Protein AF-0000000087740455 (afdb_homodimer)

InterPro domains:
  IPR000182 GNAT domain [PF13302] (10-156)
  IPR000182 GNAT domain [PS51186] (11-184)
  IPR016181 Acyl-CoA N-acyltransferase [SSF55729] (2-165)
  IPR051531 N-acetyltransferase [PTHR43792] (3-186)

Foldseek 3Di:
DAADWFDDPQKIWAAQDPVCLVVLLLQQQDQVQCCFPDQSHRDDSVVSVVVSVVQNVQRVVVLNFGKIFMDRVPDTFWMKGWGFDWDPDVVIDTHLQETEIDITTDPVCPPVCPLLRVRLRNVCCSLPPRNHFKYKYKTQPPPVSVVVSLVSSQWAWDDFDQDDDPRHHPRSVRGMTMTMDGSVSNVVVVVVVD/DAADWFDDPQKIWAAQDPVCLVVLLLQQQDQVQCCFPDQSHRDDSVVSVVVSVVQNVQRVVVLNFGKIFMDRVPDTFWMKGWGFDWDPDVVIDTHLQETEIDITTDPVCPPVCPLLRVRLRNVCCSLPPRNHFKYKYKTQPPPVSVVVSLVSSQWAWDDFDQDDDPRHHPRSVRGMTMTMDGSVSNVVVVVVVD

Structure (mmCIF, N/CA/C/O backbone):
data_AF-0000000087740455-model_v1
#
loop_
_entity.id
_entity.type
_entity.pdbx_description
1 polymer 'N-acetyltransferase domain-containing protein'
#
loop_
_atom_site.group_PDB
_atom_site.id
_atom_site.type_symbol
_atom_site.label_atom_id
_atom_site.label_alt_id
_atom_site.label_comp_id
_atom_site.label_asym_id
_atom_site.label_entity_id
_atom_site.label_seq_id
_atom_site.pdbx_PDB_ins_code
_atom_site.Cartn_x
_atom_site.Cartn_y
_atom_site.Cartn_z
_atom_site.occupancy
_atom_site.B_iso_or_equiv
_atom_site.auth_seq_id
_atom_site.auth_comp_id
_atom_site.auth_asym_id
_atom_site.auth_atom_id
_atom_site.pdbx_PDB_model_num
ATOM 1 N N . MET A 1 1 ? 17.859 5.105 5.438 1 69.75 1 MET A N 1
ATOM 2 C CA . MET A 1 1 ? 17.703 5.84 6.688 1 69.75 1 MET A CA 1
ATOM 3 C C . MET A 1 1 ? 16.406 5.445 7.391 1 69.75 1 MET A C 1
ATOM 5 O O . MET A 1 1 ? 15.406 5.168 6.734 1 69.75 1 MET A O 1
ATOM 9 N N . THR A 1 2 ? 16.516 5.367 8.773 1 83.5 2 THR A N 1
ATOM 10 C CA . THR A 1 2 ? 15.344 4.973 9.555 1 83.5 2 THR A CA 1
ATOM 11 C C . THR A 1 2 ? 14.461 6.18 9.844 1 83.5 2 THR A C 1
ATOM 13 O O . THR A 1 2 ? 14.953 7.301 10 1 83.5 2 THR A O 1
ATOM 16 N N . GLN A 1 3 ? 13.242 6.031 9.844 1 92.75 3 GLN A N 1
ATOM 17 C CA . GLN A 1 3 ? 12.297 7.098 10.148 1 92.75 3 GLN A CA 1
ATOM 18 C C . GLN A 1 3 ? 12.492 7.617 11.57 1 92.75 3 GLN A C 1
ATOM 20 O O . GLN A 1 3 ? 12.484 6.836 12.531 1 92.75 3 GLN A O 1
ATOM 25 N N . ALA A 1 4 ? 12.656 8.914 11.758 1 95 4 ALA A N 1
ATOM 26 C CA . ALA A 1 4 ? 12.961 9.539 13.047 1 95 4 ALA A CA 1
ATOM 27 C C . ALA A 1 4 ? 11.68 9.805 13.836 1 95 4 ALA A C 1
ATOM 29 O O . ALA A 1 4 ? 10.609 10.008 13.25 1 95 4 ALA A O 1
ATOM 30 N N . THR A 1 5 ? 11.82 9.758 15.141 1 97.56 5 THR A N 1
ATOM 31 C CA . THR A 1 5 ? 10.789 10.344 15.992 1 97.56 5 THR A CA 1
ATOM 32 C C . THR A 1 5 ? 10.914 11.859 16.031 1 97.56 5 THR A C 1
ATOM 34 O O . THR A 1 5 ? 12.016 12.398 16.141 1 97.56 5 THR A O 1
ATOM 37 N N . LEU A 1 6 ? 9.781 12.57 15.844 1 98.38 6 LEU A N 1
ATOM 38 C CA . LEU A 1 6 ? 9.758 14.031 15.906 1 98.38 6 LEU A CA 1
ATOM 39 C C . LEU A 1 6 ? 9.055 14.508 17.172 1 98.38 6 LEU A C 1
ATOM 41 O O . LEU A 1 6 ? 8.047 13.93 17.578 1 98.38 6 LEU A O 1
ATOM 45 N N . ARG A 1 7 ? 9.641 15.523 17.766 1 98.38 7 ARG A N 1
ATOM 46 C CA . ARG A 1 7 ? 9.031 16.109 18.969 1 98.38 7 ARG A CA 1
ATOM 47 C C . ARG A 1 7 ? 8.773 17.609 18.766 1 98.38 7 ARG A C 1
ATOM 49 O O . ARG A 1 7 ? 9.602 18.312 18.203 1 98.38 7 ARG A O 1
ATOM 56 N N . THR A 1 8 ? 7.602 17.969 19.094 1 98.12 8 THR A N 1
ATOM 57 C CA . THR A 1 8 ? 7.215 19.375 19.125 1 98.12 8 THR A CA 1
ATOM 58 C C . THR A 1 8 ? 6.887 19.812 20.547 1 98.12 8 THR A C 1
ATOM 60 O O . THR A 1 8 ? 7.293 19.156 21.516 1 98.12 8 THR A O 1
ATOM 63 N N . ASP A 1 9 ? 6.297 21.062 20.656 1 97.94 9 ASP A N 1
ATOM 64 C CA . ASP A 1 9 ? 5.973 21.562 21.984 1 97.94 9 ASP A CA 1
ATOM 65 C C . ASP A 1 9 ? 4.996 20.641 22.719 1 97.94 9 ASP A C 1
ATOM 67 O O . ASP A 1 9 ? 5.152 20.375 23.906 1 97.94 9 ASP A O 1
ATOM 71 N N . ARG A 1 10 ? 3.971 20.125 21.969 1 98.5 10 ARG A N 1
ATOM 72 C CA . ARG A 1 10 ? 2.912 19.359 22.609 1 98.5 10 ARG A CA 1
ATOM 73 C C . ARG A 1 10 ? 2.844 17.938 22.062 1 98.5 10 ARG A C 1
ATOM 75 O O . ARG A 1 10 ? 2.195 17.078 22.656 1 98.5 10 ARG A O 1
ATOM 82 N N . LEU A 1 11 ? 3.578 17.641 20.938 1 98.69 11 LEU A N 1
ATOM 83 C CA . LEU A 1 11 ? 3.363 16.375 20.25 1 98.69 11 LEU A CA 1
ATOM 84 C C . LEU A 1 11 ? 4.641 15.547 20.219 1 98.69 11 LEU A C 1
ATOM 86 O O . LEU A 1 11 ? 5.738 16.094 20.094 1 98.69 11 LEU A O 1
ATOM 90 N N . GLU A 1 12 ? 4.488 14.273 20.375 1 98.81 12 GLU A N 1
ATOM 91 C CA . GLU A 1 12 ? 5.473 13.281 19.953 1 98.81 12 GLU A CA 1
ATOM 92 C C . GLU A 1 12 ? 4.98 12.484 18.75 1 98.81 12 GLU A C 1
ATOM 94 O O . GLU A 1 12 ? 3.932 11.836 18.812 1 98.81 12 GLU A O 1
ATOM 99 N N . LEU A 1 13 ? 5.672 12.617 17.672 1 98.62 13 LEU A N 1
ATOM 100 C CA . LEU A 1 13 ? 5.367 11.891 16.453 1 98.62 13 LEU A CA 1
ATOM 101 C C . LEU A 1 13 ? 6.312 10.711 16.266 1 98.62 13 LEU A C 1
ATOM 103 O O . LEU A 1 13 ? 7.5 10.898 15.984 1 98.62 13 LEU A O 1
ATOM 107 N N . ARG A 1 14 ? 5.773 9.523 16.375 1 97.75 14 ARG A N 1
ATOM 108 C CA . ARG A 1 14 ? 6.555 8.297 16.266 1 97.75 14 ARG A CA 1
ATOM 109 C C . ARG A 1 14 ? 6.281 7.578 14.945 1 97.75 14 ARG A C 1
ATOM 111 O O . ARG A 1 14 ? 5.172 7.652 14.414 1 97.75 14 ARG A O 1
ATOM 118 N N . PRO A 1 15 ? 7.355 6.895 14.492 1 97.06 15 PRO A N 1
ATOM 119 C CA . PRO A 1 15 ? 7.07 6.074 13.312 1 97.06 15 PRO A CA 1
ATOM 120 C C . PRO A 1 15 ? 5.887 5.129 13.523 1 97.06 15 PRO A C 1
ATOM 122 O O . PRO A 1 15 ? 5.758 4.523 14.586 1 97.06 15 PRO A O 1
ATOM 125 N N . LEU A 1 16 ? 4.996 5.016 12.508 1 97.19 16 LEU A N 1
ATOM 126 C CA . LEU A 1 16 ? 3.881 4.078 12.547 1 97.19 16 LEU A CA 1
ATOM 127 C C . LEU A 1 16 ? 4.379 2.637 12.516 1 97.19 16 LEU A C 1
ATOM 129 O O . LEU A 1 16 ? 5.285 2.303 11.75 1 97.19 16 LEU A O 1
ATOM 133 N N . GLY A 1 17 ? 3.885 1.828 13.406 1 94.31 17 GLY A N 1
ATOM 134 C CA . GLY A 1 17 ? 4.227 0.415 13.453 1 94.31 17 GLY A CA 1
ATOM 135 C C . GLY A 1 17 ? 3.016 -0.494 13.336 1 94.31 17 GLY A C 1
ATOM 136 O O . GLY A 1 17 ? 1.876 -0.024 13.352 1 94.31 17 GLY A O 1
ATOM 137 N N . PRO A 1 18 ? 3.303 -1.816 13.219 1 91.94 18 PRO A N 1
ATOM 138 C CA . PRO A 1 18 ? 2.219 -2.797 13.117 1 91.94 18 PRO A CA 1
ATOM 139 C C . PRO A 1 18 ? 1.295 -2.779 14.336 1 91.94 18 PRO A C 1
ATOM 141 O O . PRO A 1 18 ? 0.125 -3.154 14.234 1 91.94 18 PRO A O 1
ATOM 144 N N . GLU A 1 19 ? 1.73 -2.309 15.43 1 93.69 19 GLU A N 1
ATOM 145 C CA . GLU A 1 19 ? 0.969 -2.332 16.672 1 93.69 19 GLU A CA 1
ATOM 146 C C . GLU A 1 19 ? -0.069 -1.215 16.719 1 93.69 19 GLU A C 1
ATOM 148 O O . GLU A 1 19 ? -0.915 -1.173 17.609 1 93.69 19 GLU A O 1
ATOM 153 N N . HIS A 1 20 ? -0.076 -0.342 15.766 1 96.75 20 HIS A N 1
ATOM 154 C CA . HIS A 1 20 ? -0.895 0.862 15.844 1 96.75 20 HIS A CA 1
ATOM 155 C C . HIS A 1 20 ? -2.203 0.69 15.078 1 96.75 20 HIS A C 1
ATOM 157 O O . HIS A 1 20 ? -2.885 1.672 14.773 1 96.75 20 HIS A O 1
ATOM 163 N N . GLY A 1 21 ? -2.566 -0.508 14.75 1 95.44 21 GLY A N 1
ATOM 164 C CA . GLY A 1 21 ? -3.76 -0.784 13.969 1 95.44 21 GLY A CA 1
ATOM 165 C C . GLY A 1 21 ? -5.023 -0.21 14.586 1 95.44 21 GLY A C 1
ATOM 166 O O . GLY A 1 21 ? -5.867 0.347 13.883 1 95.44 21 GLY A O 1
ATOM 167 N N . ASP A 1 22 ? -5.16 -0.303 15.898 1 96.06 22 ASP A N 1
ATOM 168 C CA . ASP A 1 22 ? -6.355 0.179 16.578 1 96.06 22 ASP A CA 1
ATOM 169 C C . ASP A 1 22 ? -6.488 1.695 16.453 1 96.06 22 ASP A C 1
ATOM 171 O O . ASP A 1 22 ? -7.598 2.221 16.344 1 96.06 22 ASP A O 1
ATOM 175 N N . TYR A 1 23 ? -5.395 2.389 16.516 1 97.94 23 TYR A N 1
ATOM 176 C CA . TYR A 1 23 ? -5.418 3.838 16.359 1 97.94 23 TYR A CA 1
ATOM 177 C C . TYR A 1 23 ? -5.871 4.227 14.953 1 97.94 23 TYR A C 1
ATOM 179 O O . TYR A 1 23 ? -6.664 5.156 14.789 1 97.94 23 TYR A O 1
ATOM 187 N N . ILE A 1 24 ? -5.355 3.488 13.992 1 97.81 24 ILE A N 1
ATOM 188 C CA . ILE A 1 24 ? -5.738 3.756 12.609 1 97.81 24 ILE A CA 1
ATOM 189 C C . ILE A 1 24 ? -7.238 3.527 12.438 1 97.81 24 ILE A C 1
ATOM 191 O O . ILE A 1 24 ? -7.934 4.348 11.828 1 97.81 24 ILE A O 1
ATOM 195 N N . TYR A 1 25 ? -7.73 2.514 13.062 1 97.06 25 TYR A N 1
ATOM 196 C CA . TYR A 1 25 ? -9.156 2.213 12.953 1 97.06 25 TYR A CA 1
ATOM 197 C C . TYR A 1 25 ? -9.992 3.277 13.656 1 97.06 25 TYR A C 1
ATOM 199 O O . TYR A 1 25 ? -11.078 3.625 13.195 1 97.06 25 TYR A O 1
ATOM 207 N N . GLN A 1 26 ? -9.508 3.742 14.734 1 98.12 26 GLN A N 1
ATOM 208 C CA . GLN A 1 26 ? -10.203 4.809 15.445 1 98.12 26 GLN A CA 1
ATOM 209 C C . GLN A 1 26 ? -10.461 6.004 14.531 1 98.12 26 GLN A C 1
ATOM 211 O O . GLN A 1 26 ? -11.539 6.602 14.578 1 98.12 26 GLN A O 1
ATOM 216 N N . LEU A 1 27 ? -9.523 6.312 13.758 1 98.44 27 LEU A N 1
ATOM 217 C CA . LEU A 1 27 ? -9.656 7.41 12.805 1 98.44 27 LEU A CA 1
ATOM 218 C C . LEU A 1 27 ? -10.562 7.012 11.648 1 98.44 27 LEU A C 1
ATOM 220 O O . LEU A 1 27 ? -11.492 7.746 11.297 1 98.44 27 LEU A O 1
ATOM 224 N N . ASP A 1 28 ? -10.336 5.855 11.102 1 96.38 28 ASP A N 1
ATOM 225 C CA . ASP A 1 28 ? -10.969 5.422 9.859 1 96.38 28 ASP A CA 1
ATOM 226 C C . ASP A 1 28 ? -12.445 5.094 10.078 1 96.38 28 ASP A C 1
ATOM 228 O O . ASP A 1 28 ? -13.219 5.043 9.117 1 96.38 28 ASP A O 1
ATOM 232 N N . SER A 1 29 ? -12.789 4.832 11.344 1 96.62 29 SER A N 1
ATOM 233 C CA . SER A 1 29 ? -14.172 4.488 11.633 1 96.62 29 SER A CA 1
ATOM 234 C C . SER A 1 29 ? -14.977 5.719 12.047 1 96.62 29 SER A C 1
ATOM 236 O O . SER A 1 29 ? -16.188 5.633 12.258 1 96.62 29 SER A O 1
ATOM 238 N N . ASP A 1 30 ? -14.406 6.832 12.234 1 97.62 30 ASP A N 1
ATOM 239 C CA . ASP A 1 30 ? -15.086 8.055 12.648 1 97.62 30 ASP A CA 1
ATOM 240 C C . ASP A 1 30 ? -15.688 8.789 11.445 1 97.62 30 ASP A C 1
ATOM 242 O O . ASP A 1 30 ? -14.961 9.195 10.539 1 97.62 30 ASP A O 1
ATOM 246 N N . PRO A 1 31 ? -16.984 8.984 11.445 1 96.06 31 PRO A N 1
ATOM 247 C CA . PRO A 1 31 ? -17.625 9.586 10.273 1 96.06 31 PRO A CA 1
ATOM 248 C C . PRO A 1 31 ? -17.188 11.039 10.047 1 96.06 31 PRO A C 1
ATOM 250 O O . PRO A 1 31 ? -17.156 11.5 8.906 1 96.06 31 PRO A O 1
ATOM 253 N N . GLN A 1 32 ? -16.875 11.727 11.055 1 96.44 32 GLN A N 1
ATOM 254 C CA . GLN A 1 32 ? -16.422 13.102 10.875 1 96.44 32 GLN A CA 1
ATOM 255 C C . GLN A 1 32 ? -15.047 13.148 10.219 1 96.44 32 GLN A C 1
ATOM 257 O O . GLN A 1 32 ? -14.797 13.984 9.352 1 96.44 32 GLN A O 1
ATOM 262 N N . VAL A 1 33 ? -14.172 12.281 10.641 1 96.88 33 VAL A N 1
ATOM 263 C CA . VAL A 1 33 ? -12.82 12.211 10.086 1 96.88 33 VAL A CA 1
ATOM 264 C C . VAL A 1 33 ? -12.898 11.844 8.609 1 96.88 33 VAL A C 1
ATOM 266 O O . VAL A 1 33 ? -12.203 12.438 7.777 1 96.88 33 VAL A O 1
ATOM 269 N N . MET A 1 34 ? -13.781 10.93 8.289 1 94.44 34 MET A N 1
ATOM 270 C CA . MET A 1 34 ? -13.773 10.297 6.969 1 94.44 34 MET A CA 1
ATOM 271 C C . MET A 1 34 ? -14.68 11.055 6 1 94.44 34 MET A C 1
ATOM 273 O O . MET A 1 34 ? -14.773 10.703 4.824 1 94.44 34 MET A O 1
ATOM 277 N N . LYS A 1 35 ? -15.297 12.117 6.434 1 92.44 35 LYS A N 1
ATOM 278 C CA . LYS A 1 35 ? -16.328 12.828 5.699 1 92.44 35 LYS A CA 1
ATOM 279 C C . LYS A 1 35 ? -15.867 13.18 4.285 1 92.44 35 LYS A C 1
ATOM 281 O O . LYS A 1 35 ? -16.625 13.055 3.326 1 92.44 35 LYS A O 1
ATOM 286 N N . TYR A 1 36 ? -14.648 13.578 4.148 1 90.56 36 TYR A N 1
ATOM 287 C CA . TYR A 1 36 ? -14.148 14.031 2.854 1 90.56 36 TYR A CA 1
ATOM 288 C C . TYR A 1 36 ? -13.047 13.102 2.346 1 90.56 36 TYR A C 1
ATOM 290 O O . TYR A 1 36 ? -12.289 13.469 1.442 1 90.56 36 TYR A O 1
ATOM 298 N N . ILE A 1 37 ? -12.828 12.016 2.963 1 87.81 37 ILE A N 1
ATOM 299 C CA . ILE A 1 37 ? -11.773 11.07 2.617 1 87.81 37 ILE A CA 1
ATOM 300 C C . ILE A 1 37 ? -12.375 9.844 1.938 1 87.81 37 ILE A C 1
ATOM 302 O O . ILE A 1 37 ? -13.406 9.328 2.377 1 87.81 37 ILE A O 1
ATOM 306 N N . GLY A 1 38 ? -11.742 9.492 0.882 1 80.62 38 GLY A N 1
ATOM 307 C CA . GLY A 1 38 ? -12.258 8.344 0.155 1 80.62 38 GLY A CA 1
ATOM 308 C C . GLY A 1 38 ? -13.672 8.547 -0.356 1 80.62 38 GLY A C 1
ATOM 309 O O . GLY A 1 38 ? -13.953 9.523 -1.05 1 80.62 38 GLY A O 1
ATOM 310 N N . TYR A 1 39 ? -14.594 7.688 0.074 1 79.31 39 TYR A N 1
ATOM 311 C CA . TYR A 1 39 ? -15.961 7.758 -0.413 1 79.31 39 TYR A CA 1
ATOM 312 C C . TYR A 1 39 ? -16.859 8.453 0.6 1 79.31 39 TYR A C 1
ATOM 314 O O . TYR A 1 39 ? -18.094 8.414 0.479 1 79.31 39 TYR A O 1
ATOM 322 N N . GLY A 1 40 ? -16.266 8.961 1.604 1 86.25 40 GLY A N 1
ATOM 323 C CA . GLY A 1 40 ? -17 9.773 2.561 1 86.25 40 GLY A CA 1
ATOM 324 C C . GLY A 1 40 ? -17.719 8.953 3.611 1 86.25 40 GLY A C 1
ATOM 325 O O . GLY A 1 40 ? -18.703 9.406 4.195 1 86.25 40 GLY A O 1
ATOM 326 N N . LYS A 1 41 ? -17.281 7.73 3.738 1 87.94 41 LYS A N 1
ATOM 327 C CA . LYS A 1 41 ? -17.891 6.836 4.723 1 87.94 41 LYS A CA 1
ATOM 328 C C . LYS A 1 41 ? -16.844 6.207 5.621 1 87.94 41 LYS A C 1
ATOM 330 O O . LYS A 1 41 ? -15.711 5.953 5.18 1 87.94 41 LYS A O 1
ATOM 335 N N . PRO A 1 42 ? -17.25 5.953 6.832 1 93.19 42 PRO A N 1
ATOM 336 C CA . PRO A 1 42 ? -16.312 5.227 7.695 1 93.19 42 PRO A CA 1
ATOM 337 C C . PRO A 1 42 ? -15.906 3.875 7.117 1 93.19 42 PRO A C 1
ATOM 339 O O . PRO A 1 42 ? -16.672 3.26 6.375 1 93.19 42 PRO A O 1
ATOM 342 N N . LEU A 1 43 ? -14.758 3.498 7.496 1 90.5 43 LEU A N 1
ATOM 343 C CA . LEU A 1 43 ? -14.266 2.201 7.047 1 90.5 43 LEU A CA 1
ATOM 344 C C . LEU A 1 43 ? -14.578 1.116 8.07 1 90.5 43 LEU A C 1
ATOM 346 O O . LEU A 1 43 ? -14.625 1.386 9.273 1 90.5 43 LEU A O 1
ATOM 350 N N . SER A 1 44 ? -14.844 -0.064 7.516 1 87.19 44 SER A N 1
ATOM 351 C CA . SER A 1 44 ? -14.875 -1.234 8.383 1 87.19 44 SER A CA 1
ATOM 352 C C . SER A 1 44 ? -13.492 -1.522 8.969 1 87.19 44 SER A C 1
ATOM 354 O O . SER A 1 44 ? -12.492 -0.963 8.516 1 87.19 44 SER A O 1
ATOM 356 N N . ALA A 1 45 ? -13.445 -2.359 9.961 1 87.56 45 ALA A N 1
ATOM 357 C CA . ALA A 1 45 ? -12.172 -2.77 10.547 1 87.56 45 ALA A CA 1
ATOM 358 C C . ALA A 1 45 ? -11.266 -3.406 9.492 1 87.56 45 ALA A C 1
ATOM 360 O O . ALA A 1 45 ? -10.062 -3.143 9.461 1 87.56 45 ALA A O 1
ATOM 361 N N . ASP A 1 46 ? -11.852 -4.148 8.648 1 82.69 46 ASP A N 1
ATOM 362 C CA . ASP A 1 46 ? -11.102 -4.84 7.602 1 82.69 46 ASP A CA 1
ATOM 363 C C . ASP A 1 46 ? -10.516 -3.848 6.598 1 82.69 46 ASP A C 1
ATOM 365 O O . ASP A 1 46 ? -9.352 -3.959 6.211 1 82.69 46 ASP A O 1
ATOM 369 N N . ASP A 1 47 ? -11.328 -2.936 6.203 1 84.5 47 ASP A N 1
ATOM 370 C CA . ASP A 1 47 ? -10.867 -1.924 5.258 1 84.5 47 ASP A CA 1
ATOM 371 C C . ASP A 1 47 ? -9.781 -1.047 5.875 1 84.5 47 ASP A C 1
ATOM 373 O O . ASP A 1 47 ? -8.82 -0.672 5.199 1 84.5 47 ASP A O 1
ATOM 377 N N . SER A 1 48 ? -9.977 -0.797 7.141 1 91.38 48 SER A N 1
ATOM 378 C CA . SER A 1 48 ? -8.977 -0.008 7.859 1 91.38 48 SER A CA 1
ATOM 379 C C . SER A 1 48 ? -7.645 -0.746 7.945 1 91.38 48 SER A C 1
ATOM 381 O O . SER A 1 48 ? -6.582 -0.126 7.895 1 91.38 48 SER A O 1
ATOM 383 N N . ALA A 1 49 ? -7.727 -2.01 8.07 1 87.81 49 ALA A N 1
ATOM 384 C CA . ALA A 1 49 ? -6.504 -2.809 8.109 1 87.81 49 ALA A CA 1
ATOM 385 C C . ALA A 1 49 ? -5.734 -2.699 6.801 1 87.81 49 ALA A C 1
ATOM 387 O O . ALA A 1 49 ? -4.5 -2.717 6.793 1 87.81 49 ALA A O 1
ATOM 388 N N . ILE A 1 50 ? -6.41 -2.572 5.691 1 84.56 50 ILE A N 1
ATOM 389 C CA . ILE A 1 50 ? -5.77 -2.375 4.395 1 84.56 50 ILE A CA 1
ATOM 390 C C . ILE A 1 50 ? -5.09 -1.008 4.359 1 84.56 50 ILE A C 1
ATOM 392 O O . ILE A 1 50 ? -3.959 -0.881 3.881 1 84.56 50 ILE A O 1
ATOM 396 N N . VAL A 1 51 ? -5.773 -0.065 4.887 1 90.69 51 VAL A N 1
ATOM 397 C CA . VAL A 1 51 ? -5.199 1.274 4.977 1 90.69 51 VAL A CA 1
ATOM 398 C C . VAL A 1 51 ? -3.936 1.239 5.832 1 90.69 51 VAL A C 1
ATOM 400 O O . VAL A 1 51 ? -2.912 1.819 5.461 1 90.69 51 VAL A O 1
ATOM 403 N N . HIS A 1 52 ? -4.055 0.573 6.949 1 92.75 52 HIS A N 1
ATOM 404 C CA . HIS A 1 52 ? -2.908 0.454 7.84 1 92.75 52 HIS A CA 1
ATOM 405 C C . HIS A 1 52 ? -1.709 -0.149 7.117 1 92.75 52 HIS A C 1
ATOM 407 O O . HIS A 1 52 ? -0.586 0.344 7.25 1 92.75 52 HIS A O 1
ATOM 413 N N . LYS A 1 53 ? -1.94 -1.113 6.301 1 87.62 53 LYS A N 1
ATOM 414 C CA . LYS A 1 53 ? -0.874 -1.744 5.531 1 87.62 53 LYS A CA 1
ATOM 415 C C . LYS A 1 53 ? -0.261 -0.763 4.535 1 87.62 53 LYS A C 1
ATOM 417 O O . LYS A 1 53 ? 0.96 -0.714 4.375 1 87.62 53 LYS A O 1
ATOM 422 N N . LEU A 1 54 ? -1.094 -0.046 3.9 1 88.44 54 LEU A N 1
ATOM 423 C CA . LEU A 1 54 ? -0.618 0.955 2.951 1 88.44 54 LEU A CA 1
ATOM 424 C C . LEU A 1 54 ? 0.271 1.981 3.646 1 88.44 54 LEU A C 1
ATOM 426 O O . LEU A 1 54 ? 1.322 2.355 3.121 1 88.44 54 LEU A O 1
ATOM 430 N N . LEU A 1 55 ? -0.148 2.365 4.777 1 93.12 55 LEU A N 1
ATOM 431 C CA . LEU A 1 55 ? 0.62 3.348 5.535 1 93.12 55 LEU A CA 1
ATOM 432 C C . LEU A 1 55 ? 1.973 2.779 5.949 1 93.12 55 LEU A C 1
ATOM 434 O O . LEU A 1 55 ? 2.99 3.475 5.883 1 93.12 55 LEU A O 1
ATOM 438 N N . LEU A 1 56 ? 1.99 1.562 6.375 1 90.81 56 LEU A N 1
ATOM 439 C CA . LEU A 1 56 ? 3.234 0.906 6.758 1 90.81 56 LEU A CA 1
ATOM 440 C C . LEU A 1 56 ? 4.191 0.819 5.574 1 90.81 56 LEU A C 1
ATOM 442 O O . LEU A 1 56 ? 5.398 1.016 5.73 1 90.81 56 LEU A O 1
ATOM 446 N N . GLU A 1 57 ? 3.623 0.602 4.445 1 85.25 57 GLU A N 1
ATOM 447 C CA . GLU A 1 57 ? 4.434 0.427 3.244 1 85.25 57 GLU A CA 1
ATOM 448 C C . GLU A 1 57 ? 5.148 1.723 2.867 1 85.25 57 GLU A C 1
ATOM 450 O O . GLU A 1 57 ? 6.246 1.691 2.307 1 85.25 57 GLU A O 1
ATOM 455 N N . THR A 1 58 ? 4.594 2.758 3.197 1 85.44 58 THR A N 1
ATOM 456 C CA . THR A 1 58 ? 5.172 4.051 2.842 1 85.44 58 THR A CA 1
ATOM 457 C C . THR A 1 58 ? 6.551 4.219 3.471 1 85.44 58 THR A C 1
ATOM 459 O O . THR A 1 58 ? 7.402 4.934 2.936 1 85.44 58 THR A O 1
ATOM 462 N N . ALA A 1 59 ? 6.797 3.561 4.59 1 81 59 ALA A N 1
ATOM 463 C CA . ALA A 1 59 ? 8.062 3.699 5.305 1 81 59 ALA A CA 1
ATOM 464 C C . ALA A 1 59 ? 9.078 2.67 4.82 1 81 59 ALA A C 1
ATOM 466 O O . ALA A 1 59 ? 10.258 2.732 5.188 1 81 59 ALA A O 1
ATOM 467 N N . SER A 1 60 ? 8.648 1.867 3.984 1 72.56 60 SER A N 1
ATOM 468 C CA . SER A 1 60 ? 9.438 0.662 3.746 1 72.56 60 SER A CA 1
ATOM 469 C C . SER A 1 60 ? 10.594 0.936 2.789 1 72.56 60 SER A C 1
ATOM 471 O O . SER A 1 60 ? 11.469 0.09 2.611 1 72.56 60 SER A O 1
ATOM 473 N N . PHE A 1 61 ? 10.625 2.125 2.264 1 72.44 61 PHE A N 1
ATOM 474 C CA . PHE A 1 61 ? 11.656 2.473 1.299 1 72.44 61 PHE A CA 1
ATOM 475 C C . PHE A 1 61 ? 12.977 2.775 2.002 1 72.44 61 PHE A C 1
ATOM 477 O O . PHE A 1 61 ? 14.031 2.834 1.363 1 72.44 61 PHE A O 1
ATOM 484 N N . GLY A 1 62 ? 12.898 2.971 3.271 1 75.94 62 GLY A N 1
ATOM 485 C CA . GLY A 1 62 ? 14.109 3.271 4.016 1 75.94 62 GLY A CA 1
ATOM 486 C C . GLY A 1 62 ? 14.641 4.668 3.752 1 75.94 62 GLY A C 1
ATOM 487 O O . GLY A 1 62 ? 15.844 4.902 3.809 1 75.94 62 GLY A O 1
ATOM 488 N N . SER A 1 63 ? 13.742 5.598 3.369 1 81.94 63 SER A N 1
ATOM 489 C CA . SER A 1 63 ? 14.125 6.969 3.033 1 81.94 63 SER A CA 1
ATOM 490 C C . SER A 1 63 ? 13.977 7.891 4.238 1 81.94 63 SER A C 1
ATOM 492 O O . SER A 1 63 ? 14.352 9.062 4.176 1 81.94 63 SER A O 1
ATOM 494 N N . GLY A 1 64 ? 13.43 7.34 5.281 1 93.06 64 GLY A N 1
ATOM 495 C CA . GLY A 1 64 ? 13.055 8.18 6.41 1 93.06 64 GLY A CA 1
ATOM 496 C C . GLY A 1 64 ? 11.656 8.75 6.285 1 93.06 64 GLY A C 1
ATOM 497 O O . GLY A 1 64 ? 11.109 9.281 7.258 1 93.06 64 GLY A O 1
ATOM 498 N N . LEU A 1 65 ? 11.148 8.672 5.082 1 94.5 65 LEU A N 1
ATOM 499 C CA . LEU A 1 65 ? 9.758 9.047 4.852 1 94.5 65 LEU A CA 1
ATOM 500 C C . LEU A 1 65 ? 8.812 7.996 5.43 1 94.5 65 LEU A C 1
ATOM 502 O O . LEU A 1 65 ? 9.234 6.879 5.742 1 94.5 65 LEU A O 1
ATOM 506 N N . GLY A 1 66 ? 7.578 8.398 5.582 1 95.5 66 GLY A N 1
ATOM 507 C CA . GLY A 1 66 ? 6.582 7.465 6.09 1 95.5 66 GLY A CA 1
ATOM 508 C C . GLY A 1 66 ? 5.449 8.148 6.832 1 95.5 66 GLY A C 1
ATOM 509 O O . GLY A 1 66 ? 5.145 9.312 6.574 1 95.5 66 GLY A O 1
ATOM 510 N N . CYS A 1 67 ? 4.789 7.324 7.625 1 97.44 67 CYS A N 1
ATOM 511 C CA . CYS A 1 67 ? 3.674 7.793 8.438 1 97.44 67 CYS A CA 1
ATOM 512 C C . CYS A 1 67 ? 4.059 7.844 9.914 1 97.44 67 CYS A C 1
ATOM 514 O O . CYS A 1 67 ? 4.723 6.934 10.414 1 97.44 67 CYS A O 1
ATOM 516 N N . TRP A 1 68 ? 3.705 8.922 10.555 1 98.44 68 TRP A N 1
ATOM 517 C CA . TRP A 1 68 ? 3.898 9.094 11.992 1 98.44 68 TRP A CA 1
ATOM 518 C C . TRP A 1 68 ? 2.564 9.047 12.727 1 98.44 68 TRP A C 1
ATOM 520 O O . TRP A 1 68 ? 1.566 9.594 12.258 1 98.44 68 TRP A O 1
ATOM 530 N N . VAL A 1 69 ? 2.535 8.344 13.883 1 98.56 69 VAL A N 1
ATOM 531 C CA . VAL A 1 69 ? 1.435 8.469 14.828 1 98.56 69 VAL A CA 1
ATOM 532 C C . VAL A 1 69 ? 1.776 9.531 15.875 1 98.56 69 VAL A C 1
ATOM 534 O O . VAL A 1 69 ? 2.896 9.562 16.391 1 98.56 69 VAL A O 1
ATOM 537 N N . GLY A 1 70 ? 0.855 10.383 16.125 1 98.81 70 GLY A N 1
ATOM 538 C CA . GLY A 1 70 ? 1.096 11.492 17.031 1 98.81 70 GLY A CA 1
ATOM 539 C C . GLY A 1 70 ? 0.359 11.367 18.344 1 98.81 70 GLY A C 1
ATOM 540 O O . GLY A 1 70 ? -0.805 10.961 18.375 1 98.81 70 GLY A O 1
ATOM 541 N N . PHE A 1 71 ? 1.085 11.75 19.406 1 98.81 71 PHE A N 1
ATOM 542 C CA . PHE A 1 71 ? 0.539 11.688 20.766 1 98.81 71 PHE A CA 1
ATOM 543 C C . PHE A 1 71 ? 0.73 13.008 21.484 1 98.81 71 PHE A C 1
ATOM 545 O O . PHE A 1 71 ? 1.786 13.641 21.375 1 98.81 71 PHE A O 1
ATOM 552 N N . ALA A 1 72 ? -0.229 13.516 22.125 1 98.69 72 ALA A N 1
ATOM 553 C CA . ALA A 1 72 ? -0.142 14.531 23.172 1 98.69 72 ALA A CA 1
ATOM 554 C C . ALA A 1 72 ? -0.168 13.906 24.562 1 98.69 72 ALA A C 1
ATOM 556 O O . ALA A 1 72 ? -1.236 13.555 25.062 1 98.69 72 ALA A O 1
ATOM 557 N N . GLY A 1 73 ? 0.987 13.805 25.172 1 97.12 73 GLY A N 1
ATOM 558 C CA . GLY A 1 73 ? 1.059 12.906 26.297 1 97.12 73 GLY A CA 1
ATOM 559 C C . GLY A 1 73 ? 0.754 11.461 25.938 1 97.12 73 GLY A C 1
ATOM 560 O O . GLY A 1 73 ? 1.365 10.906 25.031 1 97.12 73 GLY A O 1
ATOM 561 N N . GLU A 1 74 ? -0.272 10.898 26.609 1 96.75 74 GLU A N 1
ATOM 562 C CA . GLU A 1 74 ? -0.651 9.516 26.344 1 96.75 74 GLU A CA 1
ATOM 563 C C . GLU A 1 74 ? -1.806 9.445 25.344 1 96.75 74 GLU A C 1
ATOM 565 O O . GLU A 1 74 ? -2.213 8.352 24.938 1 96.75 74 GLU A O 1
ATOM 570 N N . ASN A 1 75 ? -2.301 10.57 24.953 1 98.31 75 ASN A N 1
ATOM 571 C CA . ASN A 1 75 ? -3.486 10.609 24.094 1 98.31 75 ASN A CA 1
ATOM 572 C C . ASN A 1 75 ? -3.117 10.547 22.625 1 98.31 75 ASN A C 1
ATOM 574 O O . ASN A 1 75 ? -2.357 11.391 22.125 1 98.31 75 ASN A O 1
ATOM 578 N N . PHE A 1 76 ? -3.654 9.578 22 1 98.75 76 PHE A N 1
ATOM 579 C CA . PHE A 1 76 ? -3.512 9.508 20.547 1 98.75 76 PHE A CA 1
ATOM 580 C C . PHE A 1 76 ? -4.262 10.648 19.875 1 98.75 76 PHE A C 1
ATOM 582 O O . PHE A 1 76 ? -5.453 10.852 20.125 1 98.75 76 PHE A O 1
ATOM 589 N N . VAL A 1 77 ? -3.555 11.352 18.969 1 98.88 77 VAL A N 1
ATOM 590 C CA . VAL A 1 77 ? -4.113 12.547 18.344 1 98.88 77 VAL A CA 1
ATOM 591 C C . VAL A 1 77 ? -4.504 12.234 16.891 1 98.88 77 VAL A C 1
ATOM 593 O O . VAL A 1 77 ? -5.582 12.625 16.438 1 98.88 77 VAL A O 1
ATOM 596 N N . GLY A 1 78 ? -3.65 11.578 16.188 1 98.81 78 GLY A N 1
ATOM 597 C CA . GLY A 1 78 ? -3.824 11.297 14.766 1 98.81 78 GLY A CA 1
ATOM 598 C C . GLY A 1 78 ? -2.547 10.836 14.094 1 98.81 78 GLY A C 1
ATOM 599 O O . GLY A 1 78 ? -1.591 10.438 14.758 1 98.81 78 GLY A O 1
ATOM 600 N N . TRP A 1 79 ? -2.551 10.773 12.789 1 98.81 79 TRP A N 1
ATOM 601 C CA . TRP A 1 79 ? -1.326 10.414 12.086 1 98.81 79 TRP A CA 1
ATOM 602 C C . TRP A 1 79 ? -1.029 11.422 10.969 1 98.81 79 TRP A C 1
ATOM 604 O O . TRP A 1 79 ? -1.923 12.141 10.523 1 98.81 79 TRP A O 1
ATOM 614 N N . TRP A 1 80 ? 0.2 11.602 10.648 1 98.75 80 TRP A N 1
ATOM 615 C CA . TRP A 1 80 ? 0.75 12.414 9.562 1 98.75 80 TRP A CA 1
ATOM 616 C C . TRP A 1 80 ? 1.581 11.555 8.609 1 98.75 80 TRP A C 1
ATOM 618 O O . TRP A 1 80 ? 2.254 10.617 9.039 1 98.75 80 TRP A O 1
ATOM 628 N N . ILE A 1 81 ? 1.573 11.961 7.352 1 98.25 81 ILE A N 1
ATOM 629 C CA . ILE A 1 81 ? 2.309 11.125 6.406 1 98.25 81 ILE A CA 1
ATOM 630 C C . ILE A 1 81 ? 3.072 12.008 5.422 1 98.25 81 ILE A C 1
ATOM 632 O O . ILE A 1 81 ? 2.605 13.094 5.059 1 98.25 81 ILE A O 1
ATOM 636 N N . LEU A 1 82 ? 4.266 11.648 5.086 1 97.62 82 LEU A N 1
ATOM 637 C CA . LEU A 1 82 ? 5 12.023 3.879 1 97.62 82 LEU A CA 1
ATOM 638 C C . LEU A 1 82 ? 5.258 10.805 3 1 97.62 82 LEU A C 1
ATOM 640 O O . LEU A 1 82 ? 6.062 9.938 3.352 1 97.62 82 LEU A O 1
ATOM 644 N N . ALA A 1 83 ? 4.574 10.773 1.956 1 94.88 83 ALA A N 1
ATOM 645 C CA . ALA A 1 83 ? 4.68 9.633 1.055 1 94.88 83 ALA A CA 1
ATOM 646 C C . ALA A 1 83 ? 5.328 10.031 -0.267 1 94.88 83 ALA A C 1
ATOM 648 O O . ALA A 1 83 ? 4.922 11.008 -0.895 1 94.88 83 ALA A O 1
ATOM 649 N N . PRO A 1 84 ? 6.344 9.273 -0.712 1 92.38 84 PRO A N 1
ATOM 650 C CA . PRO A 1 84 ? 6.883 9.562 -2.045 1 92.38 84 PRO A CA 1
ATOM 651 C C . PRO A 1 84 ? 5.82 9.492 -3.139 1 92.38 84 PRO A C 1
ATOM 653 O O . PRO A 1 84 ? 4.926 8.641 -3.08 1 92.38 84 PRO A O 1
ATOM 656 N N . SER A 1 85 ? 5.961 10.391 -4.051 1 91.5 85 SER A N 1
ATOM 657 C CA . SER A 1 85 ? 5.047 10.336 -5.188 1 91.5 85 SER A CA 1
ATOM 658 C C . SER A 1 85 ? 5.453 9.234 -6.164 1 91.5 85 SER A C 1
ATOM 660 O O . SER A 1 85 ? 6.559 8.703 -6.086 1 91.5 85 SER A O 1
ATOM 662 N N . GLN A 1 86 ? 4.48 8.898 -6.961 1 86.19 86 GLN A N 1
ATOM 663 C CA . GLN A 1 86 ? 4.715 7.871 -7.973 1 86.19 86 GLN A CA 1
ATOM 664 C C . GLN A 1 86 ? 4.305 8.359 -9.359 1 86.19 86 GLN A C 1
ATOM 666 O O . GLN A 1 86 ? 3.303 9.062 -9.5 1 86.19 86 GLN A O 1
ATOM 671 N N . SER A 1 87 ? 5.105 8.008 -10.359 1 86.62 87 SER A N 1
ATOM 672 C CA . SER A 1 87 ? 4.738 8.359 -11.727 1 86.62 87 SER A CA 1
ATOM 673 C C . SER A 1 87 ? 3.553 7.527 -12.211 1 86.62 87 SER A C 1
ATOM 675 O O . SER A 1 87 ? 3.195 6.527 -11.586 1 86.62 87 SER A O 1
ATOM 677 N N . ASN A 1 88 ? 2.906 7.992 -13.281 1 85.12 88 ASN A N 1
ATOM 678 C CA . ASN A 1 88 ? 1.819 7.238 -13.898 1 85.12 88 ASN A CA 1
ATOM 679 C C . ASN A 1 88 ? 2.336 6.285 -14.969 1 85.12 88 ASN A C 1
ATOM 681 O O . ASN A 1 88 ? 1.569 5.816 -15.812 1 85.12 88 ASN A O 1
ATOM 685 N N . ASP A 1 89 ? 3.59 6 -14.883 1 85.19 89 ASP A N 1
ATOM 686 C CA . ASP A 1 89 ? 4.199 5.078 -15.836 1 85.19 89 ASP A CA 1
ATOM 687 C C . ASP A 1 89 ? 3.9 3.629 -15.461 1 85.19 89 ASP A C 1
ATOM 689 O O . ASP A 1 89 ? 3.367 3.355 -14.383 1 85.19 89 ASP A O 1
ATOM 693 N N . THR A 1 90 ? 4.137 2.705 -16.359 1 84.5 90 THR A N 1
ATOM 694 C CA . THR A 1 90 ? 4.035 1.271 -16.125 1 84.5 90 THR A CA 1
ATOM 695 C C . THR A 1 90 ? 5.379 0.587 -16.359 1 84.5 90 THR A C 1
ATOM 697 O O . THR A 1 90 ? 5.855 0.515 -17.484 1 84.5 90 THR A O 1
ATOM 700 N N . PRO A 1 91 ? 6.09 0.174 -15.391 1 83.25 91 PRO A N 1
ATOM 701 C CA . PRO A 1 91 ? 5.715 0.275 -13.984 1 83.25 91 PRO A CA 1
ATOM 702 C C . PRO A 1 91 ? 5.918 1.679 -13.414 1 83.25 91 PRO A C 1
ATOM 704 O O . PRO A 1 91 ? 6.664 2.477 -13.984 1 83.25 91 PRO A O 1
ATOM 707 N N . PRO A 1 92 ? 5.199 1.901 -12.344 1 83.69 92 PRO A N 1
ATOM 708 C CA . PRO A 1 92 ? 5.383 3.221 -11.734 1 83.69 92 PRO A CA 1
ATOM 709 C C . PRO A 1 92 ? 6.793 3.426 -11.188 1 83.69 92 PRO A C 1
ATOM 711 O O . PRO A 1 92 ? 7.449 2.463 -10.781 1 83.69 92 PRO A O 1
ATOM 714 N N . GLU A 1 93 ? 7.18 4.656 -11.258 1 83.06 93 GLU A N 1
ATOM 715 C CA . GLU A 1 93 ? 8.453 5.047 -10.664 1 83.06 93 GLU A CA 1
ATOM 716 C C . GLU A 1 93 ? 8.242 5.934 -9.438 1 83.06 93 GLU A C 1
ATOM 718 O O . GLU A 1 93 ? 7.449 6.875 -9.469 1 83.06 93 GLU A O 1
ATOM 723 N N . VAL A 1 94 ? 8.969 5.598 -8.398 1 84.88 94 VAL A N 1
ATOM 724 C CA . VAL A 1 94 ? 8.867 6.363 -7.16 1 84.88 94 VAL A CA 1
ATOM 725 C C . VAL A 1 94 ? 9.727 7.617 -7.25 1 84.88 94 VAL A C 1
ATOM 727 O O . VAL A 1 94 ? 10.844 7.574 -7.773 1 84.88 94 VAL A O 1
ATOM 730 N N . ASN A 1 95 ? 9.211 8.688 -6.773 1 90.38 95 ASN A N 1
ATOM 731 C CA . ASN A 1 95 ? 9.938 9.953 -6.648 1 90.38 95 ASN A CA 1
ATOM 732 C C . ASN A 1 95 ? 10.008 10.414 -5.199 1 90.38 95 ASN A C 1
ATOM 734 O O . ASN A 1 95 ? 9.031 10.945 -4.668 1 90.38 95 ASN A O 1
ATOM 738 N N . GLU A 1 96 ? 11.18 10.281 -4.566 1 91.5 96 GLU A N 1
ATOM 739 C CA . GLU A 1 96 ? 11.359 10.625 -3.156 1 91.5 96 GLU A CA 1
ATOM 740 C C . GLU A 1 96 ? 11.602 12.125 -2.982 1 91.5 96 GLU A C 1
ATOM 742 O O . GLU A 1 96 ? 11.594 12.633 -1.858 1 91.5 96 GLU A O 1
ATOM 747 N N . LYS A 1 97 ? 11.766 12.812 -4.078 1 95.5 97 LYS A N 1
ATOM 748 C CA . LYS A 1 97 ? 12 14.258 -4.004 1 95.5 97 LYS A CA 1
ATOM 749 C C . LYS A 1 97 ? 10.688 15.031 -3.994 1 95.5 97 LYS A C 1
ATOM 751 O O . LYS A 1 97 ? 10.648 16.203 -3.619 1 95.5 97 LYS A O 1
ATOM 756 N N . ARG A 1 98 ? 9.656 14.422 -4.512 1 96.44 98 ARG A N 1
ATOM 757 C CA . ARG A 1 98 ? 8.297 14.953 -4.453 1 96.44 98 ARG A CA 1
ATOM 758 C C . ARG A 1 98 ? 7.402 14.07 -3.58 1 96.44 98 ARG A C 1
ATOM 760 O O . ARG A 1 98 ? 7.102 12.93 -3.939 1 96.44 98 ARG A O 1
ATOM 767 N N . VAL A 1 99 ? 6.969 14.625 -2.482 1 97.31 99 VAL A N 1
ATOM 768 C CA . VAL A 1 99 ? 6.301 13.766 -1.511 1 97.31 99 VAL A CA 1
ATOM 769 C C . VAL A 1 99 ? 4.922 14.328 -1.186 1 97.31 99 VAL A C 1
ATOM 771 O O . VAL A 1 99 ? 4.73 15.547 -1.164 1 97.31 99 VAL A O 1
ATOM 774 N N . GLU A 1 100 ? 4.031 13.43 -0.978 1 97.5 100 GLU A N 1
ATOM 775 C CA . GLU A 1 100 ? 2.66 13.789 -0.625 1 97.5 100 GLU A CA 1
ATOM 776 C C . GLU A 1 100 ? 2.479 13.859 0.889 1 97.5 100 GLU A C 1
ATOM 778 O O . GLU A 1 100 ? 2.859 12.93 1.606 1 97.5 100 GLU A O 1
ATOM 783 N N . PHE A 1 101 ? 1.946 14.969 1.259 1 98.31 101 PHE A N 1
ATOM 784 C CA . PHE A 1 101 ? 1.608 15.211 2.656 1 98.31 101 PHE A CA 1
ATOM 785 C C . PHE A 1 101 ? 0.148 14.867 2.928 1 98.31 101 PHE A C 1
ATOM 787 O O . PHE A 1 101 ? -0.72 15.125 2.092 1 98.31 101 PHE A O 1
ATOM 794 N N . GLY A 1 102 ? -0.101 14.328 4.086 1 98.06 102 GLY A N 1
ATOM 795 C CA . GLY A 1 102 ? -1.454 14.094 4.566 1 98.06 102 GLY A CA 1
ATOM 796 C C . GLY A 1 102 ? -1.534 13.945 6.074 1 98.06 102 GLY A C 1
ATOM 797 O O . GLY A 1 102 ? -0.509 13.82 6.746 1 98.06 102 GLY A O 1
ATOM 798 N N . LEU A 1 103 ? -2.742 14.023 6.543 1 98.25 103 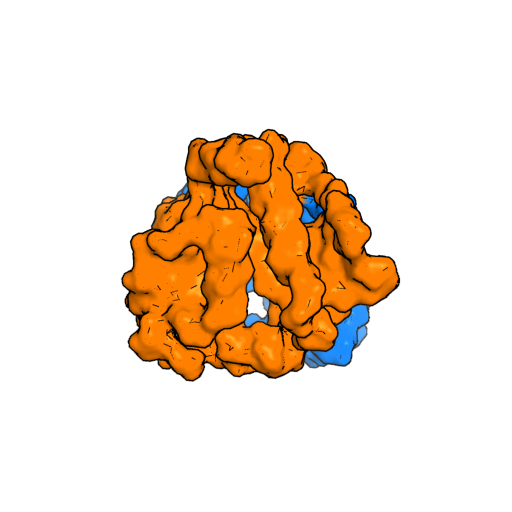LEU A N 1
ATOM 799 C CA . LEU A 1 103 ? -2.967 13.812 7.969 1 98.25 103 LEU A CA 1
ATOM 800 C C . LEU A 1 103 ? -4.41 13.398 8.234 1 98.25 103 LEU A C 1
ATOM 802 O O . LEU A 1 103 ? -5.293 13.633 7.406 1 98.25 103 LEU A O 1
ATOM 806 N N . ARG A 1 104 ? -4.652 12.758 9.312 1 98.12 104 ARG A N 1
ATOM 807 C CA . ARG A 1 104 ? -5.949 12.508 9.93 1 98.12 104 ARG A CA 1
ATOM 808 C C . ARG A 1 104 ? -5.891 12.758 11.438 1 98.12 104 ARG A C 1
ATOM 810 O O . ARG A 1 104 ? -5.008 12.242 12.125 1 98.12 104 ARG A O 1
ATOM 817 N N . ILE A 1 105 ? -6.762 13.547 11.891 1 98.38 105 ILE A N 1
ATOM 818 C CA . ILE A 1 105 ? -6.762 13.922 13.305 1 98.38 105 ILE A CA 1
ATOM 819 C C . ILE A 1 105 ? -8.117 13.586 13.922 1 98.38 105 ILE A C 1
ATOM 821 O O . ILE A 1 105 ? -9.164 13.82 13.312 1 98.38 105 ILE A O 1
ATOM 825 N N . LEU A 1 106 ? -8.078 13.109 15.141 1 98.62 106 LEU A N 1
ATOM 826 C CA . LEU A 1 106 ? -9.32 12.836 15.852 1 98.62 106 LEU A CA 1
ATOM 827 C C . LEU A 1 106 ? -10.094 14.133 16.109 1 98.62 106 LEU A C 1
ATOM 829 O O . LEU A 1 106 ? -9.5 15.148 16.469 1 98.62 106 LEU A O 1
ATOM 833 N N . PRO A 1 107 ? -11.414 14.039 16.031 1 98.25 107 PRO A N 1
ATOM 834 C CA . PRO A 1 107 ? -12.242 15.242 16.141 1 98.25 107 PRO A CA 1
ATOM 835 C C . PRO A 1 107 ? -12.07 15.969 17.469 1 98.25 107 PRO A C 1
ATOM 837 O O . PRO A 1 107 ? -12.078 17.203 17.516 1 98.25 107 PRO A O 1
ATOM 840 N N . LYS A 1 108 ? -11.867 15.32 18.516 1 97.94 108 LYS A N 1
ATOM 841 C CA . LYS A 1 108 ? -11.758 15.945 19.828 1 97.94 108 LYS A CA 1
ATOM 842 C C . LYS A 1 108 ? -10.539 16.859 19.906 1 97.94 108 LYS A C 1
ATOM 844 O O . LYS A 1 108 ? -10.422 17.672 20.844 1 97.94 108 LYS A O 1
ATOM 849 N N . PHE A 1 109 ? -9.664 16.766 18.953 1 98.19 109 PHE A N 1
ATOM 850 C CA . PHE A 1 109 ? -8.461 17.594 18.969 1 98.19 109 PHE A CA 1
ATOM 851 C C . PHE A 1 109 ? -8.555 18.703 17.922 1 98.19 109 PHE A C 1
ATOM 853 O O . PHE A 1 109 ? -7.633 19.5 17.781 1 98.19 109 PHE A O 1
ATOM 860 N N . TRP A 1 110 ? -9.633 18.719 17.172 1 97.06 110 TRP A N 1
ATOM 861 C CA . TRP A 1 110 ? -9.797 19.75 16.156 1 97.06 110 TRP A CA 1
ATOM 862 C C . TRP A 1 110 ? -9.883 21.141 16.797 1 97.06 110 TRP A C 1
ATOM 864 O O . TRP A 1 110 ? -10.453 21.297 17.875 1 97.06 110 TRP A O 1
ATOM 874 N N . GLY A 1 111 ? -9.289 22.125 16.109 1 96 111 GLY A N 1
ATOM 875 C CA . GLY A 1 111 ? -9.391 23.516 16.547 1 96 111 GLY A CA 1
ATOM 876 C C . GLY A 1 111 ? -8.461 23.844 17.703 1 96 111 GLY A C 1
ATOM 877 O O . GLY A 1 111 ? -8.578 24.891 18.328 1 96 111 GLY A O 1
ATOM 878 N N . GLN A 1 112 ? -7.57 22.953 17.969 1 97.38 112 GLN A N 1
ATOM 879 C CA . GLN A 1 112 ? -6.691 23.156 19.125 1 97.38 112 GLN A CA 1
ATOM 880 C C . GLN A 1 112 ? -5.246 23.359 18.672 1 97.38 112 GLN A C 1
ATOM 882 O O . GLN A 1 112 ? -4.332 23.375 19.5 1 97.38 112 GLN A O 1
ATOM 887 N N . GLY A 1 113 ? -4.969 23.359 17.438 1 97.56 113 GLY A N 1
ATOM 888 C CA . GLY A 1 113 ? -3.658 23.688 16.906 1 97.56 113 GLY A CA 1
ATOM 889 C C . GLY A 1 113 ? -2.764 22.484 16.719 1 97.56 113 GLY A C 1
ATOM 890 O O . GLY A 1 113 ? -1.646 22.594 16.219 1 97.56 113 GLY A O 1
ATOM 891 N N . TYR A 1 114 ? -3.199 21.25 17.078 1 98.44 114 TYR A N 1
ATOM 892 C CA . TYR A 1 114 ? -2.389 20.047 16.984 1 98.44 114 TYR A CA 1
ATOM 893 C C . TYR A 1 114 ? -2.082 19.719 15.523 1 98.44 114 TYR A C 1
ATOM 895 O O . TYR A 1 114 ? -0.959 19.328 15.188 1 98.44 114 TYR A O 1
ATOM 903 N N . ALA A 1 115 ? -3.086 19.875 14.664 1 98.31 115 ALA A N 1
ATOM 904 C CA . ALA A 1 11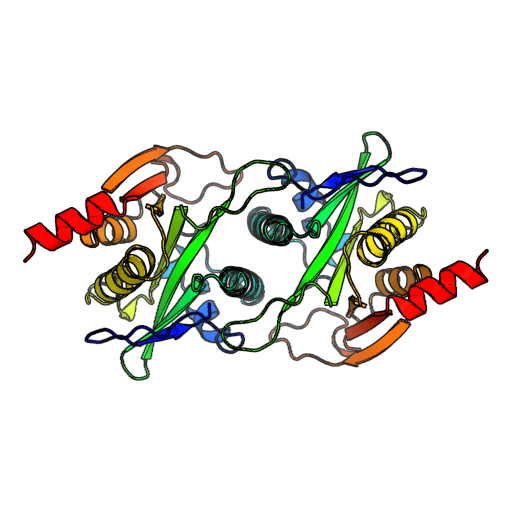5 ? -2.9 19.578 13.25 1 98.31 115 ALA A CA 1
ATOM 905 C C . ALA A 1 115 ? -1.809 20.453 12.641 1 98.31 115 ALA A C 1
ATOM 907 O O . ALA A 1 115 ? -0.898 19.953 11.977 1 98.31 115 ALA A O 1
ATOM 908 N N . LYS A 1 116 ? -1.899 21.719 12.922 1 98.06 116 LYS A N 1
ATOM 909 C CA . LYS A 1 116 ? -0.904 22.656 12.406 1 98.06 116 LYS A CA 1
ATOM 910 C C . LYS A 1 116 ? 0.481 22.344 12.969 1 98.06 116 LYS A C 1
ATOM 912 O O . LYS A 1 116 ? 1.463 22.297 12.227 1 98.06 116 LYS A O 1
ATOM 917 N N . GLU A 1 117 ? 0.552 22.156 14.273 1 98.5 117 GLU A N 1
ATOM 918 C CA . GLU A 1 117 ? 1.808 21.891 14.969 1 98.5 117 GLU A CA 1
ATOM 919 C C . GLU A 1 117 ? 2.496 20.656 14.414 1 98.5 117 GLU A C 1
ATOM 921 O O . GLU A 1 117 ? 3.672 20.703 14.047 1 98.5 117 GLU A O 1
ATOM 926 N N . GLY A 1 118 ? 1.768 19.516 14.281 1 98.75 118 GLY A N 1
ATOM 927 C CA . GLY A 1 118 ? 2.326 18.281 13.742 1 98.75 118 GLY A CA 1
ATOM 928 C C . GLY A 1 118 ? 2.689 18.391 12.273 1 98.75 118 GLY A C 1
ATOM 929 O O . GLY A 1 118 ? 3.73 17.891 11.852 1 98.75 118 GLY A O 1
ATOM 930 N N . SER A 1 119 ? 1.836 19.062 11.508 1 98.81 119 SER A N 1
ATOM 931 C CA . SER A 1 119 ? 2.061 19.203 10.07 1 98.81 119 SER A CA 1
ATOM 932 C C . SER A 1 119 ? 3.33 20 9.789 1 98.81 119 SER A C 1
ATOM 934 O O . SER A 1 119 ? 4.125 19.625 8.93 1 98.81 119 SER A O 1
ATOM 936 N N . ARG A 1 120 ? 3.512 21.062 10.5 1 98.31 120 ARG A N 1
ATOM 937 C CA . ARG A 1 120 ? 4.723 21.844 10.328 1 98.31 120 ARG A CA 1
ATOM 938 C C . ARG A 1 120 ? 5.969 21.031 10.633 1 98.31 120 ARG A C 1
ATOM 940 O O . ARG A 1 120 ? 6.969 21.109 9.922 1 98.31 120 ARG A O 1
ATOM 947 N N . ALA A 1 121 ? 5.938 20.266 11.703 1 98.56 121 ALA A N 1
ATOM 948 C CA . ALA A 1 121 ? 7.074 19.438 12.102 1 98.56 121 ALA A CA 1
ATOM 949 C C . ALA A 1 121 ? 7.422 18.422 11.016 1 98.56 121 ALA A C 1
ATOM 951 O O . ALA A 1 121 ? 8.594 18.25 10.672 1 98.56 121 ALA A O 1
ATOM 952 N N . VAL A 1 122 ? 6.395 17.797 10.461 1 98.5 122 VAL A N 1
ATOM 953 C CA . VAL A 1 122 ? 6.602 16.719 9.484 1 98.5 122 VAL A CA 1
ATOM 954 C C . VAL A 1 122 ? 7.109 17.312 8.172 1 98.5 122 VAL A C 1
ATOM 956 O O . VAL A 1 122 ? 8.055 16.797 7.57 1 98.5 122 VAL A O 1
ATOM 959 N N . VAL A 1 123 ? 6.508 18.406 7.75 1 98.56 123 VAL A N 1
ATOM 960 C CA . VAL A 1 123 ? 6.895 19.047 6.496 1 98.56 123 VAL A CA 1
ATOM 961 C C . VAL A 1 123 ? 8.312 19.609 6.617 1 98.56 123 VAL A C 1
ATOM 963 O O . VAL A 1 123 ? 9.133 19.422 5.719 1 98.56 123 VAL A O 1
ATOM 966 N N . LYS A 1 124 ? 8.617 20.234 7.742 1 98.25 124 LYS A N 1
ATOM 967 C CA . LYS A 1 124 ? 9.961 20.719 8.008 1 98.25 124 LYS A CA 1
ATOM 968 C C . LYS A 1 124 ? 10.984 19.578 7.945 1 98.25 124 LYS A C 1
ATOM 970 O O . LYS A 1 124 ? 12.023 19.719 7.305 1 98.25 124 LYS A O 1
ATOM 975 N N . HIS A 1 125 ? 10.68 18.547 8.609 1 98.19 125 HIS A N 1
ATOM 976 C CA . HIS A 1 125 ? 11.562 17.391 8.633 1 98.19 125 HIS A CA 1
ATOM 977 C C . HIS A 1 125 ? 11.828 16.859 7.227 1 98.19 125 HIS A C 1
ATOM 979 O O . HIS A 1 125 ? 12.969 16.562 6.879 1 98.19 125 HIS A O 1
ATOM 985 N N . GLY A 1 126 ? 10.75 16.75 6.383 1 97.94 126 GLY A N 1
ATOM 986 C CA . GLY A 1 126 ? 10.922 16.312 5.008 1 97.94 126 GLY A CA 1
ATOM 987 C C . GLY A 1 126 ? 11.836 17.219 4.203 1 97.94 126 GLY A C 1
ATOM 988 O O . GLY A 1 126 ? 12.766 16.734 3.545 1 97.94 126 GLY 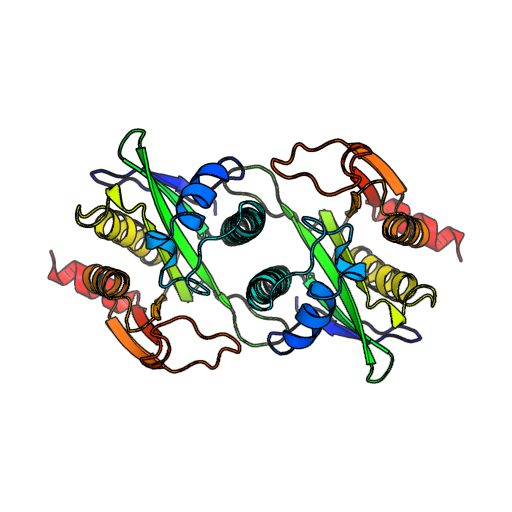A O 1
ATOM 989 N N . LEU A 1 127 ? 11.633 18.484 4.336 1 98.12 127 LEU A N 1
ATOM 990 C CA . LEU A 1 127 ? 12.305 19.453 3.477 1 98.12 127 LEU A CA 1
ATOM 991 C C . LEU A 1 127 ? 13.711 19.734 3.984 1 98.12 127 LEU A C 1
ATOM 993 O O . LEU A 1 127 ? 14.625 19.969 3.189 1 98.12 127 LEU A O 1
ATOM 997 N N . GLU A 1 128 ? 13.93 19.625 5.227 1 97.44 128 GLU A N 1
ATOM 998 C CA . GLU A 1 128 ? 15.211 20.078 5.777 1 97.44 128 GLU A CA 1
ATOM 999 C C . GLU A 1 128 ? 16.125 18.891 6.074 1 97.44 128 GLU A C 1
ATOM 1001 O O . GLU A 1 128 ? 17.344 19.016 6.035 1 97.44 128 GLU A O 1
ATOM 1006 N N . ASP A 1 129 ? 15.547 17.75 6.375 1 97 129 ASP A N 1
ATOM 1007 C CA . ASP A 1 129 ? 16.359 16.656 6.895 1 97 129 ASP A CA 1
ATOM 1008 C C . ASP A 1 129 ? 16.422 15.492 5.914 1 97 129 ASP A C 1
ATOM 1010 O O . ASP A 1 129 ? 17.391 14.719 5.902 1 97 129 ASP A O 1
ATOM 1014 N N . LEU A 1 130 ? 15.406 15.352 5.055 1 96.38 130 LEU A N 1
ATOM 1015 C CA . LEU A 1 130 ? 15.289 14.094 4.316 1 96.38 130 LEU A CA 1
ATOM 1016 C C . LEU A 1 130 ? 15.586 14.312 2.836 1 96.38 130 LEU A C 1
ATOM 1018 O O . LEU A 1 130 ? 15.422 13.391 2.027 1 96.38 130 LEU A O 1
ATOM 1022 N N . GLY A 1 131 ? 15.906 15.492 2.471 1 95.12 131 GLY A N 1
ATOM 1023 C CA . GLY A 1 131 ? 16.281 15.758 1.093 1 95.12 131 GLY A CA 1
ATOM 1024 C C . GLY A 1 131 ? 15.094 15.938 0.168 1 95.12 131 GLY A C 1
ATOM 1025 O O . GLY A 1 131 ? 15.25 15.93 -1.055 1 95.12 131 GLY A O 1
ATOM 1026 N N . VAL A 1 132 ? 13.945 16.047 0.666 1 97.25 132 VAL A N 1
ATOM 1027 C CA . VAL A 1 132 ? 12.734 16.328 -0.106 1 97.25 132 VAL A CA 1
ATOM 1028 C C . VAL A 1 132 ? 12.836 17.719 -0.735 1 97.25 132 VAL A C 1
ATOM 1030 O O . VAL A 1 132 ? 13.289 18.656 -0.089 1 97.25 132 VAL A O 1
ATOM 1033 N N . GLU A 1 133 ? 12.383 17.812 -1.984 1 98.44 133 GLU A N 1
ATOM 1034 C CA . GLU A 1 133 ? 12.461 19.094 -2.695 1 98.44 133 GLU A CA 1
ATOM 1035 C C . GLU A 1 133 ? 11.094 19.766 -2.785 1 98.44 133 GLU A C 1
ATOM 1037 O O . GLU A 1 133 ? 11.008 20.984 -2.949 1 98.44 133 GLU A O 1
ATOM 1042 N N . GLU A 1 134 ? 10.07 18.891 -2.742 1 98.5 134 GLU A N 1
ATOM 1043 C CA . GLU A 1 134 ? 8.703 19.391 -2.891 1 98.5 134 GLU A CA 1
ATOM 1044 C C . GLU A 1 134 ? 7.727 18.562 -2.059 1 98.5 134 GLU A C 1
ATOM 1046 O O . GLU A 1 134 ? 7.734 17.328 -2.113 1 98.5 134 GLU A O 1
ATOM 1051 N N . VAL A 1 135 ? 6.973 19.25 -1.266 1 98.69 135 VAL A N 1
ATOM 1052 C CA . VAL A 1 135 ? 5.875 18.625 -0.529 1 98.69 135 VAL A CA 1
ATOM 1053 C C . VAL A 1 135 ? 4.539 19.109 -1.085 1 98.69 135 VAL A C 1
ATOM 1055 O O . VAL A 1 135 ? 4.34 20.312 -1.276 1 98.69 135 VAL A O 1
ATOM 1058 N N . PHE A 1 136 ? 3.664 18.172 -1.4 1 98.69 136 PHE A N 1
ATOM 1059 C CA . PHE A 1 136 ? 2.336 18.547 -1.863 1 98.69 136 PHE A CA 1
ATOM 1060 C C . PHE A 1 136 ? 1.257 17.797 -1.099 1 98.69 136 PHE A C 1
ATOM 1062 O O . PHE A 1 136 ? 1.548 16.812 -0.407 1 98.69 136 PHE A O 1
ATOM 1069 N N . GLY A 1 137 ? 0.075 18.297 -1.099 1 98.19 137 GLY A N 1
ATOM 1070 C CA . GLY A 1 137 ? -1.118 17.672 -0.551 1 98.19 137 GLY A CA 1
ATOM 1071 C C . GLY A 1 137 ? -2.363 17.938 -1.378 1 98.19 137 GLY A C 1
ATOM 1072 O O . GLY A 1 137 ? -2.479 18.984 -2.02 1 98.19 137 GLY A O 1
ATOM 1073 N N . GLU A 1 138 ? -3.236 17 -1.363 1 96.69 138 GLU A N 1
ATOM 1074 C CA . GLU A 1 138 ? -4.492 17.125 -2.094 1 96.69 138 GLU A CA 1
ATOM 1075 C C . GLU A 1 138 ? -5.688 16.844 -1.186 1 96.69 138 GLU A C 1
ATOM 1077 O O . GLU A 1 138 ? -5.586 16.078 -0.228 1 96.69 138 GLU A O 1
ATOM 1082 N N . THR A 1 139 ? -6.738 17.484 -1.452 1 96.06 139 THR A N 1
ATOM 1083 C CA . THR A 1 139 ? -8.008 17.266 -0.763 1 96.06 139 THR A CA 1
ATOM 1084 C C . THR A 1 139 ? -9.172 17.766 -1.606 1 96.06 139 THR A C 1
ATOM 1086 O O . THR A 1 139 ? -8.969 18.469 -2.607 1 96.06 139 THR A O 1
ATOM 1089 N N . MET A 1 140 ? -10.367 17.391 -1.22 1 94.81 140 MET A N 1
ATOM 1090 C CA . MET A 1 140 ? -11.539 18 -1.848 1 94.81 140 MET A CA 1
ATOM 1091 C C . MET A 1 140 ? -11.562 19.5 -1.613 1 94.81 140 MET A C 1
ATOM 1093 O O . MET A 1 140 ? -11.234 19.969 -0.522 1 94.81 140 MET A O 1
ATOM 1097 N N . ALA A 1 141 ? -12.055 20.188 -2.594 1 96.25 141 ALA A N 1
ATOM 1098 C CA . ALA A 1 141 ? -12.141 21.641 -2.494 1 96.25 141 ALA A CA 1
ATOM 1099 C C . ALA A 1 141 ? -13.016 22.062 -1.317 1 96.25 141 ALA A C 1
ATOM 1101 O O . ALA A 1 141 ? -12.766 23.078 -0.687 1 96.25 141 ALA A O 1
ATOM 1102 N N . VAL A 1 142 ? -13.961 21.219 -0.941 1 95.25 142 VAL A N 1
ATOM 1103 C CA . VAL A 1 142 ? -14.938 21.562 0.086 1 95.25 142 VAL A CA 1
ATOM 1104 C C . VAL A 1 142 ? -14.352 21.297 1.47 1 95.25 142 VAL A C 1
ATOM 1106 O O . VAL A 1 142 ? -14.914 21.719 2.482 1 95.25 142 VAL A O 1
ATOM 1109 N N . ASN A 1 143 ? -13.281 20.547 1.528 1 95.12 143 ASN A N 1
ATOM 1110 C CA . ASN A 1 143 ? -12.648 20.25 2.807 1 95.12 143 ASN A CA 1
ATOM 1111 C C . ASN A 1 143 ? -11.828 21.438 3.318 1 95.12 143 ASN A C 1
ATOM 1113 O O . ASN A 1 143 ? -10.594 21.391 3.311 1 95.12 143 ASN A O 1
ATOM 1117 N N . GLN A 1 144 ? -12.516 22.375 3.871 1 94.88 144 GLN A N 1
ATOM 1118 C CA . GLN A 1 144 ? -11.898 23.641 4.277 1 94.88 144 GLN A CA 1
ATOM 1119 C C . GLN A 1 144 ? -10.875 23.422 5.391 1 94.88 144 GLN A C 1
ATOM 1121 O O . GLN A 1 144 ? -9.852 24.109 5.449 1 94.88 144 GLN A O 1
ATOM 1126 N N . GLY A 1 145 ? -11.211 22.5 6.273 1 94.69 145 GLY A N 1
ATOM 1127 C CA . GLY A 1 145 ? -10.273 22.203 7.344 1 94.69 145 GLY A CA 1
ATOM 1128 C C . GLY A 1 145 ? -8.898 21.812 6.836 1 94.69 145 GLY A C 1
ATOM 1129 O O . GLY A 1 145 ? -7.887 22.344 7.285 1 94.69 145 GLY A O 1
ATOM 1130 N N . SER A 1 146 ? -8.852 20.906 5.898 1 95.94 146 SER A N 1
ATOM 1131 C CA . SER A 1 146 ? -7.586 20.453 5.328 1 95.94 146 SER A CA 1
ATOM 1132 C C . SER A 1 146 ? -6.895 21.578 4.559 1 95.94 146 SER A C 1
ATOM 1134 O O . SER A 1 146 ? -5.676 21.75 4.648 1 95.94 146 SER A O 1
ATOM 1136 N N . ARG A 1 147 ? -7.637 22.344 3.834 1 97.19 147 ARG A N 1
ATOM 1137 C CA . ARG A 1 147 ? -7.082 23.453 3.066 1 97.19 147 ARG A CA 1
ATOM 1138 C C . ARG A 1 147 ? -6.414 24.484 3.984 1 97.19 147 ARG A C 1
ATOM 1140 O O . ARG A 1 147 ? -5.312 24.953 3.701 1 97.19 147 ARG A O 1
ATOM 1147 N N . VAL A 1 148 ? -7.043 24.781 5.039 1 97.44 148 VAL A N 1
ATOM 1148 C CA . VAL A 1 148 ? -6.539 25.75 5.996 1 97.44 148 VAL A CA 1
ATOM 1149 C C . VAL A 1 148 ? -5.219 25.266 6.59 1 97.44 148 VAL A C 1
ATOM 1151 O O . VAL A 1 148 ? -4.266 26.031 6.715 1 97.44 148 VAL A O 1
ATOM 1154 N N . ILE A 1 149 ? -5.137 24 6.91 1 97.44 149 ILE A N 1
ATOM 1155 C CA . ILE A 1 149 ? -3.916 23.438 7.484 1 97.44 149 ILE A CA 1
ATOM 1156 C C . ILE A 1 149 ? -2.77 23.578 6.484 1 97.44 149 ILE A C 1
ATOM 1158 O O . ILE A 1 149 ? -1.688 24.062 6.832 1 97.44 149 ILE A O 1
ATOM 1162 N N . MET A 1 150 ? -3 23.203 5.242 1 98.12 150 MET A N 1
ATOM 1163 C CA . MET A 1 150 ? -1.94 23.25 4.242 1 98.12 150 MET A CA 1
ATOM 1164 C C . MET A 1 150 ? -1.474 24.688 4.02 1 98.12 150 MET A C 1
ATOM 1166 O O . MET A 1 150 ? -0.272 24.953 3.932 1 98.12 150 MET A O 1
ATOM 1170 N N . SER A 1 151 ? -2.418 25.562 4.031 1 97.75 151 SER A N 1
ATOM 1171 C CA . SER A 1 151 ? -2.072 26.969 3.875 1 97.75 151 SER A CA 1
ATOM 1172 C C . SER A 1 151 ? -1.287 27.484 5.078 1 97.75 151 SER A C 1
ATOM 1174 O O . SER A 1 151 ? -0.278 28.172 4.918 1 97.75 151 SER A O 1
ATOM 1176 N N . LYS A 1 152 ? -1.688 27.125 6.234 1 96.94 152 LYS A N 1
ATOM 1177 C CA . LYS A 1 152 ? -1.1 27.641 7.469 1 96.94 152 LYS A CA 1
ATOM 1178 C C . LYS A 1 152 ? 0.331 27.141 7.648 1 96.94 152 LYS A C 1
ATOM 1180 O O . LYS A 1 152 ? 1.144 27.781 8.312 1 96.94 152 LYS A O 1
ATOM 1185 N N . ILE A 1 153 ? 0.628 26.031 7.047 1 96.75 153 ILE A N 1
ATOM 1186 C CA . ILE A 1 153 ? 1.972 25.5 7.25 1 96.75 153 ILE A CA 1
ATOM 1187 C C . ILE A 1 153 ? 2.855 25.859 6.062 1 96.75 153 ILE A C 1
ATOM 1189 O O . ILE A 1 153 ? 3.969 25.344 5.926 1 96.75 153 ILE A O 1
ATOM 1193 N N . GLY A 1 154 ? 2.34 26.672 5.227 1 96.62 154 GLY A N 1
ATOM 1194 C CA . GLY A 1 154 ? 3.213 27.281 4.238 1 96.62 154 GLY A CA 1
ATOM 1195 C C . GLY A 1 154 ? 3.016 26.719 2.842 1 96.62 154 GLY A C 1
ATOM 1196 O O . GLY A 1 154 ? 3.689 27.141 1.896 1 96.62 154 GLY A O 1
ATOM 1197 N N . LEU A 1 155 ? 2.148 25.734 2.639 1 98.56 155 LEU A N 1
ATOM 1198 C CA . LEU A 1 155 ? 1.843 25.312 1.277 1 98.56 155 LEU A CA 1
ATOM 1199 C C . LEU A 1 155 ? 0.968 26.344 0.567 1 98.56 155 LEU A C 1
ATOM 1201 O O . LEU A 1 155 ? 0.191 27.047 1.209 1 98.56 155 LEU A O 1
ATOM 1205 N N . LYS A 1 156 ? 1.109 26.344 -0.741 1 98.25 156 LYS A N 1
ATOM 1206 C CA . LYS A 1 156 ? 0.322 27.266 -1.555 1 98.25 156 LYS A CA 1
ATOM 1207 C C . LYS A 1 156 ? -0.579 26.516 -2.527 1 98.25 156 LYS A C 1
ATOM 1209 O O . LYS A 1 156 ? -0.179 25.484 -3.082 1 98.25 156 LYS A O 1
ATOM 1214 N N . HIS A 1 157 ? -1.726 27.094 -2.771 1 98.25 157 HIS A N 1
ATOM 1215 C CA . HIS A 1 157 ? -2.639 26.516 -3.752 1 98.25 157 HIS A CA 1
ATOM 1216 C C . HIS A 1 157 ? -2.031 26.547 -5.152 1 98.25 157 HIS A C 1
ATOM 1218 O O . HIS A 1 157 ? -1.573 27.594 -5.613 1 98.25 157 HIS A O 1
ATOM 1224 N N . VAL A 1 158 ? -2.08 25.391 -5.754 1 97.62 158 VAL A N 1
ATOM 1225 C CA . VAL A 1 158 ? -1.433 25.328 -7.059 1 97.62 158 VAL A CA 1
ATOM 1226 C C . VAL A 1 158 ? -2.471 25.047 -8.141 1 97.62 158 VAL A C 1
ATOM 1228 O O . VAL A 1 158 ? -2.324 25.5 -9.281 1 97.62 158 VAL A O 1
ATOM 1231 N N . ARG A 1 159 ? -3.506 24.266 -7.855 1 96.88 159 ARG A N 1
ATOM 1232 C CA . ARG A 1 159 ? -4.516 23.984 -8.867 1 96.88 159 ARG A CA 1
ATOM 1233 C C . ARG A 1 159 ? -5.777 23.406 -8.234 1 96.88 159 ARG A C 1
ATOM 1235 O O . ARG A 1 159 ? -5.738 22.891 -7.117 1 96.88 159 ARG A O 1
ATOM 1242 N N . THR A 1 160 ? -6.84 23.609 -8.945 1 96.38 160 THR A N 1
ATOM 1243 C CA . THR A 1 160 ? -8.109 22.922 -8.742 1 96.38 160 THR A CA 1
ATOM 1244 C C . THR A 1 160 ? -8.422 22.016 -9.93 1 96.38 160 THR A C 1
ATOM 1246 O O . THR A 1 160 ? -8.234 22.406 -11.086 1 96.38 160 THR A O 1
ATOM 1249 N N . PHE A 1 161 ? -8.766 20.812 -9.602 1 94.25 161 PHE A N 1
ATOM 1250 C CA . PHE A 1 161 ? -9.008 19.859 -10.672 1 94.25 161 PHE A CA 1
ATOM 1251 C C . PHE A 1 161 ? -10.227 19 -10.367 1 94.25 161 PHE A C 1
ATOM 1253 O O . PHE A 1 161 ? -10.734 19.016 -9.242 1 94.25 161 PHE A O 1
ATOM 1260 N N . HIS A 1 162 ? -10.695 18.328 -11.477 1 90.44 162 HIS A N 1
ATOM 1261 C CA . HIS A 1 162 ? -11.906 17.516 -11.367 1 90.44 162 HIS A CA 1
ATOM 1262 C C . HIS A 1 162 ? -11.656 16.094 -11.875 1 90.44 162 HIS A C 1
ATOM 1264 O O . HIS A 1 162 ? -11.406 15.891 -13.062 1 90.44 162 HIS A O 1
ATOM 1270 N N . ASN A 1 163 ? -11.586 15.211 -10.891 1 82.44 163 ASN A N 1
ATOM 1271 C CA . ASN A 1 163 ? -11.492 13.797 -11.258 1 82.44 163 ASN A CA 1
ATOM 1272 C C . ASN A 1 163 ? -12.875 13.172 -11.422 1 82.44 163 ASN A C 1
ATOM 1274 O O . ASN A 1 163 ? -13.867 13.695 -10.906 1 82.44 163 ASN A O 1
ATOM 1278 N N . LYS A 1 164 ? -12.914 12.117 -12.273 1 77 164 LYS A N 1
ATOM 1279 C CA . LYS A 1 164 ? -14.148 11.359 -12.445 1 77 164 LYS A CA 1
ATOM 1280 C C . LYS A 1 164 ? -14.172 10.125 -11.547 1 77 164 LYS A C 1
ATOM 1282 O O . LYS A 1 164 ? -13.18 9.406 -11.445 1 77 164 LYS A O 1
ATOM 1287 N N . TYR A 1 165 ? -15.18 10.008 -10.75 1 74.56 165 TYR A N 1
ATOM 1288 C CA . TYR A 1 165 ? -15.367 8.852 -9.883 1 74.56 165 TYR A CA 1
ATOM 1289 C C . TYR A 1 165 ? -16.656 8.109 -10.242 1 74.56 165 TYR A C 1
ATOM 1291 O O . TYR A 1 165 ? -17.656 8.734 -10.594 1 74.56 165 TYR A O 1
ATOM 1299 N N . ASP A 1 166 ? -16.625 6.848 -10.266 1 70 166 ASP A N 1
ATOM 1300 C CA . ASP A 1 166 ? -17.844 6.09 -10.5 1 70 166 ASP A CA 1
ATOM 1301 C C . ASP A 1 166 ? -18.875 6.352 -9.398 1 70 166 ASP A C 1
ATOM 1303 O O . ASP A 1 166 ? -20.078 6.473 -9.672 1 70 166 ASP A O 1
ATOM 1307 N N . ASN A 1 167 ? -18.438 6.5 -8.156 1 73.62 167 ASN A N 1
ATOM 1308 C CA . ASN A 1 167 ? -19.234 6.84 -6.988 1 73.62 167 ASN A CA 1
ATOM 1309 C C . ASN A 1 167 ? -18.688 8.078 -6.273 1 73.62 167 ASN A C 1
ATOM 1311 O O . ASN A 1 167 ? -17.984 7.957 -5.27 1 73.62 167 ASN A O 1
ATOM 1315 N N . PRO A 1 168 ? -19.109 9.18 -6.789 1 76.5 168 PRO A N 1
ATOM 1316 C CA . PRO A 1 168 ? -18.5 10.414 -6.27 1 76.5 168 PRO A CA 1
ATOM 1317 C C . PRO A 1 168 ? -18.969 10.734 -4.848 1 76.5 168 PRO A C 1
ATOM 1319 O O . PRO A 1 168 ? -20.141 10.578 -4.523 1 76.5 168 PRO A O 1
ATOM 1322 N N . PRO A 1 169 ? -17.969 11.031 -3.953 1 78.44 169 PRO A N 1
ATOM 1323 C CA . PRO A 1 169 ? -18.375 11.508 -2.627 1 78.44 169 PRO A CA 1
ATOM 1324 C C . PRO A 1 169 ? -19.094 12.852 -2.676 1 78.44 169 PRO A C 1
ATOM 1326 O O . PRO A 1 169 ? -18.969 13.594 -3.65 1 78.44 169 PRO A O 1
ATOM 1329 N N . PRO A 1 170 ? -19.859 13.078 -1.634 1 81.88 170 PRO A N 1
ATOM 1330 C CA . PRO A 1 170 ? -20.531 14.383 -1.602 1 81.88 170 PRO A CA 1
ATOM 1331 C C . PRO A 1 170 ? -19.531 15.547 -1.642 1 81.88 170 PRO A C 1
ATOM 1333 O O . PRO A 1 170 ? -18.516 15.523 -0.953 1 81.88 170 PRO A O 1
ATOM 1336 N N . GLY A 1 171 ? -19.828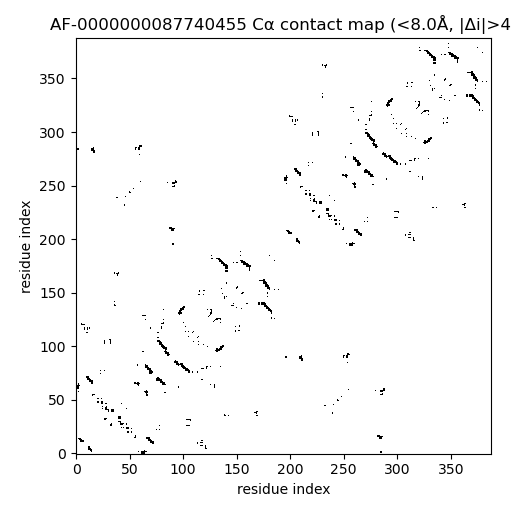 16.547 -2.504 1 87.31 171 GLY A N 1
ATOM 1337 C CA . GLY A 1 171 ? -19 17.75 -2.586 1 87.31 171 GLY A CA 1
ATOM 1338 C C . GLY A 1 171 ? -17.969 17.688 -3.699 1 87.31 171 GLY A C 1
ATOM 1339 O O . GLY A 1 171 ? -17.297 18.672 -3.988 1 87.31 171 GLY A O 1
ATOM 1340 N N . ILE A 1 172 ? -17.906 16.531 -4.328 1 86.44 172 ILE A N 1
ATOM 1341 C CA . ILE A 1 172 ? -16.875 16.312 -5.34 1 86.44 172 ILE A CA 1
ATOM 1342 C C . ILE A 1 172 ? -17.125 17.25 -6.527 1 86.44 172 ILE A C 1
ATOM 1344 O O . ILE A 1 172 ? -16.234 17.469 -7.344 1 86.44 172 ILE A O 1
ATOM 1348 N N . GLU A 1 173 ? -18.328 17.75 -6.66 1 88.81 173 GLU A N 1
ATOM 1349 C CA . GLU A 1 173 ? -18.672 18.641 -7.77 1 88.81 173 GLU A CA 1
ATOM 1350 C C . GLU A 1 173 ? -17.812 19.891 -7.77 1 88.81 173 GLU A C 1
ATOM 1352 O O . GLU A 1 173 ? -17.594 20.516 -8.812 1 88.81 173 GLU A O 1
ATOM 1357 N N . GLU A 1 174 ? -17.297 20.297 -6.609 1 91.62 174 GLU A N 1
ATOM 1358 C CA . GLU A 1 174 ? -16.438 21.484 -6.504 1 91.62 174 GLU A CA 1
ATOM 1359 C C . GLU A 1 174 ? -14.992 21.141 -6.824 1 91.62 174 GLU A C 1
ATOM 1361 O O . GLU A 1 174 ? -14.133 22.016 -6.859 1 91.62 174 GLU A O 1
ATOM 1366 N N . GLY A 1 175 ? -14.75 19.859 -6.98 1 94.06 175 GLY A N 1
ATOM 1367 C CA . GLY A 1 175 ? -13.438 19.422 -7.395 1 94.06 175 GLY A CA 1
ATOM 1368 C C . GLY A 1 175 ? -12.5 19.141 -6.227 1 94.06 175 GLY A C 1
ATOM 1369 O O . GLY A 1 175 ? -12.953 18.922 -5.102 1 94.06 175 GLY A O 1
ATOM 1370 N N . GLU A 1 176 ? -11.25 18.984 -6.609 1 95.69 176 GLU A N 1
ATOM 1371 C CA . GLU A 1 176 ? -10.148 18.766 -5.676 1 95.69 176 GLU A CA 1
ATOM 1372 C C . GLU A 1 176 ? -9.07 19.828 -5.832 1 95.69 176 GLU A C 1
ATOM 1374 O O . GLU A 1 176 ? -8.969 20.469 -6.879 1 95.69 176 GLU A O 1
ATOM 1379 N N . VAL A 1 177 ? -8.359 20.062 -4.754 1 97.5 177 VAL A N 1
ATOM 1380 C CA . VAL A 1 177 ? -7.32 21.094 -4.781 1 97.5 177 VAL A CA 1
ATOM 1381 C C . VAL A 1 177 ? -5.973 20.469 -4.418 1 97.5 177 VAL A C 1
ATOM 1383 O O . VAL A 1 177 ? -5.918 19.484 -3.684 1 97.5 177 VAL A O 1
ATOM 1386 N N . GLU A 1 178 ? -4.98 21.031 -4.988 1 98.12 178 GLU A N 1
ATOM 1387 C CA . GLU A 1 178 ? -3.602 20.703 -4.645 1 98.12 178 GLU A CA 1
ATOM 1388 C C . GLU A 1 178 ? -2.877 21.906 -4.051 1 98.12 178 GLU A C 1
ATOM 1390 O O . GLU A 1 178 ? -2.98 23.016 -4.57 1 98.12 178 GLU A O 1
ATOM 1395 N N . TYR A 1 179 ? -2.242 21.734 -2.947 1 98.81 179 TYR A N 1
ATOM 1396 C CA . TYR A 1 179 ? -1.314 22.688 -2.34 1 98.81 179 TYR A CA 1
ATOM 1397 C C . TYR A 1 179 ? 0.116 22.156 -2.396 1 98.81 179 TYR A C 1
ATOM 1399 O O . TYR A 1 179 ? 0.341 20.953 -2.404 1 98.81 179 TYR A O 1
ATOM 1407 N N . ARG A 1 180 ? 1.069 23.125 -2.426 1 98.69 180 ARG A N 1
ATOM 1408 C CA . ARG A 1 180 ? 2.455 22.688 -2.553 1 98.69 180 ARG A CA 1
ATOM 1409 C C . ARG A 1 180 ? 3.414 23.719 -1.961 1 98.69 180 ARG A C 1
ATOM 1411 O O . ARG A 1 180 ? 3.113 24.906 -1.938 1 98.69 180 ARG A O 1
ATOM 1418 N N . VAL A 1 181 ? 4.543 23.25 -1.505 1 98.62 181 VAL A N 1
ATOM 1419 C CA . VAL A 1 181 ? 5.672 24.109 -1.144 1 98.62 181 VAL A CA 1
ATOM 1420 C C . VAL A 1 181 ? 6.977 23.453 -1.59 1 98.62 181 VAL A C 1
ATOM 1422 O O . VAL A 1 181 ? 7.145 22.234 -1.467 1 98.62 181 VAL A O 1
ATOM 1425 N N . THR A 1 182 ? 7.82 24.266 -2.17 1 98.31 182 THR A N 1
ATOM 1426 C CA . THR A 1 182 ? 9.148 23.766 -2.525 1 98.31 182 THR A CA 1
ATOM 1427 C C . THR A 1 182 ? 10.148 24.062 -1.414 1 98.31 182 THR A C 1
ATOM 1429 O O . THR A 1 182 ? 9.898 24.906 -0.554 1 98.31 182 THR A O 1
ATOM 1432 N N . LYS A 1 183 ? 11.234 23.359 -1.478 1 97.81 183 LYS A N 1
ATOM 1433 C CA . LYS A 1 183 ? 12.305 23.594 -0.512 1 97.81 183 LYS A CA 1
ATOM 1434 C C . LYS A 1 183 ? 12.727 25.062 -0.502 1 97.81 183 LYS A C 1
ATOM 1436 O O . LYS A 1 183 ? 12.922 25.656 0.564 1 97.81 183 LYS A O 1
ATOM 1441 N N . ASP A 1 184 ? 12.852 25.672 -1.638 1 96.19 184 ASP A N 1
ATOM 1442 C CA . ASP A 1 184 ? 13.258 27.062 -1.749 1 96.19 184 ASP A CA 1
ATOM 1443 C C . ASP A 1 184 ? 12.203 28 -1.146 1 96.19 184 ASP A C 1
ATOM 1445 O O . ASP A 1 184 ? 12.531 28.938 -0.419 1 96.19 184 ASP A O 1
ATOM 1449 N N . GLU A 1 185 ? 10.977 27.75 -1.48 1 96.56 185 GLU A N 1
ATOM 1450 C CA . GLU A 1 185 ? 9.891 28.547 -0.929 1 96.56 185 GLU A CA 1
ATOM 1451 C C . GLU A 1 185 ? 9.836 28.438 0.592 1 96.56 185 GLU A C 1
ATOM 1453 O O . GLU A 1 185 ? 9.625 29.422 1.289 1 96.56 185 GLU A O 1
ATOM 1458 N N . TRP A 1 186 ? 10.023 27.188 1.053 1 96.31 186 TRP A N 1
ATOM 1459 C CA . TRP A 1 186 ? 10.016 26.938 2.488 1 96.31 186 TRP A CA 1
ATOM 1460 C C . TRP A 1 186 ? 11.133 27.703 3.188 1 96.31 186 TRP A C 1
ATOM 1462 O O . TRP A 1 186 ? 10.898 28.344 4.211 1 96.31 186 TRP A O 1
ATOM 1472 N N . SER A 1 187 ? 12.32 27.672 2.672 1 94.31 187 SER A N 1
ATOM 1473 C CA . SER A 1 187 ? 13.477 28.344 3.242 1 94.31 187 SER A CA 1
ATOM 1474 C C . SER A 1 187 ? 13.258 29.859 3.279 1 94.31 187 SER A C 1
ATOM 1476 O O . SER A 1 187 ? 13.648 30.531 4.242 1 94.31 187 SER A O 1
ATOM 1478 N N . SER A 1 188 ? 12.625 30.359 2.275 1 92.75 188 SER A N 1
ATOM 1479 C CA . SER A 1 188 ? 12.367 31.797 2.207 1 92.75 188 SER A CA 1
ATOM 1480 C C . SER A 1 188 ? 11.359 32.219 3.266 1 92.75 188 SER A C 1
ATOM 1482 O O . SER A 1 188 ? 11.422 33.344 3.771 1 92.75 188 SER A O 1
ATOM 1484 N N . GLN A 1 189 ? 10.461 31.344 3.543 1 90 189 GLN A N 1
ATOM 1485 C CA . GLN A 1 189 ? 9.438 31.625 4.543 1 90 189 GLN A CA 1
ATOM 1486 C C . GLN A 1 189 ? 10.031 31.625 5.949 1 90 189 GLN A C 1
ATOM 1488 O O . GLN A 1 189 ? 9.508 32.281 6.852 1 90 189 GLN A O 1
ATOM 1493 N N . GLN A 1 190 ? 11.031 30.766 6.117 1 83.75 190 GLN A N 1
ATOM 1494 C CA . GLN A 1 190 ? 11.664 30.688 7.43 1 83.75 190 GLN A CA 1
ATOM 1495 C C . GLN A 1 190 ? 12.484 31.938 7.723 1 83.75 190 GLN A C 1
ATOM 1497 O O . GLN A 1 190 ? 12.617 32.344 8.883 1 83.75 190 GLN A O 1
ATOM 1502 N N . VAL A 1 191 ? 13.062 32.531 6.719 1 72.25 191 VAL A N 1
ATOM 1503 C CA . VAL A 1 191 ? 13.891 33.719 6.859 1 72.25 191 VAL A CA 1
ATOM 1504 C C . VAL A 1 191 ? 13.016 34.938 7.16 1 72.25 191 VAL A C 1
ATOM 1506 O O . VAL A 1 191 ? 13.375 35.781 7.988 1 72.25 191 VAL A O 1
ATOM 1509 N N . CYS A 1 192 ? 11.945 34.906 6.52 1 62.06 192 CYS A N 1
ATOM 1510 C CA . CYS A 1 192 ? 11.062 36.062 6.742 1 62.06 192 CYS A CA 1
ATOM 1511 C C . CYS A 1 192 ? 10.406 35.969 8.117 1 62.06 192 CYS A C 1
ATOM 1513 O O . CYS A 1 192 ? 10.109 37 8.719 1 62.06 192 CYS A O 1
ATOM 1515 N N . ALA A 1 193 ? 10.242 34.875 8.609 1 59.72 193 ALA A N 1
ATOM 1516 C CA . ALA A 1 193 ? 9.617 34.719 9.922 1 59.72 193 ALA A CA 1
ATOM 1517 C C . ALA A 1 193 ? 10.617 34.969 11.039 1 59.72 193 ALA A C 1
ATOM 1519 O O . ALA A 1 193 ? 10.242 35.344 12.156 1 59.72 193 ALA A O 1
ATOM 1520 N N . ALA A 1 194 ? 11.914 34.875 10.781 1 50.12 194 ALA A N 1
ATOM 1521 C CA . ALA A 1 194 ? 12.961 35.219 11.75 1 50.12 194 ALA A CA 1
ATOM 1522 C C . ALA A 1 194 ? 13.242 36.719 11.758 1 50.12 194 ALA A C 1
ATOM 1524 O O . ALA A 1 194 ? 13.219 37.375 10.703 1 50.12 194 ALA A O 1
ATOM 1525 N N . MET B 1 1 ? 15.867 -1.669 -11.281 1 69.69 1 MET B N 1
ATOM 1526 C CA . MET B 1 1 ? 15.469 -2.455 -12.445 1 69.69 1 MET B CA 1
ATOM 1527 C C . MET B 1 1 ? 13.961 -2.361 -12.672 1 69.69 1 MET B C 1
ATOM 1529 O O . MET B 1 1 ? 13.188 -2.281 -11.719 1 69.69 1 MET B O 1
ATOM 1533 N N . THR B 1 2 ? 13.594 -2.301 -14.031 1 83.25 2 THR B N 1
ATOM 1534 C CA . THR B 1 2 ? 12.18 -2.184 -14.367 1 83.25 2 THR B CA 1
ATOM 1535 C C . THR B 1 2 ? 11.523 -3.557 -14.422 1 83.25 2 THR B C 1
ATOM 1537 O O . THR B 1 2 ? 12.164 -4.551 -14.758 1 83.25 2 THR B O 1
ATOM 1540 N N . GLN B 1 3 ? 10.383 -3.674 -14.023 1 92.62 3 GLN B N 1
ATOM 1541 C CA . GLN B 1 3 ? 9.625 -4.922 -14.055 1 92.62 3 GLN B CA 1
ATOM 1542 C C . GLN B 1 3 ? 9.461 -5.43 -15.484 1 92.62 3 GLN B C 1
ATOM 1544 O O . GLN B 1 3 ? 8.992 -4.699 -16.359 1 92.62 3 GLN B O 1
ATOM 1549 N N . ALA B 1 4 ? 9.82 -6.668 -15.766 1 94.94 4 ALA B N 1
ATOM 1550 C CA . ALA B 1 4 ? 9.82 -7.258 -17.109 1 94.94 4 ALA B CA 1
ATOM 1551 C C . ALA B 1 4 ? 8.445 -7.812 -17.453 1 94.94 4 ALA B C 1
ATOM 1553 O O . ALA B 1 4 ? 7.68 -8.203 -16.562 1 94.94 4 ALA B O 1
ATOM 1554 N N . THR B 1 5 ? 8.156 -7.785 -18.734 1 97.56 5 THR B N 1
ATOM 1555 C CA . THR B 1 5 ? 7.055 -8.594 -19.234 1 97.56 5 THR B CA 1
ATOM 1556 C C . THR B 1 5 ? 7.473 -10.062 -19.359 1 97.56 5 THR B C 1
ATOM 1558 O O . THR B 1 5 ? 8.57 -10.359 -19.844 1 97.56 5 THR B O 1
ATOM 1561 N N . LEU B 1 6 ? 6.625 -10.977 -18.859 1 98.38 6 LEU B N 1
ATOM 1562 C CA . LEU B 1 6 ? 6.891 -12.414 -18.953 1 98.38 6 LEU B CA 1
ATOM 1563 C C . LEU B 1 6 ? 5.938 -13.07 -19.953 1 98.38 6 LEU B C 1
ATOM 1565 O O . LEU B 1 6 ? 4.754 -12.727 -20 1 98.38 6 LEU B O 1
ATOM 1569 N N . ARG B 1 7 ? 6.496 -13.961 -20.75 1 98.44 7 ARG B N 1
ATOM 1570 C CA . ARG B 1 7 ? 5.68 -14.703 -21.703 1 98.44 7 ARG B CA 1
ATOM 1571 C C . ARG B 1 7 ? 5.809 -16.203 -21.484 1 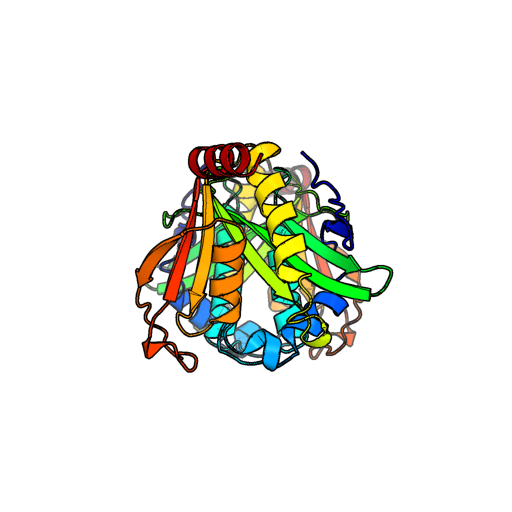98.44 7 ARG B C 1
ATOM 1573 O O . ARG B 1 7 ? 6.906 -16.703 -21.25 1 98.44 7 ARG B O 1
ATOM 1580 N N . THR B 1 8 ? 4.691 -16.812 -21.438 1 98.12 8 THR B N 1
ATOM 1581 C CA . THR B 1 8 ? 4.617 -18.281 -21.391 1 98.12 8 THR B CA 1
ATOM 1582 C C . THR B 1 8 ? 3.949 -18.812 -22.641 1 98.12 8 THR B C 1
ATOM 1584 O O . THR B 1 8 ? 3.879 -18.125 -23.672 1 98.12 8 THR B O 1
ATOM 1587 N N . ASP B 1 9 ? 3.627 -20.156 -22.609 1 98 9 ASP B N 1
ATOM 1588 C CA . ASP B 1 9 ? 3.014 -20.766 -23.781 1 98 9 ASP B CA 1
ATOM 1589 C C . ASP B 1 9 ? 1.688 -20.094 -24.125 1 98 9 ASP B C 1
ATOM 1591 O O . ASP B 1 9 ? 1.4 -19.844 -25.297 1 98 9 ASP B O 1
ATOM 1595 N N . ARG B 1 10 ? 0.874 -19.781 -23.078 1 98.5 10 ARG B N 1
ATOM 1596 C CA . ARG B 1 10 ? -0.471 -19.281 -23.344 1 98.5 10 ARG B CA 1
ATOM 1597 C C . ARG B 1 10 ? -0.656 -17.891 -22.75 1 98.5 10 ARG B C 1
ATOM 1599 O O . ARG B 1 10 ? -1.624 -17.188 -23.062 1 98.5 10 ARG B O 1
ATOM 1606 N N . LEU B 1 11 ? 0.328 -17.406 -21.891 1 98.69 11 LEU B N 1
ATOM 1607 C CA . LEU B 1 11 ? 0.082 -16.188 -21.125 1 98.69 11 LEU B CA 1
ATOM 1608 C C . LEU B 1 11 ? 1.1 -15.102 -21.469 1 98.69 11 LEU B C 1
ATOM 1610 O O . LEU B 1 11 ? 2.27 -15.406 -21.719 1 98.69 11 LEU B O 1
ATOM 1614 N N . GLU B 1 12 ? 0.647 -13.898 -21.531 1 98.81 12 GLU B N 1
ATOM 1615 C CA . GLU B 1 12 ? 1.481 -12.703 -21.406 1 98.81 12 GLU B CA 1
ATOM 1616 C C . GLU B 1 12 ? 1.24 -11.992 -20.078 1 98.81 12 GLU B C 1
ATOM 1618 O O . GLU B 1 12 ? 0.116 -11.586 -19.797 1 98.81 12 GLU B O 1
ATOM 1623 N N . LEU B 1 13 ? 2.25 -11.945 -19.281 1 98.62 13 LEU B N 1
ATOM 1624 C CA . LEU B 1 13 ? 2.207 -11.266 -18 1 98.62 13 LEU B CA 1
ATOM 1625 C C . LEU B 1 13 ? 2.896 -9.906 -18.078 1 98.62 13 LEU B C 1
ATOM 1627 O O . LEU B 1 13 ? 4.121 -9.836 -18.203 1 98.62 13 LEU B O 1
ATOM 1631 N N . ARG B 1 14 ? 2.109 -8.852 -17.969 1 97.69 14 ARG B N 1
ATOM 1632 C CA . ARG B 1 14 ? 2.613 -7.484 -18.078 1 97.69 14 ARG B CA 1
ATOM 1633 C C . ARG B 1 14 ? 2.627 -6.797 -16.719 1 97.69 14 ARG B C 1
ATOM 1635 O O . ARG B 1 14 ? 1.78 -7.078 -15.859 1 97.69 14 ARG B O 1
ATOM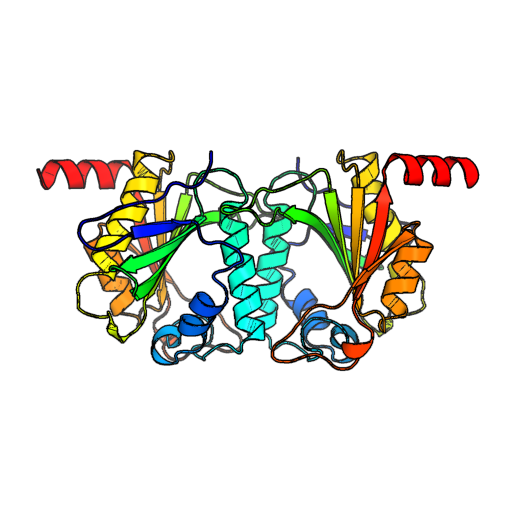 1642 N N . PRO B 1 15 ? 3.631 -5.898 -16.594 1 97 15 PRO B N 1
ATOM 1643 C CA . PRO B 1 15 ? 3.574 -5.117 -15.352 1 97 15 PRO B CA 1
ATOM 1644 C C . PRO B 1 15 ? 2.219 -4.445 -15.141 1 97 15 PRO B C 1
ATOM 1646 O O . PRO B 1 15 ? 1.638 -3.908 -16.094 1 97 15 PRO B O 1
ATOM 1649 N N . LEU B 1 16 ? 1.692 -4.492 -13.898 1 97.06 16 LEU B N 1
ATOM 1650 C CA . LEU B 1 16 ? 0.454 -3.805 -13.547 1 97.06 16 LEU B CA 1
ATOM 1651 C C . LEU B 1 16 ? 0.626 -2.293 -13.633 1 97.06 16 LEU B C 1
ATOM 1653 O O . LEU B 1 16 ? 1.641 -1.754 -13.18 1 97.06 16 LEU B O 1
ATOM 1657 N N . GLY B 1 17 ? -0.283 -1.635 -14.281 1 94.12 17 GLY B N 1
ATOM 1658 C CA . GLY B 1 17 ? -0.275 -0.184 -14.383 1 94.12 17 GLY B CA 1
ATOM 1659 C C . GLY B 1 17 ? -1.548 0.456 -13.859 1 94.12 17 GLY B C 1
ATOM 1660 O O . GLY B 1 17 ? -2.508 -0.241 -13.523 1 94.12 17 GLY B O 1
ATOM 1661 N N . PRO B 1 18 ? -1.525 1.807 -13.789 1 91.75 18 PRO B N 1
ATOM 1662 C CA . PRO B 1 18 ? -2.701 2.543 -13.32 1 91.75 18 PRO B CA 1
ATOM 1663 C C . PRO B 1 18 ? -3.938 2.295 -14.18 1 91.75 18 PRO B C 1
ATOM 1665 O O . PRO B 1 18 ? -5.066 2.418 -13.695 1 91.75 18 PRO B O 1
ATOM 1668 N N . GLU B 1 19 ? -3.779 1.895 -15.383 1 93.56 19 GLU B N 1
ATOM 1669 C CA . GLU B 1 19 ? -4.883 1.721 -16.312 1 93.56 19 GLU B CA 1
ATOM 1670 C C . GLU B 1 19 ? -5.625 0.413 -16.062 1 93.56 19 GLU B C 1
ATOM 1672 O O . GLU B 1 19 ? -6.688 0.171 -16.641 1 93.56 19 GLU B O 1
ATOM 1677 N N . HIS B 1 20 ? -5.152 -0.409 -15.195 1 96.69 20 HIS B N 1
ATOM 1678 C CA . HIS B 1 20 ? -5.691 -1.758 -15.055 1 96.69 20 HIS B CA 1
ATOM 1679 C C . HIS B 1 20 ? -6.695 -1.832 -13.906 1 96.69 20 HIS B C 1
ATOM 1681 O O . HIS B 1 20 ? -7.031 -2.924 -13.445 1 96.69 20 HIS B O 1
ATOM 1687 N N . GLY B 1 21 ? -7.176 -0.726 -13.445 1 95.38 21 GLY B N 1
ATOM 1688 C CA . GLY B 1 21 ? -8.086 -0.677 -12.32 1 95.38 21 GLY B CA 1
ATOM 1689 C C . GLY B 1 21 ? -9.336 -1.52 -12.523 1 95.38 21 GLY B C 1
ATOM 1690 O O . GLY B 1 21 ? -9.773 -2.217 -11.602 1 95.38 21 GLY B O 1
ATOM 1691 N N . ASP B 1 22 ? -9.891 -1.493 -13.719 1 96 22 ASP B N 1
ATOM 1692 C CA . ASP B 1 22 ? -11.109 -2.238 -14 1 96 22 ASP B CA 1
ATOM 1693 C C . ASP B 1 22 ? -10.875 -3.742 -13.898 1 96 22 ASP B C 1
ATOM 1695 O O . ASP B 1 22 ? -11.758 -4.484 -13.453 1 96 22 ASP B O 1
ATOM 1699 N N . TYR B 1 23 ? -9.742 -4.195 -14.312 1 97.88 23 TYR B N 1
ATOM 1700 C CA . TYR B 1 23 ? -9.406 -5.613 -14.203 1 97.88 23 TYR B CA 1
ATOM 1701 C C . TYR B 1 23 ? -9.305 -6.039 -12.742 1 97.88 23 TYR B C 1
ATOM 1703 O O . TYR B 1 23 ? -9.789 -7.105 -12.367 1 97.88 23 TYR B O 1
ATOM 1711 N N . ILE B 1 24 ? -8.68 -5.184 -11.969 1 97.75 24 ILE B N 1
ATOM 1712 C CA . ILE B 1 24 ? -8.539 -5.477 -10.547 1 97.75 24 ILE B CA 1
ATOM 1713 C C . ILE B 1 24 ? -9.922 -5.562 -9.898 1 97.75 24 ILE B C 1
ATOM 1715 O O . ILE B 1 24 ? -10.195 -6.488 -9.133 1 97.75 24 ILE B O 1
ATOM 1719 N N . TYR B 1 25 ? -10.789 -4.688 -10.305 1 97.06 25 TYR B N 1
ATOM 1720 C CA . TYR B 1 25 ? -12.133 -4.688 -9.742 1 97.06 25 TYR B CA 1
ATOM 1721 C C . TYR B 1 25 ? -12.906 -5.922 -10.18 1 97.06 25 TYR B C 1
ATOM 1723 O O . TYR B 1 25 ? -13.703 -6.477 -9.414 1 97.06 25 TYR B O 1
ATOM 1731 N N . GLN B 1 26 ? -12.703 -6.32 -11.383 1 98.12 26 GLN B N 1
ATOM 1732 C CA . GLN B 1 26 ? -13.359 -7.531 -11.875 1 98.12 26 GLN B CA 1
ATOM 1733 C C . GLN B 1 26 ? -13.055 -8.719 -10.969 1 98.12 26 GLN B C 1
ATOM 1735 O O . GLN B 1 26 ? -13.945 -9.531 -10.695 1 98.12 26 GLN B O 1
ATOM 1740 N N . LEU B 1 27 ? -11.883 -8.805 -10.547 1 98.44 27 LEU B N 1
ATOM 1741 C CA . LEU B 1 27 ? -11.477 -9.875 -9.641 1 98.44 27 LEU B CA 1
ATOM 1742 C C . LEU B 1 27 ? -12.023 -9.633 -8.234 1 98.44 27 LEU B C 1
ATOM 1744 O O . LEU B 1 27 ? -12.625 -10.531 -7.641 1 98.44 27 LEU B O 1
ATOM 1748 N N . ASP B 1 28 ? -11.883 -8.438 -7.75 1 96.44 28 ASP B N 1
ATOM 1749 C CA . ASP B 1 28 ? -12.156 -8.109 -6.355 1 96.44 28 ASP B CA 1
ATOM 1750 C C . ASP B 1 28 ? -13.664 -8.102 -6.082 1 96.44 28 ASP B C 1
ATOM 1752 O O . ASP B 1 28 ? -14.086 -8.188 -4.93 1 96.44 28 ASP B O 1
ATOM 1756 N N . SER B 1 29 ? -14.438 -7.957 -7.16 1 96.62 29 SER B N 1
ATOM 1757 C CA . SER B 1 29 ? -15.883 -7.914 -6.984 1 96.62 29 SER B CA 1
ATOM 1758 C C . SER B 1 29 ? -16.5 -9.297 -7.168 1 96.62 29 SER B C 1
ATOM 1760 O O . SER B 1 29 ? -17.703 -9.477 -6.98 1 96.62 29 SER B O 1
ATOM 1762 N N . ASP B 1 30 ? -15.805 -10.273 -7.555 1 97.69 30 ASP B N 1
ATOM 1763 C CA . ASP B 1 30 ? -16.312 -11.625 -7.777 1 97.69 30 ASP B CA 1
ATOM 1764 C C . ASP B 1 30 ? -16.328 -12.422 -6.477 1 97.69 30 ASP B C 1
ATOM 1766 O O . ASP B 1 30 ? -15.281 -12.641 -5.863 1 97.69 30 ASP B O 1
ATOM 1770 N N . PRO B 1 31 ? -17.484 -12.891 -6.078 1 96.06 31 PRO B N 1
ATOM 1771 C CA . PRO B 1 31 ? -17.578 -13.578 -4.785 1 96.06 31 PRO B CA 1
ATOM 1772 C C . PRO B 1 31 ? -16.812 -14.891 -4.758 1 96.06 31 PRO B C 1
ATOM 1774 O O . PRO B 1 31 ? -16.328 -15.305 -3.699 1 96.06 31 PRO B O 1
ATOM 1777 N N . GLN B 1 32 ? -16.703 -15.523 -5.844 1 96.5 32 GLN B N 1
ATOM 1778 C CA . GLN B 1 32 ? -15.938 -16.766 -5.867 1 96.5 32 GLN B CA 1
ATOM 1779 C C . GLN B 1 32 ? -14.445 -16.516 -5.684 1 96.5 32 GLN B C 1
ATOM 1781 O O . GLN B 1 32 ? -13.766 -17.25 -4.977 1 96.5 32 GLN B O 1
ATOM 1786 N N . VAL B 1 33 ? -13.953 -15.508 -6.324 1 96.88 33 VAL B N 1
ATOM 1787 C CA . VAL B 1 33 ? -12.547 -15.141 -6.219 1 96.88 33 VAL B CA 1
ATOM 1788 C C . VAL B 1 33 ? -12.219 -14.75 -4.781 1 96.88 33 VAL B C 1
ATOM 1790 O O . VAL B 1 33 ? -11.195 -15.156 -4.234 1 96.88 33 VAL B O 1
ATOM 1793 N N . MET B 1 34 ? -13.133 -14.023 -4.164 1 94.56 34 MET B N 1
ATOM 1794 C CA . MET B 1 34 ? -12.836 -13.367 -2.893 1 94.56 34 MET B CA 1
ATOM 1795 C C . MET B 1 34 ? -13.211 -14.266 -1.718 1 94.56 34 MET B C 1
ATOM 1797 O O . MET B 1 34 ? -13 -13.898 -0.56 1 94.56 34 MET B O 1
ATOM 1801 N N . LYS B 1 35 ? -13.688 -15.438 -1.979 1 92.56 35 LYS B N 1
ATOM 1802 C CA . LYS B 1 35 ? -14.273 -16.328 -0.979 1 92.56 35 LYS B CA 1
ATOM 1803 C C . LYS B 1 35 ? -13.32 -16.531 0.199 1 92.56 35 LYS B C 1
ATOM 1805 O O . LYS B 1 35 ? -13.75 -16.531 1.354 1 92.56 35 LYS B O 1
ATOM 1810 N N . TYR B 1 36 ? -12.07 -16.656 -0.057 1 90.69 36 TYR B N 1
ATOM 1811 C CA . TYR B 1 36 ? -11.109 -16.953 0.999 1 90.69 36 TYR B CA 1
ATOM 1812 C C . TYR B 1 36 ? -10.117 -15.805 1.168 1 90.69 36 TYR B C 1
ATOM 1814 O O . TYR B 1 36 ? -9.062 -15.977 1.779 1 90.69 36 TYR B O 1
ATOM 1822 N N . ILE B 1 37 ? -10.328 -14.719 0.545 1 87.94 37 ILE B N 1
ATOM 1823 C CA . ILE B 1 37 ? -9.438 -13.562 0.573 1 87.94 37 ILE B CA 1
ATOM 1824 C C . ILE B 1 37 ? -10.031 -12.469 1.453 1 87.94 37 ILE B C 1
ATOM 1826 O O . ILE B 1 37 ? -11.234 -12.203 1.386 1 87.94 37 ILE B O 1
ATOM 1830 N N . GLY B 1 38 ? -9.188 -11.953 2.262 1 80.81 38 GLY B N 1
ATOM 1831 C CA . GLY B 1 38 ? -9.672 -10.914 3.156 1 80.81 38 GLY B CA 1
ATOM 1832 C C . GLY B 1 38 ? -10.773 -11.391 4.086 1 80.81 38 GLY B C 1
ATOM 1833 O O . GLY B 1 38 ? -10.602 -12.383 4.805 1 80.81 38 GLY B O 1
ATOM 1834 N N . TYR B 1 39 ? -11.945 -10.758 3.998 1 79.25 39 TYR B N 1
ATOM 1835 C CA . TYR B 1 39 ? -13.039 -11.102 4.895 1 79.25 39 TYR B CA 1
ATOM 1836 C C . TYR B 1 39 ? -14.055 -12 4.191 1 79.25 39 TYR B C 1
ATOM 1838 O O . TYR B 1 39 ? -15.164 -12.203 4.691 1 79.25 39 TYR B O 1
ATOM 1846 N N . GLY B 1 40 ? -13.719 -12.406 3.021 1 86.38 40 GLY B N 1
ATOM 1847 C CA . GLY B 1 40 ? -14.531 -13.383 2.318 1 86.38 40 GLY B CA 1
ATOM 1848 C C . GLY B 1 40 ? -15.703 -12.758 1.582 1 86.38 40 GLY B C 1
ATOM 1849 O O . GLY B 1 40 ? -16.719 -13.422 1.333 1 86.38 40 GLY B O 1
ATOM 1850 N N . LYS B 1 41 ? -15.586 -11.477 1.367 1 88 41 LYS B N 1
ATOM 1851 C CA . LYS B 1 41 ? -16.641 -10.758 0.661 1 88 41 LYS B CA 1
ATOM 1852 C C . LYS B 1 41 ? -16.078 -9.953 -0.501 1 88 41 LYS B C 1
ATOM 1854 O O . LYS B 1 41 ? -14.953 -9.461 -0.43 1 88 41 LYS B O 1
ATOM 1859 N N . PRO B 1 42 ? -16.906 -9.828 -1.511 1 93.25 42 PRO B N 1
ATOM 1860 C CA . PRO B 1 42 ? -16.469 -8.945 -2.598 1 93.25 42 PRO B CA 1
ATOM 1861 C C . PRO B 1 42 ? -16.172 -7.523 -2.125 1 93.25 42 PRO B C 1
ATOM 1863 O O . PRO B 1 42 ? -16.766 -7.059 -1.15 1 93.25 42 PRO B O 1
ATOM 1866 N N . LEU B 1 43 ? -15.297 -6.934 -2.834 1 90.56 43 LEU B N 1
ATOM 1867 C CA . LEU B 1 43 ? -14.969 -5.551 -2.516 1 90.56 43 LEU B CA 1
ATOM 1868 C C . LEU B 1 43 ? -15.812 -4.586 -3.346 1 90.56 43 LEU B C 1
ATOM 1870 O O . LEU B 1 43 ? -16.188 -4.895 -4.48 1 90.56 43 LEU B O 1
ATOM 1874 N N . SER B 1 44 ? -16.125 -3.475 -2.689 1 87.12 44 SER B N 1
ATOM 1875 C CA . SER B 1 44 ? -16.672 -2.363 -3.461 1 87.12 44 SER B CA 1
ATOM 1876 C C . SER B 1 44 ? -15.648 -1.815 -4.445 1 87.12 44 SER B C 1
ATOM 1878 O O . SER B 1 44 ? -14.461 -2.141 -4.355 1 87.12 44 SER B O 1
ATOM 1880 N N . ALA B 1 45 ? -16.078 -1.012 -5.371 1 87.5 45 ALA B N 1
ATOM 1881 C CA . ALA B 1 45 ? -15.172 -0.366 -6.312 1 87.5 45 ALA B CA 1
ATOM 1882 C C . ALA B 1 45 ? -14.133 0.476 -5.582 1 87.5 45 ALA B C 1
ATOM 1884 O O . ALA B 1 45 ? -12.953 0.472 -5.949 1 87.5 45 ALA B O 1
ATOM 1885 N N . ASP B 1 46 ? -14.562 1.108 -4.562 1 82.69 46 ASP B N 1
ATOM 1886 C CA . ASP B 1 46 ? -13.672 1.972 -3.789 1 82.69 46 ASP B CA 1
ATOM 1887 C C . ASP B 1 46 ? -12.609 1.154 -3.061 1 82.69 46 ASP B C 1
ATOM 1889 O O . ASP B 1 46 ? -11.43 1.515 -3.066 1 82.69 46 ASP B O 1
ATOM 1893 N N . ASP B 1 47 ? -13.047 0.105 -2.461 1 84.5 47 ASP B N 1
ATOM 1894 C CA . ASP B 1 47 ? -12.109 -0.758 -1.747 1 84.5 47 ASP B CA 1
ATOM 1895 C C . ASP B 1 47 ? -11.125 -1.414 -2.711 1 84.5 47 ASP B C 1
ATOM 1897 O O . ASP B 1 47 ? -9.945 -1.566 -2.389 1 84.5 47 ASP B O 1
ATOM 1901 N N . SER B 1 48 ? -11.648 -1.729 -3.861 1 91.38 48 SER B N 1
ATOM 1902 C CA . SER B 1 48 ? -10.797 -2.316 -4.887 1 91.38 48 SER B CA 1
ATOM 1903 C C . SER B 1 48 ? -9.742 -1.322 -5.367 1 91.38 48 SER B C 1
ATOM 1905 O O . SER B 1 48 ? -8.617 -1.707 -5.68 1 91.38 48 SER B O 1
ATOM 1907 N N . ALA B 1 49 ? -10.125 -0.109 -5.418 1 87.69 49 ALA B N 1
ATOM 1908 C CA . ALA B 1 49 ? -9.172 0.924 -5.816 1 87.69 49 ALA B CA 1
ATOM 1909 C C . ALA B 1 49 ? -8.016 1.018 -4.824 1 87.69 49 ALA B C 1
ATOM 1911 O O . ALA B 1 49 ? -6.875 1.29 -5.211 1 87.69 49 ALA B O 1
ATOM 1912 N N . ILE B 1 50 ? -8.258 0.781 -3.561 1 84.44 50 ILE B N 1
ATOM 1913 C CA . ILE B 1 50 ? -7.211 0.762 -2.545 1 84.44 50 ILE B CA 1
ATOM 1914 C C . ILE B 1 50 ? -6.293 -0.435 -2.775 1 84.44 50 ILE B C 1
ATOM 1916 O O . ILE B 1 50 ? -5.07 -0.312 -2.682 1 84.44 50 ILE B O 1
ATOM 1920 N N . VAL B 1 51 ? -6.898 -1.516 -3.082 1 90.69 51 VAL B N 1
ATOM 1921 C CA . VAL B 1 51 ? -6.121 -2.709 -3.4 1 90.69 51 VAL B CA 1
ATOM 1922 C C . VAL B 1 51 ? -5.23 -2.439 -4.609 1 90.69 51 VAL B C 1
ATOM 1924 O O . VAL B 1 51 ? -4.047 -2.781 -4.605 1 90.69 51 VAL B O 1
ATOM 1927 N N . HIS B 1 52 ? -5.828 -1.84 -5.609 1 92.56 52 HIS B N 1
ATOM 1928 C CA . HIS B 1 52 ? -5.074 -1.511 -6.816 1 92.56 52 HIS B CA 1
ATOM 1929 C C . HIS B 1 52 ? -3.859 -0.65 -6.484 1 92.56 52 HIS B C 1
ATOM 1931 O O . HIS B 1 52 ? -2.76 -0.905 -6.98 1 92.56 52 HIS B O 1
ATOM 1937 N N . LYS B 1 53 ? -4.02 0.267 -5.602 1 87.31 53 LYS B N 1
ATOM 1938 C CA . LYS B 1 53 ? -2.916 1.13 -5.184 1 87.31 53 LYS B CA 1
ATOM 1939 C C . LYS B 1 53 ? -1.832 0.33 -4.469 1 87.31 53 LYS B C 1
ATOM 1941 O O . LYS B 1 53 ? -0.641 0.541 -4.703 1 87.31 53 LYS B O 1
ATOM 1946 N N . LEU B 1 54 ? -2.254 -0.52 -3.631 1 88.19 54 LEU B N 1
ATOM 1947 C CA . LEU B 1 54 ? -1.307 -1.368 -2.914 1 88.19 54 LEU B CA 1
ATOM 1948 C C . LEU B 1 54 ? -0.493 -2.217 -3.887 1 88.19 54 LEU B C 1
ATOM 1950 O O . LEU B 1 54 ? 0.724 -2.346 -3.736 1 88.19 54 LEU B O 1
ATOM 1954 N N . LEU B 1 55 ? -1.158 -2.719 -4.836 1 93.06 55 LEU B N 1
ATOM 1955 C CA . LEU B 1 55 ? -0.483 -3.549 -5.828 1 93.06 55 LEU B CA 1
ATOM 1956 C C . LEU B 1 55 ? 0.522 -2.727 -6.629 1 93.06 55 LEU B C 1
ATOM 1958 O O . LEU B 1 55 ? 1.625 -3.197 -6.914 1 93.06 55 LEU B O 1
ATOM 1962 N N . LEU B 1 56 ? 0.147 -1.547 -7 1 90.69 56 LEU B N 1
ATOM 1963 C CA . LEU B 1 56 ? 1.044 -0.662 -7.738 1 90.69 56 LEU B CA 1
ATOM 1964 C C . LEU B 1 56 ? 2.285 -0.341 -6.914 1 90.69 56 LEU B C 1
ATOM 1966 O O . LEU B 1 56 ? 3.395 -0.281 -7.449 1 90.69 56 LEU B O 1
ATOM 1970 N N . GLU B 1 57 ? 2.072 -0.224 -5.652 1 84.81 57 GLU B N 1
ATOM 1971 C CA . GLU B 1 57 ? 3.166 0.156 -4.766 1 84.81 57 GLU B CA 1
ATOM 1972 C C . GLU B 1 57 ? 4.215 -0.949 -4.68 1 84.81 57 GLU B C 1
ATOM 1974 O O . GLU B 1 57 ? 5.398 -0.673 -4.477 1 84.81 57 GLU B O 1
ATOM 1979 N N . THR B 1 58 ? 3.818 -2.094 -4.859 1 85.19 58 THR B N 1
ATOM 1980 C CA . THR B 1 58 ? 4.734 -3.223 -4.75 1 85.19 58 THR B CA 1
ATOM 1981 C C . THR B 1 58 ? 5.852 -3.115 -5.789 1 85.19 58 THR B C 1
ATOM 1983 O O . THR B 1 58 ? 6.949 -3.641 -5.582 1 85.19 58 THR B O 1
ATOM 1986 N N . ALA B 1 59 ? 5.602 -2.426 -6.891 1 80.56 59 ALA B N 1
ATOM 1987 C CA . ALA B 1 59 ? 6.578 -2.305 -7.969 1 80.56 59 ALA B CA 1
ATOM 1988 C C . ALA B 1 59 ? 7.469 -1.08 -7.77 1 80.56 59 ALA B C 1
ATOM 1990 O O . ALA B 1 59 ? 8.445 -0.887 -8.5 1 80.56 59 ALA B O 1
ATOM 1991 N N . SER B 1 60 ? 7.18 -0.391 -6.773 1 72.44 60 SER B N 1
ATOM 1992 C CA . SER B 1 60 ? 7.73 0.959 -6.723 1 72.44 60 SER B CA 1
ATOM 1993 C C . SER B 1 60 ? 9.172 0.951 -6.215 1 72.44 60 SER B C 1
ATOM 1995 O O . SER B 1 60 ? 9.867 1.966 -6.289 1 72.44 60 SER B O 1
ATOM 1997 N N . PHE B 1 61 ? 9.617 -0.187 -5.812 1 72.12 61 PHE B N 1
ATOM 1998 C CA . PHE B 1 61 ? 10.961 -0.28 -5.258 1 72.12 61 PHE B CA 1
ATOM 1999 C C . PHE B 1 61 ? 12 -0.332 -6.371 1 72.12 61 PHE B C 1
ATOM 2001 O O . PHE B 1 61 ? 13.195 -0.188 -6.113 1 72.12 61 PHE B O 1
ATOM 2008 N N . GLY B 1 62 ? 11.539 -0.56 -7.551 1 76.12 62 GLY B N 1
ATOM 2009 C CA . GLY B 1 62 ? 12.477 -0.627 -8.664 1 76.12 62 GLY B CA 1
ATOM 2010 C C . GLY B 1 62 ? 13.336 -1.874 -8.641 1 76.12 62 GLY B C 1
ATOM 2011 O O . GLY B 1 62 ? 14.492 -1.848 -9.086 1 76.12 62 GLY B O 1
ATOM 2012 N N . SER B 1 63 ? 12.828 -2.951 -8.031 1 82.38 63 SER B N 1
ATOM 2013 C CA . SER B 1 63 ? 13.562 -4.203 -7.895 1 82.38 63 SER B CA 1
ATOM 2014 C C . SER B 1 63 ? 13.234 -5.168 -9.023 1 82.38 63 SER B C 1
ATOM 2016 O O . SER B 1 63 ? 13.836 -6.238 -9.133 1 82.38 63 SER B O 1
ATOM 2018 N N . GLY B 1 64 ? 12.289 -4.777 -9.82 1 93 64 GLY B N 1
ATOM 2019 C CA . GLY B 1 64 ? 11.75 -5.699 -10.805 1 93 64 GLY B CA 1
ATOM 2020 C C . GLY B 1 64 ? 10.617 -6.551 -10.273 1 93 64 GLY B C 1
ATOM 2021 O O . GLY B 1 64 ? 9.906 -7.207 -11.039 1 93 64 GLY B O 1
ATOM 2022 N N . LEU B 1 65 ? 10.516 -6.543 -8.961 1 94.5 65 LEU B N 1
ATOM 2023 C CA . LEU B 1 65 ? 9.375 -7.184 -8.312 1 94.5 65 LEU B CA 1
ATOM 2024 C C . LEU B 1 65 ? 8.102 -6.375 -8.523 1 94.5 65 LEU B C 1
ATOM 2026 O O . LEU B 1 65 ? 8.164 -5.207 -8.906 1 94.5 65 LEU B O 1
ATOM 2030 N N . GLY B 1 66 ? 6.988 -7.035 -8.289 1 95.38 66 GLY B N 1
ATOM 2031 C CA . GLY B 1 66 ? 5.715 -6.352 -8.414 1 95.38 66 GLY B CA 1
ATOM 2032 C C . GLY B 1 66 ? 4.57 -7.277 -8.789 1 95.38 66 GLY B C 1
ATOM 2033 O O . GLY B 1 66 ? 4.621 -8.477 -8.5 1 95.38 66 GLY B O 1
ATOM 2034 N N . CYS B 1 67 ? 3.537 -6.633 -9.289 1 97.38 67 CYS B N 1
ATOM 2035 C CA . CYS B 1 67 ? 2.344 -7.348 -9.719 1 97.38 67 CYS B CA 1
ATOM 2036 C C . CYS B 1 67 ? 2.24 -7.359 -11.242 1 97.38 67 CYS B C 1
ATOM 2038 O O . CYS B 1 67 ? 2.508 -6.352 -11.898 1 97.38 67 CYS B O 1
ATOM 2040 N N . TRP B 1 68 ? 1.932 -8.516 -11.781 1 98.38 68 TRP B N 1
ATOM 2041 C CA . TRP B 1 68 ? 1.688 -8.68 -13.211 1 98.38 68 TRP B CA 1
ATOM 2042 C C . TRP B 1 68 ? 0.209 -8.938 -13.484 1 98.38 68 TRP B C 1
ATOM 2044 O O . TRP B 1 68 ? -0.45 -9.672 -12.742 1 98.38 68 TRP B O 1
ATOM 2054 N N . VAL B 1 69 ? -0.329 -8.289 -14.539 1 98.56 69 VAL B N 1
ATOM 2055 C CA . VAL B 1 69 ? -1.622 -8.672 -15.102 1 98.56 69 VAL B CA 1
ATOM 2056 C C . VAL B 1 69 ? -1.418 -9.672 -16.234 1 98.56 69 VAL B C 1
ATOM 2058 O O . VAL B 1 69 ? -0.536 -9.484 -17.078 1 98.56 69 VAL B O 1
ATOM 2061 N N . GLY B 1 70 ? -2.176 -10.703 -16.203 1 98.81 70 GLY B N 1
ATOM 2062 C CA . GLY B 1 70 ? -2.006 -11.766 -17.172 1 98.81 70 GLY B CA 1
ATOM 2063 C C . GLY B 1 70 ? -3.133 -11.844 -18.188 1 98.81 70 GLY B C 1
ATOM 2064 O O . GLY B 1 70 ? -4.305 -11.688 -17.828 1 98.81 70 GLY B O 1
ATOM 2065 N N . PHE B 1 71 ? -2.721 -12.102 -19.438 1 98.81 71 PHE B N 1
ATOM 2066 C CA . PHE B 1 71 ? -3.668 -12.195 -20.547 1 98.81 71 PHE B CA 1
ATOM 2067 C C . PHE B 1 71 ? -3.443 -13.477 -21.344 1 98.81 71 PHE B C 1
ATOM 2069 O O . PHE B 1 71 ? -2.301 -13.867 -21.594 1 98.81 71 PHE B O 1
ATOM 2076 N N . ALA B 1 72 ? -4.43 -14.195 -21.672 1 98.69 72 ALA B N 1
ATOM 2077 C CA . ALA B 1 72 ? -4.465 -15.203 -22.719 1 98.69 72 ALA B CA 1
ATOM 2078 C C . ALA B 1 72 ? -5.062 -14.641 -24 1 98.69 72 ALA B C 1
ATOM 2080 O O . ALA B 1 72 ? -6.285 -14.539 -24.141 1 98.69 72 ALA B O 1
ATOM 2081 N N . GLY B 1 73 ? -4.207 -14.32 -24.938 1 97.12 73 GLY B N 1
ATOM 2082 C CA . GLY B 1 73 ? -4.688 -13.453 -26.016 1 97.12 73 GLY B CA 1
ATOM 2083 C C . GLY B 1 73 ? -5.156 -12.102 -25.516 1 97.12 73 GLY B C 1
ATOM 2084 O O . GLY B 1 73 ? -4.418 -11.398 -24.828 1 97.12 73 GLY B O 1
ATOM 2085 N N . GLU B 1 74 ? -6.434 -11.781 -25.828 1 96.81 74 GLU B N 1
ATOM 2086 C CA . GLU B 1 74 ? -6.984 -10.5 -25.391 1 96.81 74 GLU B CA 1
ATOM 2087 C C . GLU B 1 74 ? -7.754 -10.633 -24.078 1 96.81 74 GLU B C 1
ATOM 2089 O O . GLU B 1 74 ? -8.227 -9.641 -23.531 1 96.81 74 GLU B O 1
ATOM 2094 N N . ASN B 1 75 ? -7.852 -11.828 -23.594 1 98.31 75 ASN B N 1
ATOM 2095 C CA . ASN B 1 75 ? -8.672 -12.086 -22.406 1 98.31 75 ASN B CA 1
ATOM 2096 C C . ASN B 1 75 ? -7.875 -11.906 -21.125 1 98.31 75 ASN B C 1
ATOM 2098 O O . ASN B 1 75 ? -6.84 -12.547 -20.922 1 98.31 75 ASN B O 1
ATOM 2102 N N . PHE B 1 76 ? -8.383 -11.047 -20.328 1 98.75 76 PHE B N 1
ATOM 2103 C CA . PHE B 1 76 ? -7.809 -10.898 -18.984 1 98.75 76 PHE B CA 1
ATOM 2104 C C . PHE B 1 76 ? -8.047 -12.156 -18.156 1 98.75 76 PHE B C 1
ATOM 2106 O O . PHE B 1 76 ? -9.188 -12.609 -18.031 1 98.75 76 PHE B O 1
ATOM 2113 N N . VAL B 1 77 ? -6.961 -12.664 -17.562 1 98.88 77 VAL B N 1
ATOM 2114 C CA . VAL B 1 77 ? -7.031 -13.922 -16.828 1 98.88 77 VAL B CA 1
ATOM 2115 C C . VAL B 1 77 ? -7 -13.648 -15.32 1 98.88 77 VAL B C 1
ATOM 2117 O O . VAL B 1 77 ? -7.777 -14.234 -14.562 1 98.88 77 VAL B O 1
ATOM 2120 N N . GLY B 1 78 ? -6.109 -12.812 -14.891 1 98.81 78 GLY B N 1
ATOM 2121 C CA . GLY B 1 78 ? -5.883 -12.523 -13.484 1 98.81 78 GLY B CA 1
ATOM 2122 C C . GLY B 1 78 ? -4.582 -11.781 -13.227 1 98.81 78 GLY B C 1
ATOM 2123 O O . GLY B 1 78 ? -3.996 -11.211 -14.148 1 98.81 78 GLY B O 1
ATOM 2124 N N . TRP B 1 79 ? -4.191 -11.688 -11.992 1 98.81 79 TRP B N 1
ATOM 2125 C CA . TRP B 1 79 ? -2.906 -11.062 -11.695 1 98.81 79 TRP B CA 1
ATOM 2126 C C . TRP B 1 79 ? -2.07 -11.945 -10.773 1 98.81 79 TRP B C 1
ATOM 2128 O O . TRP B 1 79 ? -2.605 -12.82 -10.094 1 98.81 79 TRP B O 1
ATOM 2138 N N . TRP B 1 80 ? -0.787 -11.859 -10.859 1 98.69 80 TRP B N 1
ATOM 2139 C CA . TRP B 1 80 ? 0.234 -12.5 -10.031 1 98.69 80 TRP B CA 1
ATOM 2140 C C . TRP B 1 80 ? 1.128 -11.461 -9.367 1 98.69 80 TRP B C 1
ATOM 2142 O O . TRP B 1 80 ? 1.418 -10.414 -9.953 1 98.69 80 TRP B O 1
ATOM 2152 N N . ILE B 1 81 ? 1.601 -11.828 -8.18 1 98.19 81 ILE B N 1
ATOM 2153 C CA . ILE B 1 81 ? 2.406 -10.828 -7.492 1 98.19 81 ILE B CA 1
ATOM 2154 C C . ILE B 1 81 ? 3.611 -11.5 -6.832 1 98.19 81 ILE B C 1
ATOM 2156 O O . ILE B 1 81 ? 3.52 -12.641 -6.379 1 98.19 81 ILE B O 1
ATOM 2160 N N . LEU B 1 82 ? 4.75 -10.883 -6.875 1 97.56 82 LEU B N 1
ATOM 2161 C CA . LEU B 1 82 ? 5.891 -11.055 -5.98 1 97.56 82 LEU B CA 1
ATOM 2162 C C . LEU B 1 82 ? 6.156 -9.781 -5.188 1 97.56 82 LEU B C 1
ATOM 2164 O O . LEU B 1 82 ? 6.617 -8.781 -5.746 1 97.56 82 LEU B O 1
ATOM 2168 N N . ALA B 1 83 ? 5.848 -9.867 -3.975 1 94.88 83 ALA B N 1
ATOM 2169 C CA . ALA B 1 83 ? 5.996 -8.695 -3.115 1 94.88 83 ALA B CA 1
ATOM 2170 C C . ALA B 1 83 ? 7.098 -8.906 -2.084 1 94.88 83 ALA B C 1
ATOM 2172 O O . ALA B 1 83 ? 7.121 -9.922 -1.386 1 94.88 83 ALA B O 1
ATOM 2173 N N . PRO B 1 84 ? 8.031 -7.934 -1.959 1 92.44 84 PRO B N 1
ATOM 2174 C CA . PRO B 1 84 ? 9.008 -8.055 -0.878 1 92.44 84 PRO B CA 1
ATOM 2175 C C . PRO B 1 84 ? 8.359 -8.164 0.5 1 92.44 84 PRO B C 1
ATOM 2177 O O . PRO B 1 84 ? 7.336 -7.523 0.755 1 92.44 84 PRO B O 1
ATOM 2180 N N . SER B 1 85 ? 8.969 -9 1.285 1 91.56 85 SER B N 1
ATOM 2181 C CA . SER B 1 85 ? 8.477 -9.086 2.654 1 91.56 85 SER B CA 1
ATOM 2182 C C . SER B 1 85 ? 8.93 -7.891 3.486 1 91.56 85 SER B C 1
ATOM 2184 O O . SER B 1 85 ? 9.82 -7.145 3.074 1 91.56 85 SER B O 1
ATOM 2186 N N . GLN B 1 86 ? 8.211 -7.734 4.566 1 86.69 86 GLN B N 1
ATOM 2187 C CA . GLN B 1 86 ? 8.539 -6.648 5.48 1 86.69 86 GLN B CA 1
ATOM 2188 C C . GLN B 1 86 ? 8.703 -7.164 6.91 1 86.69 86 GLN B C 1
ATOM 2190 O O . GLN B 1 86 ? 7.969 -8.055 7.34 1 86.69 86 GLN B O 1
ATOM 2195 N N . SER B 1 87 ? 9.68 -6.605 7.617 1 87.06 87 SER B N 1
ATOM 2196 C CA . SER B 1 87 ? 9.844 -6.969 9.023 1 87.06 87 SER B CA 1
ATOM 2197 C C . SER B 1 87 ? 8.727 -6.387 9.875 1 87.06 87 SER B C 1
ATOM 2199 O O . SER B 1 87 ? 7.98 -5.516 9.422 1 87.06 87 SER B O 1
ATOM 2201 N N . ASN B 1 88 ? 8.555 -6.941 11.086 1 85.69 88 ASN B N 1
ATOM 2202 C CA . ASN B 1 88 ? 7.582 -6.41 12.031 1 85.69 88 ASN B CA 1
ATOM 2203 C C . ASN B 1 88 ? 8.195 -5.328 12.922 1 85.69 88 ASN B C 1
ATOM 2205 O O . ASN B 1 88 ? 7.652 -5 13.977 1 85.69 88 ASN B O 1
ATOM 2209 N N . ASP B 1 89 ? 9.281 -4.793 12.453 1 85.94 89 ASP B N 1
ATOM 2210 C CA . ASP B 1 89 ? 9.945 -3.727 13.195 1 85.94 89 ASP B CA 1
ATOM 2211 C C . ASP B 1 89 ? 9.242 -2.387 12.977 1 85.94 89 ASP B C 1
ATOM 2213 O O . ASP B 1 89 ? 8.352 -2.277 12.141 1 85.94 89 ASP B O 1
ATOM 2217 N N . THR B 1 90 ? 9.547 -1.399 13.781 1 85.19 90 THR B N 1
ATOM 2218 C CA . THR B 1 90 ? 9.07 -0.029 13.625 1 85.19 90 THR B CA 1
ATOM 2219 C C . THR B 1 90 ? 10.242 0.932 13.438 1 85.19 90 THR B C 1
ATOM 2221 O O . THR B 1 90 ? 11.023 1.151 14.367 1 85.19 90 THR B O 1
ATOM 2224 N N . PRO B 1 91 ? 10.516 1.446 12.312 1 83.56 91 PRO B N 1
ATOM 2225 C CA . PRO B 1 91 ? 9.734 1.212 11.094 1 83.56 91 PRO B CA 1
ATOM 2226 C C . PRO B 1 91 ? 10.047 -0.137 10.445 1 83.56 91 PRO B C 1
ATOM 2228 O O . PRO B 1 91 ? 11.086 -0.738 10.734 1 83.56 91 PRO B O 1
ATOM 2231 N N . PRO B 1 92 ? 9.086 -0.546 9.656 1 84.06 92 PRO B N 1
ATOM 2232 C CA . PRO B 1 92 ? 9.344 -1.819 8.977 1 84.06 92 PRO B CA 1
ATOM 2233 C C . PRO B 1 92 ? 10.523 -1.744 8.008 1 84.06 92 PRO B C 1
ATOM 2235 O O . PRO B 1 92 ? 10.805 -0.68 7.449 1 84.06 92 PRO B O 1
ATOM 2238 N N . GLU B 1 93 ? 11.164 -2.871 7.914 1 83.5 93 GLU B N 1
ATOM 2239 C CA . GLU B 1 93 ? 12.242 -3.006 6.938 1 83.5 93 GLU B CA 1
ATOM 2240 C C . GLU B 1 93 ? 11.852 -3.963 5.816 1 83.5 93 GLU B C 1
ATOM 2242 O O . GLU B 1 93 ? 11.336 -5.051 6.07 1 83.5 93 GLU B O 1
ATOM 2247 N N . VAL B 1 94 ? 12.141 -3.525 4.609 1 85.62 94 VAL B N 1
ATOM 2248 C CA . VAL B 1 94 ? 11.812 -4.34 3.441 1 85.62 94 VAL B CA 1
ATOM 2249 C C . VAL B 1 94 ? 12.898 -5.391 3.223 1 85.62 94 VAL B C 1
ATOM 2251 O O . VAL B 1 94 ? 14.086 -5.102 3.373 1 85.62 94 VAL B O 1
ATOM 2254 N N . ASN B 1 95 ? 12.484 -6.555 2.904 1 90.62 95 ASN B N 1
ATOM 2255 C CA . ASN B 1 95 ? 13.375 -7.645 2.516 1 90.62 95 ASN B CA 1
ATOM 2256 C C . ASN B 1 95 ? 13.078 -8.133 1.103 1 90.62 95 ASN B C 1
ATOM 2258 O O . ASN B 1 95 ? 12.117 -8.875 0.891 1 90.62 95 ASN B O 1
ATOM 2262 N N . GLU B 1 96 ? 13.938 -7.785 0.13 1 91.56 96 GLU B N 1
ATOM 2263 C CA . GLU B 1 96 ? 13.727 -8.133 -1.271 1 91.56 96 GLU B CA 1
ATOM 2264 C C . GLU B 1 96 ? 14.203 -9.555 -1.567 1 91.56 96 GLU B C 1
ATOM 2266 O O . GLU B 1 96 ? 13.938 -10.086 -2.646 1 91.56 96 GLU B O 1
ATOM 2271 N N . LYS B 1 97 ? 14.844 -10.156 -0.61 1 95.56 97 LYS B N 1
ATOM 2272 C CA . LYS B 1 97 ? 15.336 -11.516 -0.809 1 95.56 97 LYS B CA 1
ATOM 2273 C C . LYS B 1 97 ? 14.281 -12.539 -0.431 1 95.56 97 LYS B C 1
ATOM 2275 O O . LYS B 1 97 ? 14.375 -13.711 -0.819 1 95.56 97 LYS B O 1
ATOM 2280 N N . ARG B 1 98 ? 13.367 -12.156 0.413 1 96.5 98 ARG B N 1
ATOM 2281 C CA . ARG B 1 98 ? 12.195 -12.953 0.768 1 96.5 98 ARG B CA 1
ATOM 2282 C C . ARG B 1 98 ? 10.914 -12.305 0.254 1 96.5 98 ARG B C 1
ATOM 2284 O O . ARG B 1 98 ? 10.516 -11.242 0.729 1 96.5 98 ARG B O 1
ATOM 2291 N N . VAL B 1 99 ? 10.281 -12.969 -0.664 1 97.25 99 VAL B N 1
ATOM 2292 C CA . VAL B 1 99 ? 9.172 -12.297 -1.339 1 97.25 99 VAL B CA 1
ATOM 2293 C C . VAL B 1 99 ? 7.906 -13.148 -1.229 1 97.25 99 VAL B C 1
ATOM 2295 O O . VAL B 1 99 ? 7.977 -14.383 -1.231 1 97.25 99 VAL B O 1
ATOM 2298 N N . GLU B 1 100 ? 6.828 -12.469 -1.119 1 97.56 100 GLU B N 1
ATOM 2299 C CA . GLU B 1 100 ? 5.523 -13.117 -1.032 1 97.56 100 GLU B CA 1
ATOM 2300 C C . GLU B 1 100 ? 4.891 -13.273 -2.412 1 97.56 100 GLU B C 1
ATOM 2302 O O . GLU B 1 100 ? 4.82 -12.305 -3.18 1 97.56 100 GLU B O 1
ATOM 2307 N N . PHE B 1 101 ? 4.516 -14.477 -2.635 1 98.31 101 PHE B N 1
ATOM 2308 C CA . PHE B 1 101 ? 3.805 -14.828 -3.857 1 98.31 101 PHE B CA 1
ATOM 2309 C C . PHE B 1 101 ? 2.297 -14.805 -3.635 1 98.31 101 PHE B C 1
ATOM 2311 O O . PHE B 1 101 ? 1.813 -15.203 -2.574 1 98.31 101 PHE B O 1
ATOM 2318 N N . GLY B 1 102 ? 1.58 -14.375 -4.637 1 98.06 102 GLY B N 1
ATOM 2319 C CA . GLY B 1 102 ? 0.128 -14.445 -4.652 1 98.06 102 GLY B CA 1
ATOM 2320 C C . GLY B 1 102 ? -0.457 -14.367 -6.051 1 98.06 102 GLY B C 1
ATOM 2321 O O . GLY B 1 102 ? 0.252 -14.055 -7.008 1 98.06 102 GLY B O 1
ATOM 2322 N N . LEU B 1 103 ? -1.714 -14.695 -6.117 1 98.25 103 LEU B N 1
ATOM 2323 C CA . LEU B 1 103 ? -2.416 -14.586 -7.391 1 98.25 103 LEU B CA 1
ATOM 2324 C C . LEU B 1 103 ? -3.922 -14.484 -7.176 1 98.25 103 LEU B C 1
ATOM 2326 O O . LEU B 1 103 ? -4.43 -14.875 -6.117 1 98.25 103 LEU B O 1
ATOM 2330 N N . ARG B 1 104 ? -4.621 -13.961 -8.094 1 98.12 104 ARG B N 1
ATOM 2331 C CA . ARG B 1 104 ? -6.07 -13.992 -8.266 1 98.12 104 ARG B CA 1
ATOM 2332 C C . ARG B 1 104 ? -6.441 -14.273 -9.719 1 98.12 104 ARG B C 1
ATOM 2334 O O . ARG B 1 104 ? -5.949 -13.609 -10.633 1 98.12 104 ARG B O 1
ATOM 2341 N N . ILE B 1 105 ? -7.23 -15.242 -9.906 1 98.38 105 ILE B N 1
ATOM 2342 C CA . ILE B 1 105 ? -7.598 -15.656 -11.258 1 98.38 105 ILE B CA 1
ATOM 2343 C C . ILE B 1 105 ? -9.117 -15.633 -11.406 1 98.38 105 ILE B C 1
ATOM 2345 O O . ILE B 1 105 ? -9.844 -16.062 -10.508 1 98.38 105 ILE B O 1
ATOM 2349 N N . LEU B 1 106 ? -9.57 -15.18 -12.555 1 98.62 106 LEU B N 1
ATOM 2350 C CA . LEU B 1 106 ? -11 -15.203 -12.82 1 98.62 106 LEU B CA 1
ATOM 2351 C C . LEU B 1 106 ? -11.523 -16.625 -12.859 1 98.62 106 LEU B C 1
ATOM 2353 O O . LEU B 1 106 ? -10.883 -17.516 -13.422 1 98.62 106 LEU B O 1
ATOM 2357 N N . PRO B 1 107 ? -12.742 -16.828 -12.367 1 98.25 107 PRO B N 1
ATOM 2358 C CA . PRO B 1 107 ? -13.289 -18.172 -12.25 1 98.25 107 PRO B CA 1
ATOM 2359 C C . PRO B 1 107 ? -13.406 -18.891 -13.594 1 98.25 107 PRO B C 1
ATOM 2361 O O . PRO B 1 107 ? -13.172 -20.094 -13.68 1 98.25 107 PRO B O 1
ATOM 2364 N N . LYS B 1 108 ? -13.672 -18.25 -14.633 1 97.94 108 LYS B N 1
ATOM 2365 C CA . LYS B 1 108 ? -13.859 -18.875 -15.945 1 97.94 108 LYS B CA 1
ATOM 2366 C C . LYS B 1 108 ? -12.57 -19.516 -16.438 1 97.94 108 LYS B C 1
ATOM 2368 O O . LYS B 1 108 ? -12.594 -20.312 -17.375 1 97.94 108 LYS B O 1
ATOM 2373 N N . PHE B 1 109 ? -11.477 -19.219 -15.797 1 98.19 109 PHE B N 1
ATOM 2374 C CA . PHE B 1 109 ? -10.203 -19.781 -16.219 1 98.19 109 PHE B CA 1
ATOM 2375 C C . PHE B 1 109 ? -9.727 -20.844 -15.234 1 98.19 109 PHE B C 1
ATOM 2377 O O . PHE B 1 109 ? -8.664 -21.438 -15.422 1 98.19 109 PHE B O 1
ATOM 2384 N N . TRP B 1 110 ? -10.484 -21.062 -14.172 1 97.12 110 TRP B N 1
ATOM 2385 C CA . TRP B 1 110 ? -10.102 -22.078 -13.203 1 97.12 110 TRP B CA 1
ATOM 2386 C C . TRP B 1 110 ? -10.102 -23.469 -13.836 1 97.12 110 TRP B C 1
ATOM 2388 O O . TRP B 1 110 ? -10.938 -23.781 -14.68 1 97.12 110 TRP B O 1
ATOM 2398 N N . GLY B 1 111 ? -9.125 -24.297 -13.406 1 95.94 111 GLY B N 1
ATOM 2399 C CA . GLY B 1 111 ? -9.078 -25.688 -13.844 1 95.94 111 GLY B CA 1
ATOM 2400 C C . GLY B 1 111 ? -8.508 -25.844 -15.242 1 95.94 111 GLY B C 1
ATOM 2401 O O . GLY B 1 111 ? -8.617 -26.922 -15.844 1 95.94 111 GLY B O 1
ATOM 2402 N N . GLN B 1 112 ? -7.949 -24.812 -15.75 1 97.38 112 GLN B N 1
ATOM 2403 C CA . GLN B 1 112 ? -7.457 -24.844 -17.125 1 97.38 112 GLN B CA 1
ATOM 2404 C C . GLN B 1 112 ? -5.938 -24.734 -17.172 1 97.38 112 GLN B C 1
ATOM 2406 O O . GLN B 1 112 ? -5.352 -24.594 -18.234 1 97.38 112 GLN B O 1
ATOM 2411 N N . GLY B 1 113 ? -5.281 -24.641 -16.078 1 97.56 113 GLY B N 1
ATOM 2412 C CA . GLY B 1 113 ? -3.83 -24.688 -16 1 97.56 113 GLY B CA 1
ATOM 2413 C C . GLY B 1 113 ? -3.195 -23.312 -16.062 1 97.56 113 GLY B C 1
ATOM 2414 O O . GLY B 1 113 ? -1.977 -23.172 -15.938 1 97.56 113 GLY B O 1
ATOM 2415 N N . TYR B 1 114 ? -3.975 -22.203 -16.219 1 98.44 114 TYR B N 1
ATOM 2416 C CA . TYR B 1 114 ? -3.443 -20.844 -16.328 1 98.44 114 TYR B CA 1
ATOM 2417 C C . TYR B 1 114 ? -2.766 -20.422 -15.039 1 98.44 114 TYR B C 1
ATOM 2419 O O . TYR B 1 114 ? -1.703 -19.797 -15.062 1 98.44 114 TYR B O 1
ATOM 2427 N N . ALA B 1 115 ? -3.391 -20.766 -13.914 1 98.31 115 ALA B N 1
ATOM 2428 C CA . ALA B 1 115 ? -2.83 -20.391 -12.617 1 98.31 115 ALA B CA 1
ATOM 2429 C C . ALA B 1 115 ? -1.447 -21 -12.414 1 98.31 115 ALA B C 1
ATOM 2431 O O . ALA B 1 115 ? -0.498 -20.297 -12.062 1 98.31 115 ALA B O 1
ATOM 2432 N N . LYS B 1 116 ? -1.355 -22.25 -12.703 1 98.12 116 LYS B N 1
ATOM 2433 C CA . LYS B 1 116 ? -0.078 -22.953 -12.562 1 98.12 116 LYS B CA 1
ATOM 2434 C C . LYS B 1 116 ? 0.963 -22.375 -13.523 1 98.12 116 LYS B C 1
ATOM 2436 O O . LYS B 1 116 ? 2.098 -22.109 -13.133 1 98.12 116 LYS B O 1
ATOM 2441 N N . GLU B 1 117 ? 0.577 -22.219 -14.781 1 98.5 117 GLU B N 1
ATOM 2442 C CA . GLU B 1 117 ? 1.464 -21.719 -15.828 1 98.5 117 GLU B CA 1
ATOM 2443 C C . GLU B 1 117 ? 2.02 -20.344 -15.469 1 98.5 117 GLU B C 1
ATOM 2445 O O . GLU B 1 117 ? 3.234 -20.141 -15.492 1 98.5 117 GLU B O 1
ATOM 2450 N N . GLY B 1 118 ? 1.148 -19.391 -15.07 1 98.75 118 GLY B N 1
ATOM 2451 C CA . GLY B 1 118 ? 1.583 -18.047 -14.695 1 98.75 118 GLY B CA 1
ATOM 2452 C C . GLY B 1 118 ? 2.404 -18.031 -13.414 1 98.75 118 GLY B C 1
ATOM 2453 O O . GLY B 1 118 ? 3.398 -17.312 -13.328 1 98.75 118 GLY B O 1
ATOM 2454 N N . SER B 1 119 ? 1.995 -18.844 -12.445 1 98.81 119 SER B N 1
ATOM 2455 C CA . SER B 1 119 ? 2.688 -18.891 -11.164 1 98.81 119 SER B CA 1
ATOM 2456 C C . SER B 1 119 ? 4.117 -19.391 -11.32 1 98.81 119 SER B C 1
ATOM 2458 O O . SER B 1 119 ? 5.047 -18.828 -10.742 1 98.81 119 SER B O 1
ATOM 2460 N N . ARG B 1 120 ? 4.289 -20.406 -12.094 1 98.31 120 ARG B N 1
ATOM 2461 C CA . ARG B 1 120 ? 5.629 -20.922 -12.336 1 98.31 120 ARG B CA 1
ATOM 2462 C C . ARG B 1 120 ? 6.512 -19.875 -12.992 1 98.31 120 ARG B C 1
ATOM 2464 O O . ARG B 1 120 ? 7.684 -19.719 -12.641 1 98.31 120 ARG B O 1
ATOM 2471 N N . ALA B 1 121 ? 5.984 -19.156 -13.977 1 98.56 121 ALA B N 1
ATOM 2472 C CA . ALA B 1 121 ? 6.742 -18.125 -14.68 1 98.56 121 ALA B CA 1
ATOM 2473 C C . ALA B 1 121 ? 7.195 -17.031 -13.727 1 98.56 121 ALA B C 1
ATOM 2475 O O . ALA B 1 121 ? 8.352 -16.609 -13.766 1 98.56 121 ALA B O 1
ATOM 2476 N N . VAL B 1 122 ? 6.289 -16.625 -12.852 1 98.5 122 VAL B N 1
ATOM 2477 C CA . VAL B 1 122 ? 6.574 -15.5 -11.961 1 98.5 122 VAL B CA 1
ATOM 2478 C C . VAL B 1 122 ? 7.582 -15.93 -10.891 1 98.5 122 VAL B C 1
ATOM 2480 O O . VAL B 1 122 ? 8.539 -15.211 -10.602 1 98.5 122 VAL B O 1
ATOM 2483 N N . VAL B 1 123 ? 7.383 -17.109 -10.344 1 98.56 123 VAL B N 1
ATOM 2484 C CA . VAL B 1 123 ? 8.273 -17.609 -9.305 1 98.56 123 VAL B CA 1
ATOM 2485 C C . VAL B 1 123 ? 9.656 -17.875 -9.883 1 98.56 123 VAL B C 1
ATOM 2487 O O . VAL B 1 123 ? 10.672 -17.484 -9.289 1 98.56 123 VAL B O 1
ATOM 2490 N N . LYS B 1 124 ? 9.719 -18.438 -11.078 1 98.25 124 LYS B N 1
ATOM 2491 C CA . LYS B 1 124 ? 10.984 -18.656 -11.773 1 98.25 124 LYS B CA 1
ATOM 2492 C C . LYS B 1 124 ? 11.711 -17.328 -12 1 98.25 124 LYS B C 1
ATOM 2494 O O . LYS B 1 124 ? 12.906 -17.219 -11.727 1 98.25 124 LYS B O 1
ATOM 2499 N N . HIS B 1 125 ? 11 -16.391 -12.492 1 98.19 125 HIS B N 1
ATOM 2500 C CA . HIS B 1 125 ? 11.57 -15.078 -12.75 1 98.19 125 HIS B CA 1
ATOM 2501 C C . HIS B 1 125 ? 12.148 -14.469 -11.484 1 98.19 125 HIS B C 1
ATOM 2503 O O . HIS B 1 125 ? 13.258 -13.914 -11.508 1 98.19 125 HIS B O 1
ATOM 2509 N N . GLY B 1 126 ? 11.398 -14.562 -10.336 1 97.94 126 GLY B N 1
ATOM 2510 C CA . GLY B 1 126 ? 11.898 -14.055 -9.07 1 97.94 126 GLY B CA 1
AT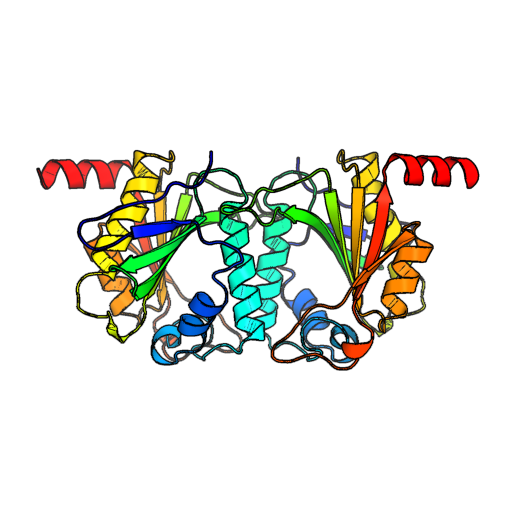OM 2511 C C . GLY B 1 126 ? 13.188 -14.719 -8.633 1 97.94 126 GLY B C 1
ATOM 2512 O O . GLY B 1 126 ? 14.156 -14.039 -8.281 1 97.94 126 GLY B O 1
ATOM 2513 N N . LEU B 1 127 ? 13.211 -16 -8.734 1 98.12 127 LEU B N 1
ATOM 2514 C CA . LEU B 1 127 ? 14.305 -16.781 -8.164 1 98.12 127 LEU B CA 1
ATOM 2515 C C . LEU B 1 127 ? 15.516 -16.781 -9.102 1 98.12 127 LEU B C 1
ATOM 2517 O O . LEU B 1 127 ? 16.656 -16.781 -8.648 1 98.12 127 LEU B O 1
ATOM 2521 N N . GLU B 1 128 ? 15.305 -16.688 -10.352 1 97.44 128 GLU B N 1
ATOM 2522 C CA . GLU B 1 128 ? 16.406 -16.859 -11.297 1 97.44 128 GLU B CA 1
ATOM 2523 C C . GLU B 1 128 ? 16.906 -15.523 -11.82 1 97.44 128 GLU B C 1
ATOM 2525 O O . GLU B 1 128 ? 18.078 -15.398 -12.18 1 97.44 128 GLU B O 1
ATOM 2530 N N . ASP B 1 129 ? 16.047 -14.539 -11.891 1 97.06 129 ASP B N 1
ATOM 2531 C CA . ASP B 1 129 ? 16.422 -13.32 -12.602 1 97.06 129 ASP B CA 1
ATOM 2532 C C . ASP B 1 129 ? 16.547 -12.133 -11.648 1 97.06 129 ASP B C 1
ATOM 2534 O O . ASP B 1 129 ? 17.281 -11.18 -11.922 1 97.06 129 ASP B O 1
ATOM 2538 N N . LEU B 1 130 ? 15.844 -12.188 -10.5 1 96.31 130 LEU B N 1
ATOM 2539 C CA . LEU B 1 130 ? 15.711 -10.961 -9.719 1 96.31 130 LEU B CA 1
ATOM 2540 C C . LEU B 1 130 ? 16.5 -11.055 -8.414 1 96.31 130 LEU B C 1
ATOM 2542 O O . LEU B 1 130 ? 16.406 -10.172 -7.562 1 96.31 130 LEU B O 1
ATOM 2546 N N . GLY B 1 131 ? 17.156 -12.125 -8.211 1 95.06 131 GLY B N 1
ATOM 2547 C CA . GLY B 1 131 ? 18 -12.258 -7.039 1 95.06 131 GLY B CA 1
ATOM 2548 C C . GLY B 1 131 ? 17.234 -12.656 -5.793 1 95.06 131 GLY B C 1
ATOM 2549 O O . GLY B 1 131 ? 17.75 -12.57 -4.68 1 95.06 131 GLY B O 1
ATOM 2550 N N . VAL B 1 132 ? 16.016 -13.023 -5.898 1 97.31 132 VAL B N 1
ATOM 2551 C CA . VAL B 1 132 ? 15.211 -13.523 -4.793 1 97.31 132 VAL B CA 1
ATOM 2552 C C . VAL B 1 132 ? 15.789 -14.836 -4.281 1 97.31 132 VAL B C 1
ATOM 2554 O O . VAL B 1 132 ? 16.203 -15.695 -5.066 1 97.31 132 VAL B O 1
ATOM 2557 N N . GLU B 1 133 ? 15.789 -15 -2.959 1 98.5 133 GLU B N 1
ATOM 2558 C CA . GLU B 1 133 ? 16.359 -16.203 -2.359 1 98.5 133 GLU B CA 1
ATOM 2559 C C . GLU B 1 133 ? 15.258 -17.141 -1.862 1 98.5 133 GLU B C 1
ATOM 2561 O O . GLU B 1 133 ? 15.477 -18.344 -1.721 1 98.5 133 GLU B O 1
ATOM 2566 N N . GLU B 1 134 ? 14.109 -16.5 -1.547 1 98.5 134 GLU B N 1
ATOM 2567 C CA . GLU B 1 134 ? 13 -17.266 -0.993 1 98.5 134 GLU B CA 1
ATOM 2568 C C . GLU B 1 134 ? 11.656 -16.688 -1.444 1 98.5 134 GLU B C 1
ATOM 2570 O O . GLU B 1 134 ? 11.43 -15.484 -1.354 1 98.5 134 GLU B O 1
ATOM 2575 N N . VAL B 1 135 ? 10.852 -17.531 -1.976 1 98.69 135 VAL B N 1
ATOM 2576 C CA . VAL B 1 135 ? 9.469 -17.172 -2.303 1 98.69 135 VAL B CA 1
ATOM 2577 C C . VAL B 1 135 ? 8.508 -17.906 -1.371 1 98.69 135 VAL B C 1
ATOM 2579 O O . VAL B 1 135 ? 8.641 -19.125 -1.166 1 98.69 135 VAL B O 1
ATOM 2582 N N . PHE B 1 136 ? 7.605 -17.156 -0.766 1 98.69 136 PHE B N 1
ATOM 2583 C CA . PHE B 1 136 ? 6.602 -17.797 0.079 1 98.69 136 PHE B CA 1
ATOM 2584 C C . PHE B 1 136 ? 5.203 -17.312 -0.277 1 98.69 136 PHE B C 1
ATOM 2586 O O . PHE B 1 136 ? 5.051 -16.312 -0.998 1 98.69 136 PHE B O 1
ATOM 2593 N N . GLY B 1 137 ? 4.211 -18.031 0.083 1 98.19 137 GLY B N 1
ATOM 2594 C CA . GLY B 1 137 ? 2.805 -17.688 -0.035 1 98.19 137 GLY B CA 1
ATOM 2595 C C . GLY B 1 137 ? 1.97 -18.172 1.134 1 98.19 137 GLY B C 1
ATOM 2596 O O . GLY B 1 137 ? 2.281 -19.203 1.741 1 98.19 137 GLY B O 1
ATOM 2597 N N . GLU B 1 138 ? 0.968 -17.438 1.436 1 96.69 138 GLU B N 1
ATOM 2598 C CA . GLU B 1 138 ? 0.061 -17.797 2.521 1 96.69 138 GLU B CA 1
ATOM 2599 C C . GLU B 1 138 ? -1.39 -17.812 2.047 1 96.69 138 GLU B C 1
ATOM 2601 O O . GLU B 1 138 ? -1.756 -17.078 1.132 1 96.69 138 GLU B O 1
ATOM 2606 N N . THR B 1 139 ? -2.148 -18.656 2.609 1 96.12 139 THR B N 1
ATOM 2607 C CA . THR B 1 139 ? -3.584 -18.719 2.361 1 96.12 139 THR B CA 1
ATOM 2608 C C . THR B 1 139 ? -4.297 -19.422 3.514 1 96.12 139 THR B C 1
ATOM 2610 O O . THR B 1 139 ? -3.652 -20.016 4.379 1 96.12 139 THR B O 1
ATOM 2613 N N . MET B 1 140 ? -5.605 -19.312 3.533 1 94.88 140 MET B N 1
ATOM 2614 C CA . MET B 1 140 ? -6.363 -20.125 4.48 1 94.88 140 MET B CA 1
ATOM 2615 C C . MET B 1 140 ? -6.152 -21.609 4.215 1 94.88 140 MET B C 1
ATOM 2617 O O . MET B 1 140 ? -6.094 -22.047 3.061 1 94.88 140 MET B O 1
ATOM 2621 N N . ALA B 1 141 ? -6.152 -22.359 5.273 1 96.31 141 ALA B N 1
ATOM 2622 C CA . ALA B 1 141 ? -5.961 -23.797 5.152 1 96.31 141 ALA B CA 1
ATOM 2623 C C . ALA B 1 141 ? -7.059 -24.422 4.301 1 96.31 141 ALA B C 1
ATOM 2625 O O . ALA B 1 141 ? -6.816 -25.406 3.59 1 96.31 141 ALA B O 1
ATOM 2626 N N . VAL B 1 142 ? -8.219 -23.812 4.285 1 95.31 142 VAL B N 1
ATOM 2627 C CA . VAL B 1 142 ? -9.383 -24.375 3.611 1 95.31 142 VAL B CA 1
ATOM 2628 C C . VAL B 1 142 ? -9.336 -24.047 2.123 1 95.31 142 VAL B C 1
ATOM 2630 O O . VAL B 1 142 ? -10.094 -24.609 1.328 1 95.31 142 VAL B O 1
ATOM 2633 N N . ASN B 1 143 ? -8.523 -23.094 1.748 1 95.19 143 ASN B N 1
ATOM 2634 C CA . ASN B 1 143 ? -8.406 -22.719 0.346 1 95.19 143 ASN B CA 1
ATOM 2635 C C . ASN B 1 143 ? -7.562 -23.719 -0.442 1 95.19 143 ASN B C 1
ATOM 2637 O O . ASN B 1 143 ? -6.43 -23.406 -0.825 1 95.19 143 ASN B O 1
ATOM 2641 N N . GLN B 1 144 ? -8.172 -24.812 -0.779 1 94.88 144 GLN B N 1
ATOM 2642 C CA . GLN B 1 144 ? -7.465 -25.922 -1.405 1 94.88 144 GLN B CA 1
ATOM 2643 C C . GLN B 1 144 ? -6.926 -25.531 -2.777 1 94.88 144 GLN B C 1
ATOM 2645 O O . GLN B 1 144 ? -5.855 -26 -3.184 1 94.88 144 GLN B O 1
ATOM 2650 N N . GLY B 1 145 ? -7.703 -24.734 -3.479 1 94.62 145 GLY B N 1
ATOM 2651 C CA . GLY B 1 145 ? -7.238 -24.281 -4.781 1 94.62 145 GLY B CA 1
ATOM 2652 C C . GLY B 1 145 ? -5.891 -23.578 -4.727 1 94.62 145 GLY B C 1
ATOM 2653 O O . GLY B 1 145 ? -4.984 -23.922 -5.492 1 94.62 145 GLY B O 1
ATOM 2654 N N . SER B 1 146 ? -5.738 -22.672 -3.816 1 96 146 SER B N 1
ATOM 2655 C CA . SER B 1 146 ? -4.48 -21.953 -3.666 1 96 146 SER B CA 1
ATOM 2656 C C . SER B 1 146 ? -3.361 -22.875 -3.193 1 96 146 SER B C 1
ATOM 2658 O O . SER B 1 146 ? -2.23 -22.781 -3.672 1 96 146 SER B O 1
ATOM 2660 N N . ARG B 1 147 ? -3.664 -23.766 -2.295 1 97.19 147 ARG B N 1
ATOM 2661 C CA . ARG B 1 147 ? -2.676 -24.703 -1.783 1 97.19 147 ARG B CA 1
ATOM 2662 C C . ARG B 1 147 ? -2.139 -25.594 -2.898 1 97.19 147 ARG B C 1
ATOM 2664 O O . ARG B 1 147 ? -0.93 -25.812 -2.994 1 97.19 147 ARG B O 1
ATOM 2671 N N . VAL B 1 148 ? -2.99 -26.047 -3.707 1 97.38 148 VAL B N 1
ATOM 2672 C CA . VAL B 1 148 ? -2.625 -26.922 -4.809 1 97.38 148 VAL B CA 1
ATOM 2673 C C . VAL B 1 148 ? -1.692 -26.188 -5.77 1 97.38 148 VAL B C 1
ATOM 2675 O O . VAL B 1 148 ? -0.688 -26.75 -6.219 1 97.38 148 VAL B O 1
ATOM 2678 N N . ILE B 1 149 ? -1.97 -24.953 -6.059 1 97.44 149 ILE B N 1
ATOM 2679 C CA . ILE B 1 149 ? -1.135 -24.172 -6.973 1 97.44 149 ILE B CA 1
ATOM 2680 C C . ILE B 1 149 ? 0.271 -24.047 -6.391 1 97.44 149 ILE B C 1
ATOM 2682 O O . ILE B 1 149 ? 1.262 -24.297 -7.078 1 97.44 149 ILE B O 1
ATOM 2686 N N . MET B 1 150 ? 0.369 -23.672 -5.125 1 98.19 150 MET B N 1
ATOM 2687 C CA . MET B 1 150 ? 1.68 -23.469 -4.516 1 98.19 150 MET B CA 1
ATOM 2688 C C . MET B 1 150 ? 2.477 -24.781 -4.504 1 98.19 150 MET B C 1
ATOM 2690 O O . MET B 1 150 ? 3.672 -24.781 -4.809 1 98.19 150 MET B O 1
ATOM 2694 N N . SER B 1 151 ? 1.778 -25.828 -4.246 1 97.75 151 SER B N 1
ATOM 2695 C CA . SER B 1 151 ? 2.439 -27.125 -4.258 1 97.75 151 SER B CA 1
ATOM 2696 C C . SER B 1 151 ? 2.889 -27.516 -5.664 1 97.75 151 SER B C 1
ATOM 2698 O O . SER B 1 151 ? 4.016 -27.969 -5.855 1 97.75 151 SER B O 1
ATOM 2700 N N . LYS B 1 152 ? 2.076 -27.281 -6.617 1 96.94 152 LYS B N 1
ATOM 2701 C CA . LYS B 1 152 ? 2.334 -27.703 -7.992 1 96.94 152 LYS B CA 1
ATOM 2702 C C . LYS B 1 152 ? 3.5 -26.922 -8.594 1 96.94 152 LYS B C 1
ATOM 2704 O O . LYS B 1 152 ? 4.172 -27.406 -9.508 1 96.94 152 LYS B O 1
ATOM 2709 N N . ILE B 1 153 ? 3.74 -25.766 -8.094 1 96.75 153 ILE B N 1
ATOM 2710 C CA . ILE B 1 153 ? 4.812 -24.969 -8.695 1 96.75 153 ILE B CA 1
ATOM 2711 C C . ILE B 1 153 ? 6.082 -25.109 -7.859 1 96.75 153 ILE B C 1
ATOM 2713 O O . ILE B 1 153 ? 7.059 -24.391 -8.07 1 96.75 153 ILE B O 1
ATOM 2717 N N . GLY B 1 154 ? 6.027 -25.969 -6.914 1 96.62 154 GLY B N 1
ATOM 2718 C CA . GLY B 1 154 ? 7.277 -26.359 -6.273 1 96.62 154 GLY B CA 1
ATOM 2719 C C . GLY B 1 154 ? 7.422 -25.812 -4.871 1 96.62 154 GLY B C 1
ATOM 2720 O O . GLY B 1 154 ? 8.438 -26.047 -4.207 1 96.62 154 GLY B O 1
ATOM 2721 N N . LEU B 1 155 ? 6.477 -25.016 -4.371 1 98.56 155 LEU B N 1
ATOM 2722 C CA . LEU B 1 155 ? 6.539 -24.609 -2.971 1 98.56 155 LEU B CA 1
ATOM 2723 C C . LEU B 1 155 ? 6.168 -25.781 -2.057 1 98.56 155 LEU B C 1
ATOM 2725 O O . LEU B 1 155 ? 5.391 -26.656 -2.441 1 98.56 155 LEU B O 1
ATOM 2729 N N . LYS B 1 156 ? 6.719 -25.703 -0.865 1 98.25 156 LYS B N 1
ATOM 2730 C CA . LYS B 1 156 ? 6.438 -26.75 0.125 1 98.25 156 LYS B CA 1
ATOM 2731 C C . LYS B 1 156 ? 5.758 -26.156 1.357 1 98.25 156 LYS B C 1
ATOM 2733 O O . LYS B 1 156 ? 6.09 -25.047 1.789 1 98.25 156 LYS B O 1
ATOM 2738 N N . HIS B 1 157 ? 4.891 -26.969 1.936 1 98.25 157 HIS B N 1
ATOM 2739 C CA . HIS B 1 157 ? 4.238 -26.547 3.174 1 98.25 157 HIS B CA 1
ATOM 2740 C C . HIS B 1 157 ? 5.246 -26.406 4.305 1 98.25 157 HIS B C 1
ATOM 2742 O O . HIS B 1 157 ? 6.039 -27.312 4.562 1 98.25 157 HIS B O 1
ATOM 2748 N N . VAL B 1 158 ? 5.16 -25.266 4.93 1 97.62 158 VAL B N 1
ATOM 2749 C CA . VAL B 1 158 ? 6.16 -25.016 5.965 1 97.62 158 VAL B CA 1
ATOM 2750 C C . VAL B 1 158 ? 5.484 -24.938 7.328 1 97.62 158 VAL B C 1
ATOM 2752 O O . VAL B 1 158 ? 6.078 -25.312 8.344 1 97.62 158 VAL B O 1
ATOM 2755 N N . ARG B 1 159 ? 4.273 -24.391 7.414 1 96.94 159 ARG B N 1
ATOM 2756 C CA . ARG B 1 159 ? 3.6 -24.297 8.703 1 96.94 159 ARG B CA 1
ATOM 2757 C C . ARG B 1 159 ? 2.111 -24.016 8.523 1 96.94 159 ARG B C 1
ATOM 2759 O O . ARG B 1 159 ? 1.688 -23.531 7.473 1 96.94 159 ARG B O 1
ATOM 2766 N N . THR B 1 160 ? 1.4 -24.422 9.516 1 96.44 160 THR B N 1
ATOM 2767 C CA . THR B 1 160 ? 0.019 -24.016 9.758 1 96.44 160 THR B CA 1
ATOM 2768 C C . THR B 1 160 ? -0.082 -23.141 11.008 1 96.44 160 THR B C 1
ATOM 2770 O O . THR B 1 160 ? 0.536 -23.453 12.031 1 96.44 160 THR B O 1
ATOM 2773 N N . PHE B 1 161 ? -0.75 -22.047 10.859 1 94.38 161 PHE B N 1
ATOM 2774 C CA . PHE B 1 161 ? -0.83 -21.125 11.984 1 94.38 161 PHE B CA 1
ATOM 2775 C C . PHE B 1 161 ? -2.232 -20.547 12.102 1 94.38 161 PHE B C 1
ATOM 2777 O O . PHE B 1 161 ? -3.059 -20.703 11.203 1 94.38 161 PHE B O 1
ATOM 2784 N N . HIS B 1 162 ? -2.463 -19.953 13.32 1 90.5 162 HIS B N 1
ATOM 2785 C CA . HIS B 1 162 ? -3.781 -19.422 13.625 1 90.5 162 HIS B CA 1
ATOM 2786 C C . HIS B 1 162 ? -3.688 -17.969 14.078 1 90.5 162 HIS B C 1
ATOM 2788 O O . HIS B 1 162 ? -3.131 -17.672 15.141 1 90.5 162 HIS B O 1
ATOM 2794 N N . ASN B 1 163 ? -4.102 -17.109 13.164 1 82.19 163 ASN B N 1
ATOM 2795 C CA . ASN B 1 163 ? -4.191 -15.695 13.531 1 82.19 163 ASN B CA 1
ATOM 2796 C C . ASN B 1 163 ? -5.547 -15.359 14.133 1 82.19 163 ASN B C 1
ATOM 2798 O O . ASN B 1 163 ? -6.523 -16.094 13.938 1 82.19 163 ASN B O 1
ATOM 2802 N N . LYS B 1 164 ? -5.543 -14.305 14.984 1 76.94 164 LYS B N 1
ATOM 2803 C CA . LYS B 1 164 ? -6.789 -13.812 15.57 1 76.94 164 LYS B CA 1
ATOM 2804 C C . LYS B 1 164 ? -7.348 -12.648 14.758 1 76.94 164 LYS B C 1
ATOM 2806 O O . LYS B 1 164 ? -6.609 -11.742 14.367 1 76.94 164 LYS B O 1
ATOM 2811 N N . TYR B 1 165 ? -8.555 -12.773 14.352 1 75 165 TYR B N 1
ATOM 2812 C CA . TYR B 1 165 ? -9.25 -11.711 13.633 1 75 165 TYR B CA 1
ATOM 2813 C C . TYR B 1 165 ? -10.484 -11.25 14.398 1 75 165 TYR B C 1
ATOM 2815 O O . TYR B 1 165 ? -11.164 -12.062 15.031 1 75 165 TYR B O 1
ATOM 2823 N N . ASP B 1 166 ? -10.703 -10 14.477 1 70.19 166 ASP B N 1
ATOM 2824 C CA . ASP B 1 166 ? -11.922 -9.516 15.117 1 70.19 166 ASP B CA 1
ATOM 2825 C C . ASP B 1 166 ? -13.172 -10.023 14.391 1 70.19 166 ASP B C 1
ATOM 2827 O O . ASP B 1 166 ? -14.164 -10.375 15.031 1 70.19 166 ASP B O 1
ATOM 2831 N N . ASN B 1 167 ? -13.117 -10.109 13.062 1 73.88 167 ASN B N 1
ATOM 2832 C CA . ASN B 1 167 ? -14.164 -10.656 12.203 1 73.88 167 ASN B CA 1
ATOM 2833 C C . ASN B 1 167 ? -13.625 -11.766 11.305 1 73.88 167 ASN B C 1
ATOM 2835 O O . ASN B 1 167 ? -13.328 -11.531 10.133 1 73.88 167 ASN B O 1
ATOM 2839 N N . PRO B 1 168 ? -13.609 -12.914 11.875 1 76.75 168 PRO B N 1
ATOM 2840 C CA . PRO B 1 168 ? -12.969 -14.008 11.148 1 76.75 168 PRO B CA 1
ATOM 2841 C C . PRO B 1 168 ? -13.781 -14.469 9.938 1 76.75 168 PRO B C 1
ATOM 2843 O O . PRO B 1 168 ? -15.008 -14.57 10.016 1 76.75 168 PRO B O 1
ATOM 2846 N N . PRO B 1 169 ? -13.086 -14.578 8.758 1 78.56 169 PRO B N 1
ATOM 2847 C CA . PRO B 1 169 ? -13.781 -15.18 7.617 1 78.56 169 PRO B CA 1
ATOM 2848 C C . PRO B 1 169 ? -14.156 -16.641 7.852 1 78.56 169 PRO B C 1
ATOM 2850 O O . PRO B 1 169 ? -13.57 -17.297 8.711 1 78.56 169 PRO B O 1
ATOM 2853 N N . PRO B 1 170 ? -15.148 -17.062 7.105 1 82.06 170 PRO B N 1
ATOM 2854 C CA . PRO B 1 170 ? -15.492 -18.484 7.242 1 82.06 170 PRO B CA 1
ATOM 2855 C C . PRO B 1 170 ? -14.32 -19.406 6.922 1 82.06 170 PRO B C 1
ATOM 2857 O O . PRO B 1 170 ? -13.602 -19.188 5.941 1 82.06 170 PRO B O 1
ATOM 2860 N N . GLY B 1 171 ? -14.109 -20.422 7.801 1 87.56 171 GLY B N 1
ATOM 2861 C CA . GLY B 1 171 ? -13.07 -21.406 7.57 1 87.56 171 GLY B CA 1
ATOM 2862 C C . GLY B 1 171 ? -11.781 -21.094 8.305 1 87.56 171 GLY B C 1
ATOM 2863 O O . GLY B 1 171 ? -10.859 -21.922 8.336 1 87.56 171 GLY B O 1
ATOM 2864 N N . ILE B 1 172 ? -11.766 -19.938 8.922 1 86.75 172 ILE B N 1
ATOM 2865 C CA . ILE B 1 172 ? -10.539 -19.484 9.562 1 86.75 172 ILE B CA 1
ATOM 2866 C C . ILE B 1 172 ? -10.195 -20.406 10.734 1 86.75 172 ILE B C 1
ATOM 2868 O O . ILE B 1 172 ? -9.062 -20.422 11.219 1 86.75 172 ILE B O 1
ATOM 2872 N N . GLU B 1 173 ? -11.156 -21.141 11.203 1 88.94 173 GLU B N 1
ATOM 2873 C CA . GLU B 1 173 ? -10.953 -22.047 12.336 1 88.94 173 GLU B CA 1
ATOM 2874 C C . GLU B 1 173 ? -9.898 -23.094 12.016 1 88.94 173 GLU B C 1
ATOM 2876 O O . GLU B 1 173 ? -9.242 -23.625 12.914 1 88.94 173 GLU B O 1
ATOM 2881 N N . GLU B 1 174 ? -9.711 -23.422 10.742 1 91.75 174 GLU B N 1
ATOM 2882 C CA . GLU B 1 174 ? -8.711 -24.406 10.32 1 91.75 174 GLU B CA 1
ATOM 2883 C C . GLU B 1 174 ? -7.336 -23.75 10.18 1 91.75 174 GLU B C 1
ATOM 2885 O O . GLU B 1 174 ? -6.348 -24.438 9.898 1 91.75 174 GLU B O 1
ATOM 2890 N N . GLY B 1 175 ? -7.336 -22.453 10.297 1 94.19 175 GLY B N 1
ATOM 2891 C CA . GLY B 1 175 ? -6.074 -21.734 10.281 1 94.19 175 GLY B CA 1
ATOM 2892 C C . GLY B 1 175 ? -5.637 -21.312 8.891 1 94.19 175 GLY B C 1
ATOM 2893 O O . GLY B 1 175 ? -6.453 -21.234 7.977 1 94.19 175 GLY B O 1
ATOM 2894 N N . GLU B 1 176 ? -4.379 -20.875 8.867 1 95.75 176 GLU B N 1
ATOM 2895 C CA . GLU B 1 176 ? -3.703 -20.469 7.641 1 95.75 176 GLU B CA 1
ATOM 2896 C C . GLU B 1 176 ? -2.434 -21.281 7.41 1 95.75 176 GLU B C 1
ATOM 2898 O O . GLU B 1 176 ? -1.875 -21.844 8.352 1 95.75 176 GLU B O 1
ATOM 2903 N N . VAL B 1 177 ? -2.07 -21.391 6.164 1 97.56 177 VAL B N 1
ATOM 2904 C CA . VAL B 1 177 ? -0.886 -22.172 5.82 1 97.56 177 VAL B CA 1
ATOM 2905 C C . VAL B 1 177 ? 0.116 -21.297 5.074 1 97.56 177 VAL B C 1
ATOM 2907 O O . VAL B 1 177 ? -0.271 -20.344 4.395 1 97.56 177 VAL B O 1
ATOM 2910 N N . GLU B 1 178 ? 1.327 -21.625 5.281 1 98.19 178 GLU B N 1
ATOM 2911 C CA . GLU B 1 178 ? 2.426 -21.031 4.531 1 98.19 178 GLU B CA 1
ATOM 2912 C C . GLU B 1 178 ? 3.158 -22.062 3.693 1 98.19 178 GLU B C 1
ATOM 2914 O O . GLU B 1 178 ? 3.457 -23.156 4.176 1 98.19 178 GLU B O 1
ATOM 2919 N N . TYR B 1 179 ? 3.369 -21.812 2.447 1 98.81 179 TYR B N 1
ATOM 2920 C CA . TYR B 1 179 ? 4.227 -22.562 1.544 1 98.81 179 TYR B CA 1
ATOM 2921 C C . TYR B 1 179 ? 5.465 -21.766 1.164 1 98.81 179 TYR B C 1
ATOM 2923 O O . TYR B 1 179 ? 5.426 -20.531 1.146 1 98.81 179 TYR B O 1
ATOM 2931 N N . ARG B 1 180 ? 6.555 -22.516 0.856 1 98.75 180 ARG B N 1
ATOM 2932 C CA . ARG B 1 180 ? 7.785 -21.797 0.553 1 98.75 180 ARG B CA 1
ATOM 2933 C C . ARG B 1 180 ? 8.695 -22.609 -0.35 1 98.75 180 ARG B C 1
ATOM 2935 O O . ARG B 1 180 ? 8.656 -23.844 -0.32 1 98.75 180 ARG B O 1
ATOM 2942 N N . VAL B 1 181 ? 9.5 -21.938 -1.123 1 98.62 181 VAL B N 1
ATOM 2943 C CA . VAL B 1 181 ? 10.602 -22.547 -1.854 1 98.62 181 VAL B CA 1
ATOM 2944 C C . VAL B 1 181 ? 11.82 -21.625 -1.821 1 98.62 181 VAL B C 1
ATOM 2946 O O . VAL B 1 181 ? 11.688 -20.406 -1.949 1 98.62 181 VAL B O 1
ATOM 2949 N N . THR B 1 182 ? 12.953 -22.234 -1.56 1 98.38 182 THR B N 1
ATOM 2950 C CA . THR B 1 182 ? 14.195 -21.469 -1.625 1 98.38 182 THR B CA 1
ATOM 2951 C C . THR B 1 182 ? 14.828 -21.578 -3.008 1 98.38 182 THR B C 1
ATOM 2953 O O . THR B 1 182 ? 14.5 -22.484 -3.773 1 98.38 182 THR B O 1
ATOM 2956 N N . LYS B 1 183 ? 15.703 -20.672 -3.27 1 97.81 183 LYS B N 1
ATOM 2957 C CA . LYS B 1 183 ? 16.438 -20.703 -4.531 1 97.81 183 LYS B CA 1
ATOM 2958 C C . LYS B 1 183 ? 17.125 -22.047 -4.73 1 97.81 183 LYS B C 1
ATOM 2960 O O . LYS B 1 183 ? 17.094 -22.609 -5.824 1 97.81 183 LYS B O 1
ATOM 2965 N N . ASP B 1 184 ? 17.734 -22.578 -3.719 1 96.25 184 ASP B N 1
ATOM 2966 C CA . ASP B 1 184 ? 18.438 -23.859 -3.793 1 96.25 184 ASP B CA 1
ATOM 2967 C C . ASP B 1 184 ? 17.453 -25.016 -4.062 1 96.25 184 ASP B C 1
ATOM 2969 O O . ASP B 1 184 ? 17.734 -25.875 -4.891 1 96.25 184 ASP B O 1
ATOM 2973 N N . GLU B 1 185 ? 16.375 -25.016 -3.348 1 96.56 185 GLU B N 1
ATOM 2974 C CA . GLU B 1 185 ? 15.367 -26.047 -3.557 1 96.56 185 GLU B CA 1
ATOM 2975 C C . GLU B 1 185 ? 14.812 -25.984 -4.977 1 96.56 185 GLU B C 1
ATOM 2977 O O . GLU B 1 185 ? 14.594 -27.031 -5.605 1 96.56 185 GLU B O 1
ATOM 2982 N N . TRP B 1 186 ? 14.578 -24.75 -5.43 1 96.31 186 TRP B N 1
ATOM 2983 C CA . TRP B 1 186 ? 14.062 -24.547 -6.777 1 96.31 186 TRP B CA 1
ATOM 2984 C C . TRP B 1 186 ? 15.039 -25.094 -7.82 1 96.31 186 TRP B C 1
ATOM 2986 O O . TRP B 1 186 ? 14.633 -25.812 -8.734 1 96.31 186 TRP B O 1
ATOM 2996 N N . SER B 1 187 ? 16.281 -24.797 -7.707 1 94.44 187 SER B N 1
ATOM 2997 C CA . SER B 1 187 ? 17.312 -25.234 -8.641 1 94.44 187 SER B CA 1
ATOM 2998 C 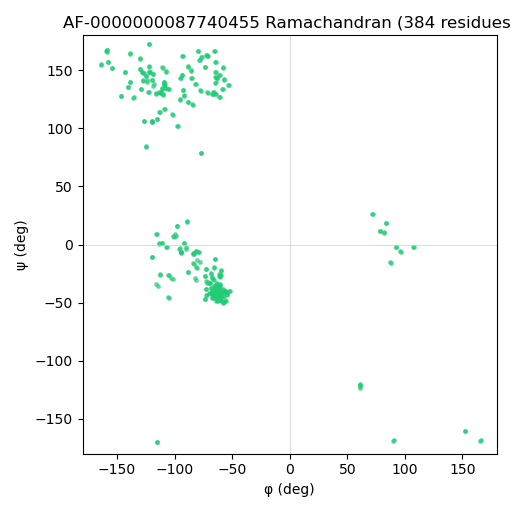C . SER B 1 187 ? 17.422 -26.766 -8.664 1 94.44 187 SER B C 1
ATOM 3000 O O . SER B 1 187 ? 17.609 -27.359 -9.719 1 94.44 187 SER B O 1
ATOM 3002 N N . SER B 1 188 ? 17.25 -27.344 -7.52 1 92.88 188 SER B N 1
ATOM 3003 C CA . SER B 1 188 ? 17.328 -28.797 -7.422 1 92.88 188 SER B CA 1
ATOM 3004 C C . SER B 1 188 ? 16.156 -29.453 -8.117 1 92.88 188 SER B C 1
ATOM 3006 O O . SER B 1 188 ? 16.281 -30.562 -8.664 1 92.88 188 SER B O 1
ATOM 3008 N N . GLN B 1 189 ? 15.055 -28.781 -8.07 1 90.06 189 GLN B N 1
ATOM 3009 C CA . GLN B 1 189 ? 13.852 -29.312 -8.703 1 90.06 189 GLN B CA 1
ATOM 3010 C C . GLN B 1 189 ? 13.945 -29.219 -10.227 1 90.06 189 GLN B C 1
ATOM 3012 O O . GLN B 1 189 ? 13.32 -30.016 -10.938 1 90.06 189 GLN B O 1
ATOM 3017 N N . GLN B 1 190 ? 14.641 -28.188 -10.672 1 83.81 190 GLN B N 1
ATOM 3018 C CA . GLN B 1 190 ? 14.789 -28.016 -12.117 1 83.81 190 GLN B CA 1
ATOM 3019 C C . GLN B 1 190 ? 15.711 -29.078 -12.703 1 83.81 190 GLN B C 1
ATOM 3021 O O . GLN B 1 190 ? 15.547 -29.5 -13.852 1 83.81 190 GLN B O 1
ATOM 3026 N N . VAL B 1 191 ? 16.688 -29.516 -11.945 1 72.5 191 VAL B N 1
ATOM 3027 C CA . VAL B 1 191 ? 17.656 -30.516 -12.383 1 72.5 191 VAL B CA 1
ATOM 3028 C C . VAL B 1 191 ? 16.984 -31.891 -12.438 1 72.5 191 VAL B C 1
ATOM 3030 O O . VAL B 1 191 ? 17.234 -32.688 -13.359 1 72.5 191 VAL B O 1
ATOM 3033 N N . CYS B 1 192 ? 16.188 -32.062 -11.492 1 62.84 192 CYS B N 1
ATOM 3034 C CA . CYS B 1 192 ? 15.539 -33.375 -11.461 1 62.84 192 CYS B CA 1
ATOM 3035 C C . CYS B 1 192 ? 14.477 -33.469 -12.547 1 62.84 192 CYS B C 1
ATOM 3037 O O . CYS B 1 192 ? 14.203 -34.562 -13.047 1 62.84 192 CYS B O 1
ATOM 3039 N N . ALA B 1 193 ? 13.938 -32.438 -12.922 1 60.44 193 ALA B N 1
ATOM 3040 C CA . ALA B 1 193 ? 12.906 -32.438 -13.953 1 60.44 193 ALA B CA 1
ATOM 3041 C C . ALA B 1 193 ? 13.516 -32.5 -15.344 1 60.44 193 ALA B C 1
ATOM 3043 O O . ALA B 1 193 ? 12.875 -32.969 -16.297 1 60.44 193 ALA B O 1
ATOM 3044 N N . ALA B 1 194 ? 14.781 -32.156 -15.5 1 49.97 194 ALA B N 1
ATOM 3045 C CA . ALA B 1 194 ? 15.5 -32.312 -16.766 1 49.97 194 ALA B CA 1
ATOM 3046 C C . ALA B 1 194 ? 16.062 -33.719 -16.906 1 49.97 194 ALA B C 1
ATOM 3048 O O . ALA B 1 194 ? 16.5 -34.312 -15.93 1 49.97 194 ALA B O 1
#

Nearest PDB structures (foldseek):
  1s7l-assembly1_A  TM=8.223E-01  e=7.665E-11  Salmonella enterica subsp. enterica serovar Typhimurium str. LT2
  2vzz-assembly1_D  TM=7.569E-01  e=1.467E-11  Mycobacterium tuberculosis H37Rv
  7kx2-assembly1_B  TM=7.744E-01  e=9.160E-10  Vibrio cholerae O1 biovar El Tor str. N16961
  3r96-assembly1_A  TM=7.716E-01  e=1.524E-09  Escherichia coli
  3juw-assembly1_A  TM=8.119E-01  e=9.638E-09  Bordetella pertussis

Organism: NCBI:txid56646

Radius of gyration: 21.85 Å; Cα contacts (8 Å, |Δi|>4): 800; chains: 2; bounding box: 39×69×52 Å

Solvent-accessible surface area (backbone atoms only — not comparable to full-atom values): 20465 Å² total; per-residue (Å²): 82,76,50,66,72,45,74,60,98,65,38,42,29,33,51,42,39,82,85,45,53,65,62,51,33,57,44,36,48,30,54,78,64,16,43,74,40,86,66,35,53,47,39,53,71,67,56,29,50,54,49,48,49,52,46,47,52,44,25,34,76,38,60,36,42,20,33,27,40,30,22,48,80,91,42,79,43,34,38,40,33,40,30,59,32,66,49,89,43,72,54,34,44,61,34,69,41,39,23,39,44,51,72,50,58,42,71,92,50,61,94,67,55,54,65,50,57,53,49,38,52,53,54,47,43,37,43,73,70,54,67,22,47,30,45,29,36,71,46,42,52,71,43,53,71,62,52,50,42,44,45,74,62,61,27,37,83,72,50,75,45,77,84,90,58,98,69,67,32,87,59,50,89,72,14,30,31,33,31,36,34,37,40,67,58,50,55,53,52,54,54,68,73,98,82,75,51,66,71,46,73,60,97,65,38,42,31,34,52,42,39,81,84,45,50,66,61,51,33,58,44,36,47,30,54,78,62,16,43,74,39,86,64,34,51,48,41,54,69,69,58,29,51,52,50,48,50,51,44,47,52,44,26,36,75,39,61,37,42,20,33,27,39,29,22,49,80,90,43,80,43,34,38,40,34,39,31,59,33,66,48,89,42,72,54,32,44,60,34,70,41,39,24,36,43,49,70,50,58,44,73,92,51,62,94,67,56,52,66,50,54,54,48,37,54,54,52,46,44,38,43,73,72,54,67,21,46,30,44,30,34,71,46,42,52,71,42,53,70,61,52,49,44,44,45,74,62,61,27,38,83,72,49,74,45,76,84,88,57,99,70,65,30,87,59,48,89,71,15,29,30,34,32,36,35,39,40,67,59,49,53,53,51,54,55,67,71,95

pLDDT: mean 92.71, std 8.15, range [49.97, 98.88]

Secondary structure (DSSP, 8-state):
-PPPPEE-SS-EEEE--GGGHHHHHHHHT-HHHHTTSTTSSPPPHHHHHHHHHHHHHHTTTSSS-EEEEEEETTEEEEEEEEEEEE-SSSS--EEEEEEEEEEEE-GGGTTTTHHHHHHHHHHHHHHHHS---EEEEEEETT-HHHHHHHHHTT-EEEEEE----SSPPTTGGG-EEEEEEEHHHHHHHHHHH-/-PPPPEE-SS-EEEE--GGGHHHHHHHHT-HHHHTTSTTSSPPPHHHHHHHHHHHHHTTTTSSS-EEEEEEETTEEEEEEEEEEEE-SSSS--EEEEEEEEEEEE-GGGTTTTHHHHHHHHHHHHHHHHS---EEEEEEETT-HHHHHHHHHTT-EEEEEE----SSPPTTGGG-EEEEEEEHHHHHHHHHHH-

Sequence (388 aa):
MTQATLRTDRLELRPLGPEHGDYIYQLDSDPQVMKYIGYGKPLSADDSAIVHKLLLETASFGSGLGCWVGFAGENFVGWWILAPSQSNDTPPEVNEKRVEFGLRILPKFWGQGYAKEGSRAVVKHGLEDLGVEEVFGETMAVNQGSRVIMSKIGLKHVRTFHNKYDNPPPGIEEGEVEYRVTKDEWSSQQVCAAMTQATLRTDRLELRPLGPEHGDYIYQLDSDPQVMKYIGYGKPLSADDSAIVHKLLLETASFGSGLGCWVGFAGENFVGWWILAPSQSNDTPPEVNEKRVEFGLRILPKFWGQGYAKEGSRAVVKHGLEDLGVEEVFGETMAVNQGSRVIMSKIGLKHVRTFHNKYDNPPPGIEEGEVEYRVTKDEWSSQQVCAA